Protein AF-A0A934IJ90-F1 (afdb_monomer)

pLDDT: mean 84.53, std 14.36, range [36.56, 98.12]

Secondary structure (DSSP, 8-state):
-HHHHHHHHHHHHHHTTSS-GGGTTHHHHHHHHHHHHHHH-GGGGTTPPP-EEEEEEEE-SSS-SS-HHHHHHHHHHHHHHHHHH-SSEEEE-SS-EE---SSS---HHHHHHHHHHHHHHTT-SEEEEEEEEEEETTEEEEEEEEEEE-TTS---EEE--EEEEEEE-S-THHHHHHHHHTTS-HHHHHHHHHH-TTSTHHHHHHHHHHHHHHHHHHHHHHHHHHHHHHH-SHHHHHHHHHH-TT-TTHHHHHHHHHHHHHHHHHHHHHHHHHHHHHHH-SHHHHHHHHHH-TTSTTHHHHHHHHHHHHHHHHHHHHHHHHHHHHHHHHHHHHHHHHHHHHHHHHHHHHHHHHHHHHHHHHHHHHHHHHHHTT-PPEEEEE----TT--EEEEESSS-TTTS-EEEEEETT-EEEEEEEEETTEEEEEETTS-EEEEE-SSGGGEE-

Foldseek 3Di:
DVVVVVVVVVVVVPPPPPDDCVVQCVVLVVVLVVVVVVQVPCQQAVNDGFAAEEEAEEEADPDDPADFVLQQVVQVSNQVSNVVSDNHHYDYDNGHQYDHPPDDDDDPVSVVVVVVSVVVQQQGQKYWYWYFDDDDPQWTKTKIWIFGDHPPDDSDGRDIDIDIDIHGRADPVLVVQCVVPVPHDLVSLVVSCVVCVPHPCSVVSVVSSVVVVVVVLQVVLVVLVVVLVVVLALVSLVVSCVVNVPHPCNVVSVVSSVVRVVVVVLLVCLVVLVVVLVVVQELVSLVVSLVVNVPHPCSVVSNVSSVVRVVVVVVVVVVVVVVVVVVVVVVVVVVVVVVVVVVVVVVVVVVVVVVVVVVVVVVVVVVVVVVVVPDDWDKKWFADQDPPQQWWFFFADQDPVPTDGPDTGHGGFIWTFPVDDDVQWTWTAGPVRDTGITGCVPVRRMGD

Nearest PDB structures (foldseek):
  4xi2-assembly1_A-2  TM=6.017E-01  e=7.907E-02  Mus musculus
  8gmb-assembly1_A-2  TM=5.822E-01  e=6.277E-02  Mus musculus
  2dvj-assembly1_A  TM=5.158E-01  e=1.774E-01  Homo sapiens
  3ff2-assembly1_A-2  TM=4.657E-01  e=1.191E+00  Novosphingobium aromaticivorans DSM 12444

InterPro domains:
  IPR003646 SH3-like domain, bacterial-type [PF08239] (392-440)

Solvent-accessible surface area (backbone atoms only — not comparable to full-atom values): 24423 Å² total; per-residue (Å²): 111,72,71,56,52,52,55,52,56,57,53,56,68,67,62,71,78,78,69,76,69,70,74,78,44,47,52,54,54,55,48,50,50,54,53,52,57,52,66,70,41,36,80,32,28,81,68,48,80,74,56,31,35,28,40,38,37,40,34,69,57,100,59,77,88,56,58,69,71,49,39,38,48,55,52,47,52,51,48,53,50,46,46,73,77,42,94,37,52,65,46,69,54,80,54,61,42,77,51,72,77,90,75,72,91,74,54,73,75,58,51,55,53,52,52,56,48,49,60,51,40,73,70,24,28,29,28,40,38,39,35,62,80,46,72,59,89,54,27,31,36,25,38,42,36,39,40,26,29,31,89,89,77,53,100,45,81,61,40,70,61,68,50,78,39,66,44,68,68,53,66,79,62,50,64,58,53,46,69,65,31,75,83,52,52,61,68,46,24,53,49,46,30,68,77,37,69,85,38,84,62,22,60,53,30,50,52,52,35,54,55,49,52,52,52,52,52,49,51,50,44,53,53,47,50,54,51,22,60,73,69,66,42,52,65,42,28,49,51,45,45,69,78,36,76,85,35,89,58,36,71,56,40,55,53,52,28,52,51,51,48,50,54,50,52,51,53,47,50,45,52,53,45,49,50,53,20,59,71,68,67,39,31,64,41,17,41,52,41,22,70,76,38,66,85,38,85,60,20,64,57,26,47,51,50,16,52,54,39,47,53,51,51,50,52,52,50,51,50,49,51,52,51,50,52,49,51,51,52,50,50,49,50,52,54,52,48,51,50,51,52,53,51,50,48,51,52,51,54,51,52,49,50,53,52,51,54,53,51,53,52,49,53,52,52,54,52,53,53,56,59,63,71,68,74,76,71,53,68,27,26,29,28,86,47,54,79,96,56,50,43,47,55,29,12,74,34,76,39,90,87,79,21,52,74,75,44,74,40,41,60,68,42,56,32,34,41,70,83,49,70,53,88,55,18,39,37,28,32,34,90,88,66,56,69,30,19,34,72,47,78,55,64,65,40,53,50,115

Sequence (448 aa):
MIAALRRFLGAMMAAALLVGPAQAEEWLDRTAEAVRDLQLQAACFGGARPESIHILGVTTDARPLVEEPNQIEILSKISGLLSSRTVMRVTKADTFQYVATASQSISPTRSDEISRLLARSDRADITLMIRPFRVSGETVDAEIILVARDNQGGSGVNCTPSFLVSIPIADPRCATYFGQVSGGTIADLEAFARFFPHCPQAEDAKRMVEDAKEREARAACDSAFDAALRENTVEAFDEFIAAHPDCRLRGTAERMRQGLRREADERRACSDGFAAAGIADTADAYTRFAERYPNCQEAAVASQMARLRREQEAAAEETRKQEEAARQREEQRRQDELRRQDEARRLAEEAARRRAEEEEARRKAEEEAAKAARRRTVVCYVADVRPPDAWLALRTEPSTRRGQQLRRLPSGTPIEMLGERSGTWHRVRISDGTVGWVSWQVSRWISC

Radius of gyration: 87.57 Å; Cα contacts (8 Å, |Δi|>4): 535; chains: 1; bounding box: 148×44×235 Å

Organism: NCBI:txid2796142

Structure (mmCIF, N/CA/C/O backbone):
data_AF-A0A934IJ90-F1
#
_entry.id   AF-A0A934IJ90-F1
#
loop_
_atom_site.group_PDB
_atom_site.id
_atom_site.type_symbol
_atom_site.label_atom_id
_atom_site.label_alt_id
_atom_site.label_comp_id
_atom_site.label_asym_id
_atom_site.label_entity_id
_atom_site.label_seq_id
_atom_site.pdbx_PDB_ins_code
_atom_site.Cartn_x
_atom_site.Cartn_y
_atom_site.Cartn_z
_atom_site.occupancy
_atom_site.B_iso_or_equiv
_atom_site.auth_seq_id
_atom_site.auth_comp_id
_atom_site.auth_asym_id
_atom_site.auth_atom_id
_atom_site.pdbx_PDB_model_num
ATOM 1 N N . MET A 1 1 ? -16.880 -21.329 37.771 1.00 43.03 1 MET A N 1
ATOM 2 C CA . MET A 1 1 ? -18.182 -20.914 38.345 1.00 43.03 1 MET A CA 1
ATOM 3 C C . MET A 1 1 ? -18.513 -21.621 39.671 1.00 43.03 1 MET A C 1
ATOM 5 O O . MET A 1 1 ? -18.585 -20.942 40.682 1.00 43.03 1 MET A O 1
ATOM 9 N N . ILE A 1 2 ? -18.609 -22.959 39.737 1.00 36.56 2 ILE A N 1
ATOM 10 C CA . ILE A 1 2 ? -18.974 -23.696 40.979 1.00 36.56 2 ILE A CA 1
ATOM 11 C C . ILE A 1 2 ? -17.909 -23.586 42.096 1.00 36.56 2 ILE A C 1
ATOM 13 O O . ILE A 1 2 ? -18.244 -23.463 43.272 1.00 36.56 2 ILE A O 1
ATOM 17 N N . ALA A 1 3 ? -16.620 -23.570 41.741 1.00 38.12 3 ALA A N 1
ATOM 18 C CA . ALA A 1 3 ? -15.528 -23.413 42.711 1.00 38.12 3 ALA A CA 1
ATOM 19 C C . ALA A 1 3 ? -15.440 -21.993 43.309 1.00 38.12 3 ALA A C 1
ATOM 21 O O . ALA A 1 3 ? -15.101 -21.844 44.482 1.00 38.12 3 ALA A O 1
ATOM 22 N N . ALA A 1 4 ? -15.800 -20.968 42.527 1.00 43.94 4 ALA A N 1
ATOM 23 C CA . ALA A 1 4 ? -15.901 -19.587 42.999 1.00 43.94 4 ALA A CA 1
ATOM 24 C C . ALA A 1 4 ? -17.080 -19.438 43.972 1.00 43.94 4 ALA A C 1
ATOM 26 O O . ALA A 1 4 ? -16.895 -18.926 45.070 1.00 43.94 4 ALA A O 1
ATOM 27 N N . LEU A 1 5 ? -18.238 -20.025 43.638 1.00 41.06 5 LEU A N 1
ATOM 28 C CA . LEU A 1 5 ? -19.422 -20.045 44.505 1.00 41.06 5 LEU A CA 1
ATOM 29 C C . LEU A 1 5 ? -19.151 -20.716 45.866 1.00 41.06 5 LEU A C 1
ATOM 31 O O . LEU A 1 5 ? -19.616 -20.241 46.897 1.00 41.06 5 LEU A O 1
ATOM 35 N N . ARG A 1 6 ? -18.364 -21.804 45.891 1.00 44.28 6 ARG A N 1
ATOM 36 C CA . ARG A 1 6 ? -17.995 -22.516 47.131 1.00 44.28 6 ARG A CA 1
ATOM 37 C C . ARG A 1 6 ? -17.059 -21.718 48.040 1.00 44.28 6 ARG A C 1
ATOM 39 O O . ARG A 1 6 ? -17.226 -21.773 49.255 1.00 44.28 6 ARG A O 1
ATOM 46 N N . ARG A 1 7 ? -16.098 -20.975 47.479 1.00 52.84 7 ARG A N 1
ATOM 47 C CA . ARG A 1 7 ? -15.249 -20.060 48.267 1.00 52.84 7 ARG A CA 1
ATOM 48 C C . ARG A 1 7 ? -16.055 -18.868 48.794 1.00 52.84 7 ARG A C 1
ATOM 50 O O . ARG A 1 7 ? -15.863 -18.485 49.943 1.00 52.84 7 ARG A O 1
ATOM 57 N N . PHE A 1 8 ? -17.012 -18.378 48.003 1.00 50.66 8 PHE A N 1
ATOM 58 C CA . PHE A 1 8 ? -17.964 -17.329 48.384 1.00 50.66 8 PHE A CA 1
ATOM 59 C C . PHE A 1 8 ? -18.843 -17.743 49.581 1.00 50.66 8 PHE A C 1
ATOM 61 O O . PHE A 1 8 ? -18.923 -17.027 50.575 1.00 50.66 8 PHE A O 1
ATOM 68 N N . LEU A 1 9 ? -19.434 -18.945 49.532 1.00 48.38 9 LEU A N 1
ATOM 69 C CA . LEU A 1 9 ? -20.270 -19.498 50.609 1.00 48.38 9 LEU A CA 1
ATOM 70 C C . LEU A 1 9 ? -19.481 -19.801 51.895 1.00 48.38 9 LEU A C 1
ATOM 72 O O . LEU A 1 9 ? -19.996 -19.598 52.992 1.00 48.38 9 LEU A O 1
ATOM 76 N N . GLY A 1 10 ? -18.232 -20.262 51.771 1.00 44.97 10 GLY A N 1
ATOM 77 C CA . GLY A 1 10 ? -17.374 -20.562 52.922 1.00 44.97 10 GLY A CA 1
ATOM 78 C C . GLY A 1 10 ? -16.936 -19.317 53.701 1.00 44.97 10 GLY A C 1
ATOM 79 O O . GLY A 1 10 ? -16.935 -19.335 54.930 1.00 44.97 10 GLY A O 1
ATOM 80 N N . ALA A 1 11 ? -16.621 -18.219 53.006 1.00 47.19 11 ALA A N 1
ATOM 81 C CA . ALA A 1 11 ? -16.279 -16.943 53.642 1.00 47.19 11 ALA A CA 1
ATOM 82 C C . ALA A 1 11 ? -17.508 -16.252 54.271 1.00 47.19 11 ALA A C 1
ATOM 84 O O . ALA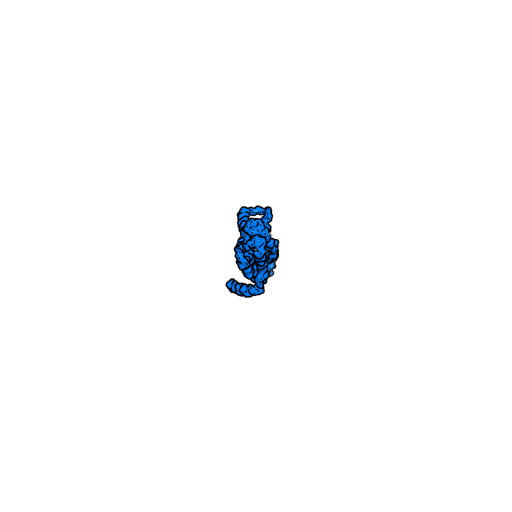 A 1 11 ? -17.394 -15.645 55.337 1.00 47.19 11 ALA A O 1
ATOM 85 N N . MET A 1 12 ? -18.694 -16.423 53.667 1.00 46.09 12 MET A N 1
ATOM 86 C CA . MET A 1 12 ? -19.972 -15.904 54.174 1.00 46.09 12 MET A CA 1
ATOM 87 C C . MET A 1 12 ? -20.316 -16.385 55.593 1.00 46.09 12 MET A C 1
ATOM 89 O O . MET A 1 12 ? -20.837 -15.605 56.387 1.00 46.09 12 MET A O 1
ATOM 93 N N . MET A 1 13 ? -20.045 -17.655 55.924 1.00 43.06 13 MET A N 1
ATOM 94 C CA . MET A 1 13 ? -20.390 -18.218 57.241 1.00 43.06 13 MET A CA 1
ATOM 95 C C . MET A 1 13 ? -19.442 -17.777 58.362 1.00 43.06 13 MET A C 1
ATOM 97 O O . MET A 1 13 ? -19.865 -17.687 59.510 1.00 43.06 13 MET A O 1
ATOM 101 N N . ALA A 1 14 ? -18.176 -17.491 58.051 1.00 42.56 14 ALA A N 1
ATOM 102 C CA . ALA A 1 14 ? -17.173 -17.168 59.067 1.00 42.56 14 ALA A CA 1
ATOM 103 C C . ALA A 1 14 ? -17.188 -15.684 59.484 1.00 42.56 14 ALA A C 1
ATOM 105 O O . ALA A 1 14 ? -16.903 -15.368 60.636 1.00 42.56 14 ALA A O 1
ATOM 106 N N . ALA A 1 15 ? -17.550 -14.771 58.576 1.00 42.47 15 ALA A N 1
ATOM 107 C CA . ALA A 1 15 ? -17.546 -13.328 58.844 1.00 42.47 15 ALA A CA 1
ATOM 108 C C . ALA A 1 15 ? -18.824 -12.810 59.538 1.00 42.47 15 ALA A C 1
ATOM 110 O O . ALA A 1 15 ? -18.819 -11.716 60.097 1.00 42.47 15 ALA A O 1
ATOM 111 N N . ALA A 1 16 ? -19.905 -13.596 59.561 1.00 42.28 16 ALA A N 1
ATOM 112 C CA . ALA A 1 16 ? -21.187 -13.209 60.159 1.00 42.28 16 ALA A CA 1
ATOM 113 C C . ALA A 1 16 ? -21.185 -13.130 61.704 1.00 42.28 16 ALA A C 1
ATOM 115 O O . ALA A 1 16 ? -22.205 -12.785 62.293 1.00 42.28 16 ALA A O 1
ATOM 116 N N . LEU A 1 17 ? -20.071 -13.449 62.373 1.00 45.03 17 LEU A N 1
ATOM 117 C CA . LEU A 1 17 ? -20.018 -13.616 63.832 1.00 45.03 17 LEU A CA 1
ATOM 118 C C . LEU A 1 17 ? -19.320 -12.480 64.605 1.00 45.03 17 LEU A C 1
ATOM 120 O O . LEU A 1 17 ? -19.251 -12.570 65.827 1.00 45.03 17 LEU A O 1
ATOM 124 N N . LEU A 1 18 ? -18.801 -11.424 63.956 1.00 41.94 18 LEU A N 1
ATOM 125 C CA . LEU A 1 18 ? -17.905 -10.462 64.637 1.00 41.94 18 LEU A CA 1
ATOM 126 C C . LEU A 1 18 ? -18.306 -8.976 64.607 1.00 41.94 18 LEU A C 1
ATOM 128 O O . LEU A 1 18 ? -17.606 -8.164 65.204 1.00 41.94 18 LEU A O 1
ATOM 132 N N . VAL A 1 19 ? -19.448 -8.605 64.023 1.00 45.22 19 VAL A N 1
ATOM 133 C CA . VAL A 1 19 ? -20.045 -7.269 64.221 1.00 45.22 19 VAL A CA 1
ATOM 134 C C . VAL A 1 19 ? -21.409 -7.471 64.863 1.00 45.22 19 VAL A C 1
ATOM 136 O O . VAL A 1 19 ? -22.297 -8.079 64.271 1.00 45.22 19 VAL A O 1
ATOM 139 N N . GLY A 1 20 ? -21.548 -7.052 66.121 1.00 38.88 20 GLY A N 1
ATOM 140 C CA . GLY A 1 20 ? -22.745 -7.320 66.910 1.00 38.88 20 GLY A CA 1
ATOM 141 C C . GLY A 1 20 ? -23.996 -6.693 66.273 1.00 38.88 20 GLY A C 1
ATOM 142 O O . GLY A 1 20 ? -23.991 -5.486 66.033 1.00 38.88 20 GLY A O 1
ATOM 143 N N . PRO A 1 21 ? -25.093 -7.449 66.067 1.00 52.09 21 PRO A N 1
ATOM 144 C CA . PRO A 1 21 ? -26.371 -6.912 65.575 1.00 52.09 21 PRO A CA 1
ATOM 145 C C . PRO A 1 21 ? -27.013 -5.878 66.521 1.00 52.09 21 PRO A C 1
ATOM 147 O O . PRO A 1 21 ? -27.986 -5.227 66.160 1.00 52.09 21 PRO A O 1
ATOM 150 N N . ALA A 1 22 ? -26.454 -5.694 67.721 1.00 52.19 22 ALA A N 1
ATOM 151 C CA . ALA A 1 22 ? -27.040 -4.906 68.798 1.00 52.19 22 ALA A CA 1
ATOM 152 C C . ALA A 1 22 ? -27.201 -3.402 68.499 1.00 52.19 22 ALA A C 1
ATOM 154 O O . ALA A 1 22 ? -28.102 -2.792 69.058 1.00 52.19 22 ALA A O 1
ATOM 155 N N . GLN A 1 23 ? -26.384 -2.792 67.626 1.00 53.53 23 GLN A N 1
ATOM 156 C CA . GLN A 1 23 ? -26.545 -1.363 67.287 1.00 53.53 23 GLN A CA 1
ATOM 157 C C . GLN A 1 23 ? -27.527 -1.115 66.131 1.00 53.53 23 GLN A C 1
ATOM 159 O O . GLN A 1 23 ? -28.108 -0.040 66.039 1.00 53.53 23 GLN A O 1
ATOM 164 N N . ALA A 1 24 ? -27.759 -2.103 65.260 1.00 60.31 24 ALA A N 1
ATOM 165 C CA . ALA A 1 24 ? -28.634 -1.937 64.095 1.00 60.31 24 ALA A CA 1
ATOM 166 C C . ALA A 1 24 ? -30.135 -1.965 64.453 1.00 60.31 24 ALA A C 1
ATOM 168 O O . ALA A 1 24 ? -30.977 -1.561 63.650 1.00 60.31 24 ALA A O 1
ATOM 169 N N . GLU A 1 25 ? -30.482 -2.418 65.661 1.00 79.31 25 GLU A N 1
ATOM 170 C CA . GLU A 1 25 ? -31.869 -2.583 66.110 1.00 79.31 25 GLU A CA 1
ATOM 171 C C . GLU A 1 25 ? -32.236 -1.724 67.333 1.00 79.31 25 GLU A C 1
ATOM 173 O O . GLU A 1 25 ? -33.325 -1.870 67.878 1.00 79.31 25 GLU A O 1
ATOM 178 N N . GLU A 1 26 ? -31.398 -0.764 67.740 1.00 86.62 26 GLU A N 1
ATOM 179 C CA . GLU A 1 26 ? -31.673 0.102 68.905 1.00 86.62 26 GLU A CA 1
ATOM 180 C C . GLU A 1 26 ? -33.032 0.824 68.798 1.00 86.62 26 GLU A C 1
ATOM 182 O O . GLU A 1 26 ? -33.788 0.948 69.765 1.00 86.62 26 GLU A O 1
ATOM 187 N N . TRP A 1 27 ? -33.395 1.256 67.590 1.00 90.25 27 TRP A N 1
ATOM 188 C CA . TRP A 1 27 ? -34.670 1.919 67.330 1.00 90.25 27 TRP A CA 1
ATOM 189 C C . TRP A 1 27 ? -35.886 0.996 67.540 1.00 90.25 27 TRP A C 1
ATOM 191 O O . TRP A 1 27 ? -36.953 1.473 67.940 1.00 90.25 27 TRP A O 1
ATOM 201 N N . LEU A 1 28 ? -35.736 -0.312 67.296 1.00 91.38 28 LEU A N 1
ATOM 202 C CA . LEU A 1 28 ? -36.769 -1.321 67.540 1.00 91.38 28 LEU A CA 1
ATOM 203 C C . LEU A 1 28 ? -36.997 -1.467 69.044 1.00 91.38 28 LEU A C 1
ATOM 205 O O . LEU A 1 28 ? -38.137 -1.382 69.503 1.00 91.38 28 LEU A O 1
ATOM 209 N N . ASP A 1 29 ? -35.918 -1.604 69.814 1.00 90.94 29 ASP A N 1
ATOM 210 C CA . ASP A 1 29 ? -35.980 -1.717 71.272 1.00 90.94 29 ASP A CA 1
ATOM 211 C C . ASP A 1 29 ? -36.637 -0.493 71.911 1.00 90.94 29 ASP A C 1
ATOM 213 O O . ASP A 1 29 ? -37.596 -0.640 72.674 1.00 90.94 29 ASP A O 1
ATOM 217 N N . ARG A 1 30 ? -36.210 0.709 71.510 1.00 92.94 30 ARG A N 1
ATOM 218 C CA . ARG A 1 30 ? -36.801 1.971 71.976 1.00 92.94 30 ARG A CA 1
ATOM 219 C C . ARG A 1 30 ? -38.290 2.074 71.644 1.00 92.94 30 ARG A C 1
ATOM 221 O O . ARG A 1 30 ? -39.076 2.587 72.437 1.00 92.94 30 ARG A O 1
ATOM 228 N N . THR A 1 31 ? -38.693 1.556 70.484 1.00 93.06 31 THR A N 1
ATOM 229 C CA . THR A 1 31 ? -40.101 1.521 70.074 1.00 93.06 31 THR A CA 1
ATOM 230 C C . THR A 1 31 ? -40.924 0.568 70.934 1.00 93.06 31 THR A C 1
ATOM 232 O O . THR A 1 31 ? -42.019 0.927 71.368 1.00 93.06 31 THR A O 1
ATOM 235 N N . ALA A 1 32 ? -40.406 -0.628 71.222 1.00 93.19 32 ALA A N 1
ATOM 236 C CA . ALA A 1 32 ? -41.075 -1.576 72.109 1.00 93.19 32 ALA A CA 1
ATOM 237 C C . ALA A 1 32 ? -41.212 -1.036 73.540 1.00 93.19 32 ALA A C 1
ATOM 239 O O . ALA A 1 32 ? -42.257 -1.227 74.161 1.00 93.19 32 ALA A O 1
ATOM 240 N N . GLU A 1 33 ? -40.185 -0.356 74.050 1.00 94.25 33 GLU A N 1
ATOM 241 C CA . GLU A 1 33 ? -40.206 0.274 75.372 1.00 94.25 33 GLU A CA 1
ATOM 242 C C . GLU A 1 33 ? -41.253 1.389 75.444 1.00 94.25 33 GLU A C 1
ATOM 244 O O . GLU A 1 33 ? -42.115 1.352 76.318 1.00 94.25 33 GLU A O 1
ATOM 249 N N . ALA A 1 34 ? -41.289 2.293 74.460 1.00 93.62 34 ALA A N 1
ATOM 250 C CA . ALA A 1 34 ? -42.287 3.361 74.410 1.00 93.62 34 ALA A CA 1
ATOM 251 C C . ALA A 1 34 ? -43.731 2.828 74.345 1.00 93.62 34 ALA A C 1
ATOM 253 O O . ALA A 1 34 ? -44.630 3.372 74.988 1.00 93.62 34 ALA A O 1
ATOM 254 N N . VAL A 1 35 ? -43.965 1.743 73.596 1.00 93.75 35 VAL A N 1
ATOM 255 C CA . VAL A 1 35 ? -45.273 1.069 73.565 1.00 93.75 35 VAL A CA 1
ATOM 256 C C . VAL A 1 35 ? -45.612 0.485 74.935 1.00 93.75 35 VAL A C 1
ATOM 258 O O . VAL A 1 35 ? -46.734 0.658 75.405 1.00 93.75 35 VAL A O 1
ATOM 261 N N . ARG A 1 36 ? -44.659 -0.183 75.591 1.00 93.56 36 ARG A N 1
ATOM 262 C CA . ARG A 1 36 ? -44.855 -0.774 76.919 1.00 93.56 36 ARG A CA 1
ATOM 263 C C . ARG A 1 36 ? -45.152 0.284 77.979 1.00 93.56 36 ARG A C 1
ATOM 265 O O . ARG A 1 36 ? -46.069 0.098 78.776 1.00 93.56 36 ARG A O 1
ATOM 272 N N . ASP A 1 37 ? -44.417 1.387 77.978 1.00 93.00 37 ASP A N 1
ATOM 273 C CA . ASP A 1 37 ? -44.641 2.495 78.904 1.00 93.00 37 ASP A CA 1
ATOM 274 C C . ASP A 1 37 ? -46.030 3.095 78.710 1.00 93.00 37 ASP A C 1
ATOM 276 O O . ASP A 1 37 ? -46.748 3.324 79.684 1.00 93.00 37 ASP A O 1
ATOM 280 N N . LEU A 1 38 ? -46.450 3.265 77.453 1.00 91.69 38 LEU A N 1
ATOM 281 C CA . LEU A 1 38 ? -47.792 3.727 77.130 1.00 91.69 38 LEU A CA 1
ATOM 282 C C . LEU A 1 38 ? -48.859 2.756 77.655 1.00 91.69 38 LEU A C 1
ATOM 284 O O . LEU A 1 38 ? -49.817 3.207 78.273 1.00 91.69 38 LEU A O 1
ATOM 288 N N . GLN A 1 39 ? -48.679 1.437 77.505 1.00 88.50 39 GLN A N 1
ATOM 289 C CA . GLN A 1 39 ? -49.609 0.431 78.048 1.00 88.50 39 GLN A CA 1
ATOM 290 C C . GLN A 1 39 ? -49.792 0.523 79.571 1.00 88.50 39 GLN A C 1
ATOM 292 O O . GLN A 1 39 ? -50.867 0.200 80.078 1.00 88.50 39 GLN A O 1
ATOM 297 N N . LEU A 1 40 ? -48.754 0.922 80.311 1.00 90.25 40 LEU A N 1
ATOM 298 C CA . LEU A 1 40 ? -48.809 1.049 81.771 1.00 90.25 40 LEU A CA 1
ATOM 299 C C . LEU A 1 40 ? -49.553 2.316 82.224 1.00 90.25 40 LEU A C 1
ATOM 301 O O . LEU A 1 40 ? -49.989 2.398 83.375 1.00 90.25 40 LEU A O 1
ATOM 305 N N . GLN A 1 41 ? -49.754 3.286 81.330 1.00 90.88 41 GLN A N 1
ATOM 306 C CA . GLN A 1 41 ? -50.480 4.522 81.606 1.00 90.88 41 GLN A CA 1
ATOM 307 C C . GLN A 1 41 ? -51.993 4.310 81.461 1.00 90.88 41 GLN A C 1
ATOM 309 O O . GLN A 1 41 ? -52.613 4.740 80.492 1.00 90.88 41 GLN A O 1
ATOM 314 N N . ALA A 1 42 ? -52.618 3.687 82.466 1.00 83.50 42 ALA A N 1
ATOM 315 C CA . ALA A 1 42 ? -54.059 3.393 82.471 1.00 83.50 42 ALA A CA 1
ATOM 316 C C . ALA A 1 42 ? -54.958 4.624 82.201 1.00 83.50 42 ALA A C 1
ATOM 318 O O . ALA A 1 42 ? -56.048 4.484 81.647 1.00 83.50 42 ALA A O 1
ATOM 319 N N . ALA A 1 43 ? -54.493 5.833 82.539 1.00 86.56 43 ALA A N 1
ATOM 320 C CA . ALA A 1 43 ? -55.191 7.087 82.249 1.00 86.56 43 ALA A CA 1
ATOM 321 C C . ALA A 1 43 ? -55.389 7.341 80.740 1.00 86.56 43 ALA A C 1
ATOM 323 O O . ALA A 1 43 ? -56.386 7.944 80.355 1.00 86.56 43 ALA A O 1
ATOM 324 N N . CYS A 1 44 ? -54.493 6.840 79.884 1.00 87.06 44 CYS A N 1
ATOM 325 C CA . CYS A 1 44 ? -54.589 6.986 78.430 1.00 87.06 44 CYS A CA 1
ATOM 326 C C . CYS A 1 44 ? -55.720 6.148 77.809 1.00 87.06 44 CYS A C 1
ATOM 328 O O . CYS A 1 44 ? -56.140 6.419 76.685 1.00 87.06 44 CYS A O 1
ATOM 330 N N . PHE A 1 45 ? -56.237 5.154 78.533 1.00 88.69 45 PHE A N 1
ATOM 331 C CA . PHE A 1 45 ? -57.221 4.190 78.031 1.00 88.69 45 PHE A CA 1
ATOM 332 C C . PHE A 1 45 ? -58.497 4.153 78.880 1.00 88.69 45 PHE A C 1
ATOM 334 O O . PHE A 1 45 ? -59.164 3.126 78.943 1.00 88.69 45 PHE A O 1
ATOM 341 N N . GLY A 1 46 ? -58.802 5.225 79.621 1.00 84.62 46 GLY A N 1
ATOM 342 C CA . GLY A 1 46 ? -60.003 5.266 80.468 1.00 84.62 46 GLY A CA 1
ATOM 343 C C . GLY A 1 46 ? -60.028 4.189 81.566 1.00 84.62 46 GLY A C 1
ATOM 344 O O . GLY A 1 46 ? -61.094 3.818 82.047 1.00 84.62 46 GLY A O 1
ATOM 345 N N . GLY A 1 47 ? -58.864 3.654 81.956 1.00 83.62 47 GLY A N 1
ATOM 346 C CA . GLY A 1 47 ? -58.739 2.537 82.898 1.00 83.62 47 GLY A CA 1
ATOM 347 C C . GLY A 1 47 ? -58.835 1.139 82.272 1.00 83.62 47 GLY A C 1
ATOM 348 O O . GLY A 1 47 ? -58.600 0.153 82.975 1.00 83.62 47 GLY A O 1
ATOM 349 N N . ALA A 1 48 ? -59.130 1.026 80.974 1.00 85.88 48 ALA A N 1
ATOM 350 C CA . ALA A 1 48 ? -59.102 -0.241 80.250 1.00 85.88 48 ALA A CA 1
ATOM 351 C C . ALA A 1 48 ? -57.663 -0.672 79.910 1.00 85.88 48 ALA A C 1
ATOM 353 O O . ALA A 1 48 ? -56.734 0.136 79.868 1.00 85.88 48 ALA A O 1
ATOM 354 N N . ARG A 1 49 ? -57.466 -1.972 79.664 1.00 88.25 49 ARG A N 1
ATOM 355 C CA . ARG A 1 49 ? -56.200 -2.490 79.125 1.00 88.25 49 ARG A CA 1
ATOM 356 C C . ARG A 1 49 ? -56.256 -2.443 77.596 1.00 88.25 49 ARG A C 1
ATOM 358 O O . ARG A 1 49 ? -57.223 -2.969 77.053 1.00 88.25 49 ARG A O 1
ATOM 365 N N . PRO A 1 50 ? -55.250 -1.877 76.906 1.00 92.19 50 PRO A N 1
ATOM 366 C CA . PRO A 1 50 ? -55.216 -1.893 75.448 1.00 92.19 50 PRO A CA 1
ATOM 367 C C . PRO A 1 50 ? -55.020 -3.325 74.932 1.00 92.19 50 PRO A C 1
ATOM 369 O O . PRO A 1 50 ? -54.193 -4.077 75.454 1.00 92.19 50 PRO A O 1
ATOM 372 N N . GLU A 1 51 ? -55.761 -3.699 73.893 1.00 91.62 51 GLU A N 1
ATOM 373 C CA . GLU A 1 51 ? -55.762 -5.043 73.308 1.00 91.62 51 GLU A CA 1
ATOM 374 C C . GLU A 1 51 ? -55.178 -5.078 71.891 1.00 91.62 51 GLU A C 1
ATOM 376 O O . GLU A 1 51 ? -54.833 -6.152 71.391 1.00 91.62 51 GLU A O 1
ATOM 381 N N . SER A 1 52 ? -55.055 -3.931 71.223 1.00 93.19 52 SER A N 1
ATOM 382 C CA . SER A 1 52 ? -54.721 -3.863 69.802 1.00 93.19 52 SER A CA 1
ATOM 383 C C . SER A 1 52 ? -53.730 -2.752 69.448 1.00 93.19 52 SER A C 1
ATOM 385 O O . SER A 1 52 ? -53.830 -1.619 69.919 1.00 93.19 52 SER A O 1
ATOM 387 N N . ILE A 1 53 ? -52.784 -3.089 68.562 1.00 92.94 53 ILE A N 1
ATOM 388 C CA . ILE A 1 53 ? -51.864 -2.138 67.927 1.00 92.94 53 ILE A CA 1
ATOM 389 C C . ILE A 1 53 ? -52.106 -2.133 66.422 1.00 92.94 53 ILE A C 1
ATOM 391 O O . ILE A 1 53 ? -52.147 -3.192 65.785 1.00 92.94 53 ILE A O 1
ATOM 395 N N . HIS A 1 54 ? -52.167 -0.943 65.836 1.00 91.56 54 HIS A N 1
ATOM 396 C CA . HIS A 1 54 ? -52.076 -0.761 64.393 1.00 91.56 54 HIS A CA 1
ATOM 397 C C . HIS A 1 54 ? -50.823 0.035 64.015 1.00 91.56 54 HIS A C 1
ATOM 399 O O . HIS A 1 54 ? -50.617 1.140 64.507 1.00 91.56 54 HIS A O 1
ATOM 405 N N . ILE A 1 55 ? -49.980 -0.532 63.151 1.00 90.44 55 ILE A N 1
ATOM 406 C CA . ILE A 1 55 ? -48.734 0.079 62.674 1.00 90.44 55 ILE A CA 1
ATOM 407 C C . ILE A 1 55 ? -48.977 0.700 61.298 1.00 90.44 55 ILE A C 1
ATOM 409 O O . ILE A 1 55 ? -49.337 0.004 60.346 1.00 90.44 55 ILE A O 1
ATOM 413 N N . LEU A 1 56 ? -48.710 1.997 61.189 1.00 86.00 56 LEU A N 1
ATOM 414 C CA . LEU A 1 56 ? -48.819 2.794 59.977 1.00 86.00 56 LEU A CA 1
ATOM 415 C C . LEU A 1 56 ? -47.466 3.426 59.638 1.00 86.00 56 LEU A C 1
ATOM 417 O O . LEU A 1 56 ? -46.900 4.176 60.428 1.00 86.00 56 LEU A O 1
ATOM 421 N N . GLY A 1 57 ? -46.960 3.191 58.431 1.00 81.56 57 GLY A N 1
ATOM 422 C CA . GLY A 1 57 ? -45.942 4.070 57.855 1.00 81.56 57 GLY A CA 1
ATOM 423 C C . GLY A 1 57 ? -46.632 5.285 57.246 1.00 81.56 57 GLY A C 1
ATOM 424 O O . GLY A 1 57 ? -47.631 5.107 56.556 1.00 81.56 57 GLY A O 1
ATOM 425 N N . VAL A 1 58 ? -46.146 6.500 57.490 1.00 76.81 58 VAL A N 1
ATOM 426 C CA . VAL A 1 58 ? -46.739 7.726 56.938 1.00 76.81 58 VAL A CA 1
ATOM 427 C C . VAL A 1 58 ? -45.663 8.605 56.336 1.00 76.81 58 VAL A C 1
ATOM 429 O O . VAL A 1 58 ? -44.739 9.014 57.025 1.00 76.81 58 VAL A O 1
ATOM 432 N N . THR A 1 59 ? -45.807 8.947 55.059 1.00 70.06 59 THR A N 1
ATOM 433 C CA . THR A 1 59 ? -44.951 9.932 54.394 1.00 70.06 59 THR A CA 1
ATOM 434 C C . THR A 1 59 ? -45.763 11.149 53.964 1.00 70.06 59 THR A C 1
ATOM 436 O O . THR A 1 59 ? -46.900 11.028 53.503 1.00 70.06 59 THR A O 1
ATOM 439 N N . THR A 1 60 ? -45.186 12.331 54.172 1.00 66.31 60 THR A N 1
ATOM 440 C CA . THR A 1 60 ? -45.783 13.629 53.825 1.00 66.31 60 THR A CA 1
ATOM 441 C C . THR A 1 60 ? -45.242 14.190 52.509 1.00 66.31 60 THR A C 1
ATOM 443 O O . THR A 1 60 ? -45.813 15.137 51.971 1.00 66.31 60 THR A O 1
ATOM 446 N N . ASP A 1 61 ? -44.179 13.595 51.959 1.00 62.38 61 ASP A N 1
ATOM 447 C CA . ASP A 1 61 ? -43.510 14.063 50.744 1.00 62.38 61 ASP A CA 1
ATOM 448 C C . ASP A 1 61 ? -43.999 13.316 49.504 1.00 62.38 61 ASP A C 1
ATOM 450 O O . ASP A 1 61 ? -44.175 12.100 49.515 1.00 62.38 61 ASP A O 1
ATOM 454 N N . ALA A 1 62 ? -44.195 14.041 48.396 1.00 54.66 62 ALA A N 1
ATOM 455 C CA . ALA A 1 62 ? -44.642 13.458 47.124 1.00 54.66 62 ALA A CA 1
ATOM 456 C C . ALA A 1 62 ? -43.649 12.435 46.536 1.00 54.66 62 ALA A C 1
ATOM 458 O O . ALA A 1 62 ? -43.977 11.729 45.583 1.00 54.66 62 ALA A O 1
ATOM 459 N N . ARG A 1 63 ? -42.429 12.366 47.087 1.00 63.44 63 ARG A N 1
ATOM 460 C CA . ARG A 1 63 ? -41.424 11.354 46.769 1.00 63.44 63 ARG A CA 1
ATOM 461 C C . ARG A 1 63 ? -41.135 10.534 48.027 1.00 63.44 63 ARG A C 1
ATOM 463 O O . ARG A 1 63 ? -40.867 11.133 49.067 1.00 63.44 63 ARG A O 1
ATOM 470 N N . PRO A 1 64 ? -41.152 9.196 47.946 1.00 68.44 64 PRO A N 1
ATOM 471 C CA . PRO A 1 64 ? -40.847 8.360 49.094 1.00 68.44 64 PRO A CA 1
ATOM 472 C C . PRO A 1 64 ? -39.384 8.558 49.515 1.00 68.44 64 PRO A C 1
ATOM 474 O O . PRO A 1 64 ? -38.473 8.383 48.711 1.00 68.44 64 PRO A O 1
ATOM 477 N N . LEU A 1 65 ? -39.163 8.914 50.784 1.00 78.25 65 LEU A N 1
ATOM 478 C CA . LEU A 1 65 ? -37.822 8.983 51.391 1.00 78.25 65 LEU A CA 1
ATOM 479 C C . LEU A 1 65 ? -37.207 7.592 51.618 1.00 78.25 65 LEU A C 1
ATOM 481 O O . LEU A 1 65 ? -36.011 7.467 51.847 1.00 78.25 65 LEU A O 1
ATOM 485 N N . VAL A 1 66 ? -38.037 6.551 51.577 1.00 76.94 66 VAL A N 1
ATOM 486 C CA . VAL A 1 66 ? -37.668 5.151 51.790 1.00 76.94 66 VAL A CA 1
ATOM 487 C C . VAL A 1 66 ? -38.195 4.356 50.603 1.00 76.94 66 VAL A C 1
ATOM 489 O O . VAL A 1 66 ? -39.381 4.457 50.302 1.00 76.94 66 VAL A O 1
ATOM 492 N N . GLU A 1 67 ? -37.363 3.561 49.935 1.00 76.69 67 GLU A N 1
ATOM 493 C CA . GLU A 1 67 ? -37.825 2.701 48.837 1.00 76.69 67 GLU A CA 1
ATOM 494 C C . GLU A 1 67 ? -38.805 1.618 49.323 1.00 76.69 67 GLU A C 1
ATOM 496 O O . GLU A 1 67 ? -38.740 1.175 50.468 1.00 76.69 67 GLU A O 1
ATOM 501 N N . GLU A 1 68 ? -39.717 1.174 48.456 1.00 75.25 68 GLU A N 1
ATOM 502 C CA . GLU A 1 68 ? -40.794 0.228 48.801 1.00 75.25 68 GLU A CA 1
ATOM 503 C C . GLU A 1 68 ? -40.311 -1.076 49.478 1.00 75.25 68 GLU A C 1
ATOM 505 O O . GLU A 1 68 ? -40.908 -1.461 50.487 1.00 75.25 68 GLU A O 1
ATOM 510 N N . PRO A 1 69 ? -39.208 -1.728 49.050 1.00 73.88 69 PRO A N 1
ATOM 511 C CA . PRO A 1 69 ? -38.688 -2.903 49.755 1.00 73.88 69 PRO A CA 1
ATOM 512 C C . PRO A 1 69 ? -38.291 -2.593 51.204 1.00 73.88 69 PRO A C 1
ATOM 514 O O . PRO A 1 69 ? -38.645 -3.331 52.125 1.00 73.88 69 PRO A O 1
ATOM 517 N N . ASN A 1 70 ? -37.638 -1.448 51.416 1.00 78.19 70 ASN A N 1
ATOM 518 C CA . ASN A 1 70 ? -37.209 -0.997 52.737 1.00 78.19 70 ASN A CA 1
ATOM 519 C C . ASN A 1 70 ? -38.416 -0.622 53.608 1.00 78.19 70 ASN A C 1
ATOM 521 O O . ASN A 1 70 ? -38.432 -0.908 54.801 1.00 78.19 70 ASN A O 1
ATOM 525 N N . GLN A 1 71 ? -39.469 -0.044 53.023 1.00 81.69 71 GLN A N 1
ATOM 526 C CA . GLN A 1 71 ? -40.723 0.227 53.731 1.00 81.69 71 GLN A CA 1
ATOM 527 C C . GLN A 1 71 ? -41.360 -1.058 54.278 1.00 81.69 71 GLN A C 1
ATOM 529 O O . GLN A 1 71 ? -41.724 -1.116 55.457 1.00 81.69 71 GLN A O 1
ATOM 534 N N . ILE A 1 72 ? -41.478 -2.090 53.435 1.00 79.69 72 ILE A N 1
ATOM 535 C CA . ILE A 1 72 ? -42.050 -3.389 53.813 1.00 79.69 72 ILE A CA 1
ATOM 536 C C . ILE A 1 72 ? -41.213 -4.026 54.924 1.00 79.69 72 ILE A C 1
ATOM 538 O O . ILE A 1 72 ? -41.772 -4.531 55.903 1.00 79.69 72 ILE A O 1
ATOM 542 N N . GLU A 1 73 ? -39.886 -3.974 54.800 1.00 82.94 73 GLU A N 1
ATOM 543 C CA . GLU A 1 73 ? -38.964 -4.521 55.792 1.00 82.94 73 GLU A CA 1
ATOM 544 C C . GLU A 1 73 ? -39.088 -3.811 57.147 1.00 82.94 73 GLU A C 1
ATOM 546 O O . GLU A 1 73 ? -39.248 -4.482 58.167 1.00 82.94 73 GLU A O 1
ATOM 551 N N . ILE A 1 74 ? -39.101 -2.473 57.170 1.00 85.94 74 ILE A N 1
ATOM 552 C CA . ILE A 1 74 ? -39.264 -1.668 58.392 1.00 85.94 74 ILE A CA 1
ATOM 553 C C . ILE A 1 74 ? -40.566 -2.036 59.112 1.00 85.94 74 ILE A C 1
ATOM 555 O O . ILE A 1 74 ? -40.551 -2.358 60.304 1.00 85.94 74 ILE A O 1
ATOM 559 N N . LEU A 1 75 ? -41.693 -2.046 58.389 1.00 87.75 75 LEU A N 1
ATOM 560 C CA . LEU A 1 75 ? -42.996 -2.397 58.963 1.00 87.75 75 LEU A CA 1
ATOM 561 C C . LEU A 1 75 ? -43.026 -3.851 59.445 1.00 87.75 75 LEU A C 1
ATOM 563 O O . LEU A 1 75 ? -43.628 -4.150 60.477 1.00 87.75 75 LEU A O 1
ATOM 567 N N . SER A 1 76 ? -42.370 -4.763 58.722 1.00 86.00 76 SER A N 1
ATOM 568 C CA . SER A 1 76 ? -42.274 -6.173 59.105 1.00 86.00 76 SER A CA 1
ATOM 569 C C . SER A 1 76 ? -41.448 -6.377 60.376 1.00 86.00 76 SER A C 1
ATOM 571 O O . SER A 1 76 ? -41.877 -7.128 61.251 1.00 86.00 76 SER A O 1
ATOM 573 N N . LYS A 1 77 ? -40.304 -5.695 60.514 1.00 89.12 77 LYS A N 1
ATOM 574 C CA . LYS A 1 77 ? -39.437 -5.782 61.700 1.00 89.12 77 LYS A CA 1
ATOM 575 C C . LYS A 1 77 ? -40.155 -5.303 62.959 1.00 89.12 77 LYS A C 1
ATOM 577 O O . LYS A 1 77 ? -40.205 -6.038 63.942 1.00 89.12 77 LYS A O 1
ATOM 582 N N . ILE A 1 78 ? -40.795 -4.132 62.913 1.00 91.06 78 ILE A N 1
ATOM 583 C CA . ILE A 1 78 ? -41.561 -3.603 64.059 1.00 91.06 78 ILE A CA 1
ATOM 584 C C . ILE A 1 78 ? -42.740 -4.509 64.379 1.00 91.06 78 ILE A C 1
ATOM 586 O O . ILE A 1 78 ? -42.986 -4.810 65.542 1.00 91.06 78 ILE A O 1
ATOM 590 N N . SER A 1 79 ? -43.479 -4.952 63.358 1.00 91.62 79 SER A N 1
ATOM 591 C CA . SER A 1 79 ? -44.633 -5.822 63.567 1.00 91.62 79 SER A CA 1
ATOM 592 C C . SER A 1 79 ? -44.225 -7.137 64.226 1.00 91.62 79 SER A C 1
ATOM 594 O O . SER A 1 79 ? -44.857 -7.531 65.206 1.00 91.62 79 SER A O 1
ATOM 596 N N . GLY A 1 80 ? -43.146 -7.775 63.762 1.00 90.75 80 GLY A N 1
ATOM 597 C CA . GLY A 1 80 ? -42.595 -8.981 64.381 1.00 90.75 80 GLY A CA 1
ATOM 598 C C . GLY A 1 80 ? -42.123 -8.737 65.816 1.00 90.75 80 GLY A C 1
ATOM 599 O O . GLY A 1 80 ? -42.470 -9.498 66.722 1.00 90.75 80 GLY A O 1
ATOM 600 N N . LEU A 1 81 ? -41.411 -7.632 66.050 1.00 93.31 81 LEU A N 1
ATOM 601 C CA . LEU A 1 81 ? -40.947 -7.248 67.379 1.00 93.31 81 LEU A CA 1
ATOM 602 C C . LEU A 1 81 ? -42.114 -7.042 68.354 1.00 93.31 81 LEU A C 1
ATOM 604 O O . LEU A 1 81 ? -42.152 -7.676 69.406 1.00 93.31 81 LEU A O 1
ATOM 608 N N . LEU A 1 82 ? -43.086 -6.197 68.011 1.00 92.56 82 LEU A N 1
ATOM 609 C CA . LEU A 1 82 ? -44.217 -5.892 68.889 1.00 92.56 82 LEU A CA 1
ATOM 610 C C . LEU A 1 82 ? -45.111 -7.116 69.106 1.00 92.56 82 LEU A C 1
ATOM 612 O O . LEU A 1 82 ? -45.598 -7.314 70.217 1.00 92.56 82 LEU A O 1
ATOM 616 N N . SER A 1 83 ? -45.273 -7.971 68.091 1.00 92.62 83 SER A N 1
ATOM 617 C CA . SER A 1 83 ? -46.016 -9.232 68.236 1.00 92.62 83 SER A CA 1
ATOM 618 C C . SER A 1 83 ? -45.325 -10.204 69.192 1.00 92.62 83 SER A C 1
ATOM 620 O O . SER A 1 83 ? -45.998 -10.977 69.862 1.00 92.62 83 SER A O 1
ATOM 622 N N . SER A 1 84 ? -43.990 -10.182 69.265 1.00 92.19 84 SER A N 1
ATOM 623 C CA . SER A 1 84 ? -43.233 -11.059 70.170 1.00 92.19 84 SER A CA 1
ATOM 624 C C . SER A 1 84 ? -43.106 -10.510 71.594 1.00 92.19 84 SER A C 1
ATOM 626 O O . SER A 1 84 ? -42.985 -11.288 72.538 1.00 92.19 84 SER A O 1
ATOM 628 N N . ARG A 1 85 ? -43.137 -9.182 71.767 1.00 91.94 85 ARG A N 1
ATOM 629 C CA . ARG A 1 85 ? -42.921 -8.518 73.066 1.00 91.94 85 ARG A CA 1
ATOM 630 C C . ARG A 1 85 ? -44.192 -8.055 73.768 1.00 91.94 85 ARG A C 1
ATOM 632 O O . ARG A 1 85 ? -44.125 -7.649 74.926 1.00 91.94 85 ARG A O 1
ATOM 639 N N . THR A 1 86 ? -45.337 -8.102 73.096 1.00 88.44 86 THR A N 1
ATOM 640 C CA . THR A 1 86 ? -46.624 -7.682 73.660 1.00 88.44 86 THR A CA 1
ATOM 641 C C . THR A 1 86 ? -47.666 -8.787 73.506 1.00 88.44 86 THR A C 1
ATOM 643 O O . THR A 1 86 ? -47.567 -9.633 72.625 1.00 88.44 86 THR A O 1
ATOM 646 N N . VAL A 1 87 ? -48.688 -8.772 74.364 1.00 90.25 87 VAL A N 1
ATOM 647 C CA . VAL A 1 87 ? -49.861 -9.661 74.254 1.00 90.25 87 VAL A CA 1
ATOM 648 C C . VAL A 1 87 ? -50.968 -9.074 73.366 1.00 90.25 87 VAL A C 1
ATOM 650 O O . VAL A 1 87 ? -52.030 -9.676 73.225 1.00 90.25 87 VAL A O 1
ATOM 653 N N . MET A 1 88 ? -50.745 -7.884 72.798 1.00 92.06 88 MET A N 1
ATOM 654 C CA . MET A 1 88 ? -51.729 -7.174 71.982 1.00 92.06 88 MET A CA 1
ATOM 655 C C . MET A 1 88 ? -51.799 -7.765 70.574 1.00 92.06 88 MET A C 1
ATOM 657 O O . MET A 1 88 ? -50.805 -8.235 70.019 1.00 92.06 88 MET A O 1
ATOM 661 N N . ARG A 1 89 ? -52.972 -7.682 69.945 1.00 92.62 89 ARG A N 1
ATOM 662 C CA . ARG A 1 89 ? -53.125 -8.010 68.528 1.00 92.62 89 ARG A CA 1
ATOM 663 C C . ARG A 1 89 ? -52.453 -6.923 67.692 1.00 92.62 89 ARG A C 1
ATOM 665 O O . ARG A 1 89 ? -52.973 -5.814 67.586 1.00 92.62 89 ARG A O 1
ATOM 672 N N . VAL A 1 90 ? -51.323 -7.255 67.074 1.00 93.12 90 VAL A N 1
ATOM 673 C CA . VAL A 1 90 ? -50.598 -6.345 66.182 1.00 93.12 90 VAL A CA 1
ATOM 674 C C . VAL A 1 90 ? -51.084 -6.521 64.749 1.00 93.12 90 VAL A C 1
ATOM 676 O O . VAL A 1 90 ? -51.118 -7.624 64.209 1.00 93.12 90 VAL A O 1
ATOM 679 N N . THR A 1 91 ? -51.440 -5.411 64.119 1.00 90.44 91 THR A N 1
ATOM 680 C CA . THR A 1 91 ? -51.726 -5.325 62.686 1.00 90.44 91 THR A CA 1
ATOM 681 C C . THR A 1 91 ? -50.832 -4.257 62.068 1.00 90.44 91 THR A C 1
ATOM 683 O O . THR A 1 91 ? -50.461 -3.297 62.742 1.00 90.44 91 THR A O 1
ATOM 686 N N . LYS A 1 92 ? -50.468 -4.408 60.795 1.00 89.50 92 LYS A N 1
ATOM 687 C CA . LYS A 1 92 ? -49.661 -3.425 60.063 1.00 89.50 92 LYS A CA 1
ATOM 688 C C . LYS A 1 92 ? -50.310 -3.070 58.730 1.00 89.50 92 LYS A C 1
ATOM 690 O O . LYS A 1 92 ? -51.069 -3.873 58.190 1.00 89.50 92 LYS A O 1
ATOM 695 N N . ALA A 1 93 ? -50.004 -1.884 58.218 1.00 81.38 93 ALA A N 1
ATOM 696 C CA . ALA A 1 93 ? -50.185 -1.571 56.807 1.00 81.38 93 ALA A CA 1
ATOM 697 C C . ALA A 1 93 ? -49.199 -2.376 55.938 1.00 81.38 93 ALA A C 1
ATOM 699 O O . ALA A 1 93 ? -48.142 -2.805 56.415 1.00 81.38 93 ALA A O 1
ATOM 700 N N . ASP A 1 94 ? -49.544 -2.563 54.664 1.00 71.38 94 ASP A N 1
ATOM 701 C CA . ASP A 1 94 ? -48.690 -3.274 53.706 1.00 71.38 94 ASP A CA 1
ATOM 702 C C . ASP A 1 94 ? -47.518 -2.398 53.227 1.00 71.38 94 ASP A C 1
ATOM 704 O O . ASP A 1 94 ? -46.408 -2.897 53.055 1.00 71.38 94 ASP A O 1
ATOM 708 N N . THR A 1 95 ? -47.735 -1.084 53.099 1.00 71.12 95 THR A N 1
ATOM 709 C CA . THR A 1 95 ? -46.746 -0.077 52.667 1.00 71.12 95 THR A CA 1
ATOM 710 C C . THR A 1 95 ? -46.920 1.246 53.426 1.00 71.12 95 THR A C 1
ATOM 712 O O . THR A 1 95 ? -47.905 1.433 54.157 1.00 71.12 95 THR A O 1
ATOM 715 N N . PHE A 1 96 ? -45.965 2.180 53.285 1.00 74.50 96 PHE A N 1
ATOM 716 C CA . PHE A 1 96 ? -46.116 3.520 53.860 1.00 74.50 96 PHE A CA 1
ATOM 717 C C . PHE A 1 96 ? -47.220 4.273 53.117 1.00 74.50 96 PHE A C 1
ATOM 719 O O . PHE A 1 96 ? -47.216 4.400 51.895 1.00 74.50 96 PHE A O 1
ATOM 726 N N . GLN A 1 97 ? -48.163 4.803 53.882 1.00 71.69 97 GLN A N 1
ATOM 727 C CA . GLN A 1 97 ? -49.284 5.573 53.385 1.00 71.69 97 GLN A CA 1
ATOM 728 C C . GLN A 1 97 ? -48.849 7.002 53.080 1.00 71.69 97 GLN A C 1
ATOM 730 O O . GLN A 1 97 ? -48.164 7.652 53.875 1.00 71.69 97 GLN A O 1
ATOM 735 N N . TYR A 1 98 ? -49.273 7.505 51.924 1.00 65.69 98 TYR A N 1
ATOM 736 C CA . TYR A 1 98 ? -49.046 8.891 51.549 1.00 65.69 98 TYR A CA 1
ATOM 737 C C . TYR A 1 98 ? -50.192 9.758 52.056 1.00 65.69 98 TYR A C 1
ATOM 739 O O . TYR A 1 98 ? -51.325 9.641 51.585 1.00 65.69 98 TYR A O 1
ATOM 747 N N . VAL A 1 99 ? -49.894 10.650 52.997 1.00 60.97 99 VAL A N 1
ATOM 748 C CA . VAL A 1 99 ? -50.846 11.670 53.436 1.00 60.97 99 VAL A CA 1
ATOM 749 C C . VAL A 1 99 ? -50.455 12.961 52.733 1.00 60.97 99 VAL A C 1
ATOM 751 O O . VAL A 1 99 ? -49.605 13.714 53.204 1.00 60.97 99 VAL A O 1
ATOM 754 N N . ALA A 1 100 ? -51.057 13.194 51.565 1.00 52.62 100 ALA A N 1
ATOM 755 C CA . ALA A 1 100 ? -50.909 14.458 50.859 1.00 52.62 100 ALA A CA 1
ATOM 756 C C . ALA A 1 100 ? -51.407 15.588 51.770 1.00 52.62 100 ALA A C 1
ATOM 758 O O . ALA A 1 100 ? -52.561 15.581 52.206 1.00 52.62 100 ALA A O 1
ATOM 759 N N . THR A 1 101 ? -50.560 16.575 52.048 1.00 49.84 101 THR A N 1
ATOM 760 C CA . THR A 1 101 ? -50.950 17.818 52.718 1.00 49.84 101 THR A CA 1
ATOM 761 C C . THR A 1 101 ? -51.912 18.597 51.819 1.00 49.84 101 THR A C 1
ATOM 763 O O . THR A 1 101 ? -51.498 19.409 51.001 1.00 49.84 101 THR A O 1
ATOM 766 N N . ALA A 1 102 ? -53.207 18.289 51.937 1.00 42.94 102 ALA A N 1
ATOM 767 C CA . ALA A 1 102 ? -54.395 19.061 51.547 1.00 42.94 102 ALA A CA 1
ATOM 768 C C . ALA A 1 102 ? -54.409 19.825 50.197 1.00 42.94 102 ALA A C 1
ATOM 770 O O . ALA A 1 102 ? -55.263 20.688 50.018 1.00 42.94 102 ALA A O 1
ATOM 771 N N . SER A 1 103 ? -53.526 19.546 49.233 1.00 41.44 103 SER A N 1
ATOM 772 C CA . SER A 1 103 ? -53.371 20.429 48.064 1.00 41.44 103 SER A CA 1
ATOM 773 C C . SER A 1 103 ? -53.285 19.753 46.698 1.00 41.44 103 SER A C 1
ATOM 775 O O . SER A 1 103 ? -53.287 20.471 45.701 1.00 41.44 103 SER A O 1
ATOM 777 N N . GLN A 1 104 ? -53.286 18.418 46.584 1.00 46.31 104 GLN A N 1
ATOM 778 C CA . GLN A 1 104 ? -53.306 17.769 45.264 1.00 46.31 104 GLN A CA 1
ATOM 779 C C . GLN A 1 104 ? -54.255 16.569 45.197 1.00 46.31 104 GLN A C 1
ATOM 781 O O . GLN A 1 104 ? -54.361 15.771 46.125 1.00 46.31 104 GLN A O 1
ATOM 786 N N . SER A 1 105 ? -54.973 16.496 44.074 1.00 44.44 105 SER A N 1
ATOM 787 C CA . SER A 1 105 ? -56.056 15.565 43.749 1.00 44.44 105 SER A CA 1
ATOM 788 C C . SER A 1 105 ? -55.663 14.100 43.958 1.00 44.44 105 SER A C 1
ATOM 790 O O . SER A 1 105 ? -54.913 13.526 43.166 1.00 44.44 105 SER A O 1
ATOM 792 N N . ILE A 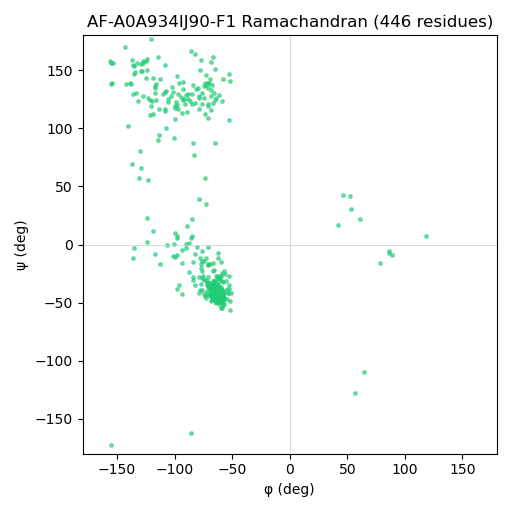1 106 ? -56.199 13.487 45.011 1.00 51.44 106 ILE A N 1
ATOM 793 C CA . ILE A 1 106 ? -56.071 12.056 45.292 1.00 51.44 106 ILE A CA 1
ATOM 794 C C . ILE A 1 106 ? -57.019 11.293 44.350 1.00 51.44 106 ILE A C 1
ATOM 796 O O . ILE A 1 106 ? -58.194 11.632 44.237 1.00 51.44 106 ILE A O 1
ATOM 800 N N . SER A 1 107 ? -56.510 10.266 43.663 1.00 53.16 107 SER A N 1
ATOM 801 C CA . SER A 1 107 ? -57.325 9.348 42.849 1.00 53.16 107 SER A CA 1
ATOM 802 C C . SER A 1 107 ? -58.423 8.671 43.701 1.00 53.16 107 SER A C 1
ATOM 804 O O . SER A 1 107 ? -58.121 8.270 44.829 1.00 53.16 107 SER A O 1
ATOM 806 N N . PRO A 1 108 ? -59.651 8.450 43.181 1.00 56.12 108 PRO A N 1
ATOM 807 C CA . PRO A 1 108 ? -60.757 7.836 43.930 1.00 56.12 108 PRO A CA 1
ATOM 808 C C . PRO A 1 108 ? -60.403 6.489 44.580 1.00 56.12 108 PRO A C 1
ATOM 810 O O . PRO A 1 108 ? -60.760 6.241 45.727 1.00 56.12 108 PRO A O 1
ATOM 813 N N . THR A 1 109 ? -59.622 5.644 43.899 1.00 58.34 109 THR A N 1
ATOM 814 C CA . THR A 1 109 ? -59.182 4.338 44.424 1.00 58.34 109 THR A CA 1
ATOM 815 C C . THR A 1 109 ? -58.232 4.455 45.614 1.00 58.34 109 THR A C 1
ATOM 817 O O . THR A 1 109 ? -58.293 3.634 46.524 1.00 58.34 109 THR A O 1
ATOM 820 N N . ARG A 1 110 ? -57.382 5.489 45.642 1.00 57.56 110 ARG A N 1
ATOM 821 C CA . ARG A 1 110 ? -56.486 5.756 46.780 1.00 57.56 110 ARG A CA 1
ATOM 822 C C . ARG A 1 110 ? -57.242 6.323 47.979 1.00 57.56 110 ARG A C 1
ATOM 824 O O . ARG A 1 110 ? -56.856 6.067 49.113 1.00 57.56 110 ARG A O 1
ATOM 831 N N . SER A 1 111 ? -58.329 7.057 47.738 1.00 54.62 111 SER A N 1
ATOM 832 C CA . SER A 1 111 ? -59.176 7.600 48.804 1.00 54.62 111 SER A CA 1
ATOM 833 C C . SER A 1 111 ? -59.842 6.488 49.620 1.00 54.62 111 SER A C 1
ATOM 835 O O . SER A 1 111 ? -59.810 6.537 50.845 1.00 54.62 111 SER A O 1
ATOM 837 N N . ASP A 1 112 ? -60.376 5.454 48.964 1.00 62.91 112 ASP A N 1
ATOM 838 C CA . ASP A 1 112 ? -61.036 4.332 49.648 1.00 62.91 112 ASP A CA 1
ATOM 839 C C . ASP A 1 112 ? -60.072 3.500 50.504 1.00 62.91 112 ASP A C 1
ATOM 841 O O . ASP A 1 112 ? -60.435 3.026 51.582 1.00 62.91 112 ASP A O 1
ATOM 845 N N . GLU A 1 113 ? -58.839 3.309 50.033 1.00 60.19 113 GLU A N 1
ATOM 846 C CA . GLU A 1 113 ? -57.799 2.583 50.763 1.00 60.19 113 GLU A CA 1
ATOM 847 C C . GLU A 1 113 ? -57.366 3.346 52.020 1.00 60.19 113 GLU A C 1
ATOM 849 O O . GLU A 1 113 ? -57.383 2.782 53.117 1.00 60.19 113 GLU A O 1
ATOM 854 N N . ILE A 1 114 ? -57.101 4.649 51.881 1.00 57.28 114 ILE A N 1
ATOM 855 C CA . ILE A 1 114 ? -56.785 5.543 53.000 1.00 57.28 114 ILE A CA 1
ATOM 856 C C . ILE A 1 114 ? -57.952 5.580 53.996 1.00 57.28 114 ILE A C 1
ATOM 858 O O . ILE A 1 114 ? -57.729 5.420 55.193 1.00 57.28 114 ILE A O 1
ATOM 862 N N . SER A 1 115 ? -59.205 5.699 53.540 1.00 64.25 115 SER A N 1
ATOM 863 C CA . SER A 1 115 ? -60.382 5.685 54.422 1.00 64.25 115 SER A CA 1
ATOM 864 C C . SER A 1 115 ? -60.550 4.361 55.172 1.00 64.25 115 SER A C 1
ATOM 866 O O . SER A 1 115 ? -60.878 4.370 56.357 1.00 64.25 115 SER A O 1
ATOM 868 N N . ARG A 1 116 ? -60.290 3.209 54.536 1.00 67.25 116 ARG A N 1
ATOM 869 C CA . ARG A 1 116 ? -60.325 1.898 55.215 1.00 67.25 116 ARG A CA 1
ATOM 870 C C . ARG A 1 116 ? -59.184 1.718 56.210 1.00 67.25 116 ARG A C 1
ATOM 872 O O . ARG A 1 116 ? -59.356 0.995 57.191 1.00 67.25 116 ARG A O 1
ATOM 879 N N . LEU A 1 117 ? -58.016 2.295 55.943 1.00 63.91 117 LEU A N 1
ATOM 880 C CA . LEU A 1 117 ? -56.869 2.240 56.849 1.00 63.91 117 LEU A CA 1
ATOM 881 C C . LEU A 1 117 ? -57.062 3.170 58.045 1.00 63.91 117 LEU A C 1
ATOM 883 O O . LEU A 1 117 ? -56.856 2.734 59.173 1.00 63.91 117 LEU A O 1
ATOM 887 N N . LEU A 1 118 ? -57.569 4.385 57.826 1.00 65.75 118 LEU A N 1
ATOM 888 C CA . LEU A 1 118 ? -57.977 5.297 58.896 1.00 65.75 118 LEU A CA 1
ATOM 889 C C . LEU A 1 118 ? -59.074 4.667 59.761 1.00 65.75 118 LEU A C 1
ATOM 891 O O . LEU A 1 118 ? -58.908 4.580 60.968 1.00 65.75 118 LEU A O 1
ATOM 895 N N . ALA A 1 119 ? -60.105 4.067 59.158 1.00 69.75 119 ALA A N 1
ATOM 896 C CA . ALA A 1 119 ? -61.152 3.367 59.905 1.00 69.75 119 ALA A CA 1
ATOM 897 C C . ALA A 1 119 ? -60.640 2.152 60.708 1.00 69.75 119 ALA A C 1
ATOM 899 O O . ALA A 1 119 ? -61.250 1.769 61.707 1.00 69.75 119 ALA A O 1
ATOM 900 N N . ARG A 1 120 ? -59.544 1.510 60.273 1.00 68.56 120 ARG A N 1
ATOM 901 C CA . ARG A 1 120 ? -58.883 0.428 61.024 1.00 68.56 120 ARG A CA 1
ATOM 902 C C . ARG A 1 120 ? -58.010 0.971 62.153 1.00 68.56 120 ARG A C 1
ATOM 904 O O . ARG A 1 120 ? -58.068 0.440 63.256 1.00 68.56 120 ARG A O 1
ATOM 911 N N . SER A 1 121 ? -57.267 2.040 61.889 1.00 71.50 121 SER A N 1
ATOM 912 C CA . SER A 1 121 ? -56.510 2.804 62.883 1.00 71.50 121 SER A CA 1
ATOM 913 C C . SER A 1 121 ? -57.410 3.349 63.993 1.00 71.50 121 SER A C 1
ATOM 915 O O . SER A 1 121 ? -57.058 3.268 65.164 1.00 71.50 121 SER A O 1
ATOM 917 N N . ASP A 1 122 ? -58.595 3.845 63.642 1.00 73.56 122 ASP A N 1
ATOM 918 C CA . ASP A 1 122 ? -59.563 4.417 64.583 1.00 73.56 122 ASP A CA 1
ATOM 919 C C . ASP A 1 122 ? -60.152 3.382 65.549 1.00 73.56 122 ASP A C 1
ATOM 921 O O . ASP A 1 122 ? -60.719 3.757 66.567 1.00 73.56 122 ASP A O 1
ATOM 925 N N . ARG A 1 123 ? -60.008 2.085 65.248 1.00 78.81 123 ARG A N 1
ATOM 926 C CA . ARG A 1 123 ? -60.441 0.979 66.116 1.00 78.81 123 ARG A CA 1
ATOM 927 C C . ARG A 1 123 ? -59.314 0.391 66.956 1.00 78.81 123 ARG A C 1
ATOM 929 O O . ARG A 1 123 ? -59.587 -0.462 67.794 1.00 78.81 123 ARG A O 1
ATOM 936 N N . ALA A 1 124 ? -58.064 0.773 66.707 1.00 84.69 124 ALA A N 1
ATOM 937 C CA . ALA A 1 124 ? -56.938 0.278 67.482 1.00 84.69 124 ALA A CA 1
ATOM 938 C C . ALA A 1 124 ? -56.773 1.100 68.762 1.00 84.69 124 ALA A C 1
ATOM 940 O O . ALA A 1 124 ? -56.838 2.330 68.718 1.00 84.69 124 ALA A O 1
ATOM 941 N N . ASP A 1 125 ? -56.506 0.425 69.880 1.00 89.19 125 ASP A N 1
ATOM 942 C CA . ASP A 1 125 ? -56.248 1.100 71.159 1.00 89.19 125 ASP A CA 1
ATOM 943 C C . ASP A 1 125 ? -54.968 1.939 71.063 1.00 89.19 125 ASP A C 1
ATOM 945 O O . ASP A 1 125 ? -54.911 3.063 7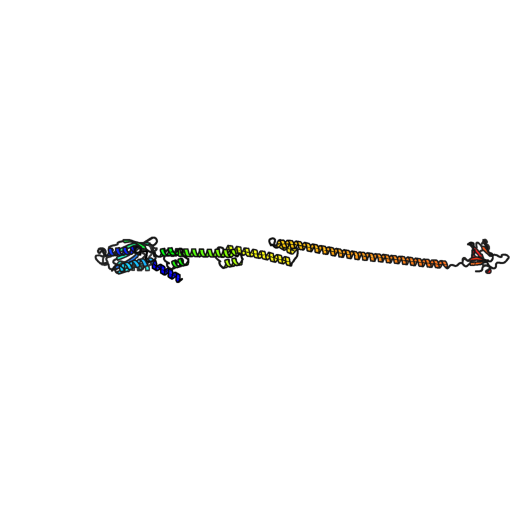1.560 1.00 89.19 125 ASP A O 1
ATOM 949 N N . ILE A 1 126 ? -53.956 1.416 70.359 1.00 91.12 126 ILE A N 1
ATOM 950 C CA . ILE A 1 126 ? -52.713 2.120 70.042 1.00 91.12 126 ILE A CA 1
ATOM 951 C C . ILE A 1 126 ? -52.503 2.147 68.527 1.00 91.12 126 ILE A C 1
ATOM 953 O O . ILE A 1 126 ? -52.456 1.111 67.864 1.00 91.12 126 ILE A O 1
ATOM 957 N N . THR A 1 127 ? -52.298 3.335 67.963 1.00 91.12 127 THR A N 1
ATOM 958 C CA . THR A 1 127 ? -51.771 3.497 66.600 1.00 91.12 127 THR A CA 1
ATOM 959 C C . THR A 1 127 ? -50.319 3.948 66.657 1.00 91.12 127 THR A C 1
ATOM 961 O O . THR A 1 127 ? -50.027 4.987 67.239 1.00 91.12 127 THR A O 1
ATOM 964 N N . LEU A 1 128 ? -49.414 3.191 66.043 1.00 93.12 128 LEU A N 1
ATOM 965 C CA . LEU A 1 128 ? -48.010 3.557 65.876 1.00 93.12 128 LEU A CA 1
ATOM 966 C C . LEU A 1 128 ? -47.814 4.103 64.466 1.00 93.12 128 LEU A C 1
ATOM 968 O O . LEU A 1 128 ? -48.005 3.376 63.496 1.00 93.12 128 LEU A O 1
ATOM 972 N N . MET A 1 129 ? -47.415 5.364 64.354 1.00 90.19 129 MET A N 1
ATOM 973 C CA . MET A 1 129 ? -47.095 6.018 63.091 1.00 90.19 129 MET A CA 1
ATOM 974 C C . MET A 1 129 ? -45.585 6.224 62.963 1.00 90.19 129 MET A C 1
ATOM 976 O O . MET A 1 129 ? -44.948 6.728 63.884 1.00 90.19 129 MET A O 1
ATOM 980 N N . ILE A 1 130 ? -45.022 5.862 61.811 1.00 91.94 130 ILE A N 1
ATOM 981 C CA . ILE A 1 130 ? -43.611 6.082 61.470 1.00 91.94 130 ILE A CA 1
ATOM 982 C C . ILE A 1 130 ? -43.554 7.183 60.424 1.00 91.94 130 ILE A C 1
ATOM 984 O O . ILE A 1 130 ? -44.031 6.983 59.305 1.00 91.94 130 ILE A O 1
ATOM 988 N N . ARG A 1 131 ? -42.961 8.325 60.766 1.00 89.19 131 ARG A N 1
ATOM 989 C CA . ARG A 1 131 ? -42.841 9.477 59.872 1.00 89.19 131 ARG A CA 1
ATOM 990 C C . ARG A 1 131 ? -41.377 9.734 59.506 1.00 89.19 131 ARG A C 1
ATOM 992 O O . ARG A 1 131 ? -40.690 10.417 60.265 1.00 89.19 131 ARG A O 1
ATOM 999 N N . PRO A 1 132 ? -40.880 9.210 58.372 1.00 89.75 132 PRO A N 1
ATOM 1000 C CA . PRO A 1 132 ? -39.539 9.514 57.901 1.00 89.75 132 PRO A CA 1
ATOM 1001 C C . PRO A 1 132 ? -39.494 10.973 57.436 1.00 89.75 132 PRO A C 1
ATOM 1003 O O . PRO A 1 132 ? -40.440 11.447 56.807 1.00 89.75 132 PRO A O 1
ATOM 1006 N N . PHE A 1 133 ? -38.409 11.680 57.748 1.00 87.94 133 PHE A N 1
ATOM 1007 C CA . PHE A 1 133 ? -38.252 13.095 57.378 1.00 87.94 133 PHE A CA 1
ATOM 1008 C C . PHE A 1 133 ? -36.867 13.442 56.819 1.00 87.94 133 PHE A C 1
ATOM 1010 O O . PHE A 1 133 ? -36.680 14.539 56.291 1.00 87.94 133 PHE A O 1
ATOM 1017 N N . ARG A 1 134 ? -35.879 12.543 56.925 1.00 86.81 134 ARG A N 1
ATOM 1018 C CA . ARG A 1 134 ? -34.539 12.759 56.365 1.00 86.81 134 ARG A CA 1
ATOM 1019 C C . ARG A 1 134 ? -33.848 11.438 56.054 1.00 86.81 134 ARG A C 1
ATOM 1021 O O . ARG A 1 134 ? -33.887 10.520 56.862 1.00 86.81 134 ARG A O 1
ATOM 1028 N N . VAL A 1 135 ? -33.166 11.374 54.914 1.00 85.56 135 VAL A N 1
ATOM 1029 C CA . VAL A 1 135 ? -32.220 10.296 54.591 1.00 85.56 135 VAL A CA 1
ATOM 1030 C C . VAL A 1 135 ? -30.810 10.781 54.923 1.00 85.56 135 VAL A C 1
ATOM 1032 O O . VAL A 1 135 ? -30.429 11.875 54.504 1.00 85.56 135 VAL A O 1
ATOM 1035 N N . SER A 1 136 ? -30.046 9.992 55.676 1.00 78.94 136 SER A N 1
ATOM 1036 C CA . SER A 1 136 ? -28.677 10.302 56.093 1.00 78.94 136 SER A CA 1
ATOM 1037 C C . SER A 1 136 ? -27.761 9.116 55.788 1.00 78.94 136 SER A C 1
ATOM 1039 O O . SER A 1 136 ? -27.459 8.287 56.645 1.00 78.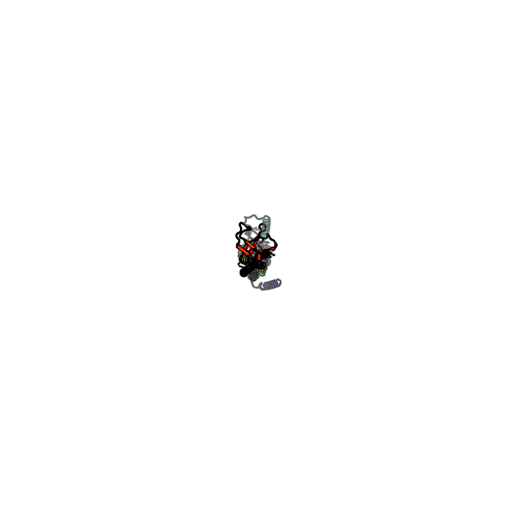94 136 SER A O 1
ATOM 1041 N N . GLY A 1 137 ? -27.335 9.008 54.528 1.00 79.88 137 GLY A N 1
ATOM 1042 C CA . GLY A 1 137 ? -26.513 7.890 54.063 1.00 79.88 137 GLY A CA 1
ATOM 1043 C C . GLY A 1 137 ? -27.266 6.561 54.143 1.00 79.88 137 GLY A C 1
ATOM 1044 O O . GLY A 1 137 ? -28.192 6.331 53.373 1.00 79.88 137 GLY A O 1
ATOM 1045 N N . GLU A 1 138 ? -26.855 5.694 55.068 1.00 80.50 138 GLU A N 1
ATOM 1046 C CA . GLU A 1 138 ? -27.398 4.339 55.251 1.00 80.50 138 GLU A CA 1
ATOM 1047 C C . GLU A 1 138 ? -28.579 4.273 56.236 1.00 80.50 138 GLU A C 1
ATOM 1049 O O . GLU A 1 138 ? -29.132 3.196 56.474 1.00 80.50 138 GLU A O 1
ATOM 1054 N N . THR A 1 139 ? -28.990 5.410 56.807 1.00 83.94 139 THR A N 1
ATOM 1055 C CA . THR A 1 139 ? -30.122 5.506 57.735 1.00 83.94 139 THR A CA 1
ATOM 1056 C C . THR A 1 139 ? -31.173 6.506 57.261 1.00 83.94 139 THR A C 1
ATOM 1058 O O . THR A 1 139 ? -30.919 7.404 56.456 1.00 83.94 139 THR A O 1
ATOM 1061 N N . VAL A 1 140 ? -32.385 6.349 57.785 1.00 88.75 140 VAL A N 1
ATOM 1062 C CA . VAL A 1 140 ? -33.491 7.291 57.651 1.00 88.75 140 VAL A CA 1
ATOM 1063 C C . VAL A 1 140 ? -33.905 7.751 59.029 1.00 88.75 140 VAL A C 1
ATOM 1065 O O . VAL A 1 140 ? -34.339 6.950 59.857 1.00 88.75 140 VAL A O 1
ATOM 1068 N N . ASP A 1 141 ? -33.792 9.051 59.264 1.00 90.75 141 ASP A N 1
ATOM 1069 C CA . ASP A 1 141 ? -34.316 9.660 60.472 1.00 90.75 141 ASP A CA 1
ATOM 1070 C C . ASP A 1 141 ? -35.840 9.733 60.362 1.00 90.75 141 ASP A C 1
ATOM 1072 O O . ASP A 1 141 ? -36.407 10.251 59.386 1.00 90.75 141 ASP A O 1
ATOM 1076 N N . ALA A 1 142 ? -36.502 9.185 61.373 1.00 92.25 142 ALA A N 1
ATOM 1077 C CA . ALA A 1 142 ? -37.945 9.108 61.460 1.00 92.25 142 ALA A CA 1
ATOM 1078 C C . ALA A 1 142 ? -38.430 9.515 62.850 1.00 92.25 142 ALA A C 1
ATOM 1080 O O . ALA A 1 142 ? -37.764 9.306 63.862 1.00 92.25 142 ALA A O 1
ATOM 1081 N N . GLU A 1 143 ? -39.621 10.095 62.900 1.00 93.19 143 GLU A N 1
ATOM 1082 C CA . GLU A 1 143 ? -40.355 10.268 64.143 1.00 93.19 143 GLU A CA 1
ATOM 1083 C C . GLU A 1 143 ? -41.323 9.099 64.318 1.00 93.19 143 GLU A C 1
ATOM 1085 O O . GLU A 1 143 ? -42.124 8.809 63.425 1.00 93.19 143 GLU A O 1
ATOM 1090 N N . ILE A 1 144 ? -41.258 8.440 65.471 1.00 93.06 144 ILE A N 1
ATOM 1091 C CA . ILE A 1 144 ? -42.277 7.491 65.907 1.00 93.06 144 ILE A CA 1
ATOM 1092 C C . ILE A 1 144 ? -43.297 8.252 66.737 1.00 93.06 144 ILE A C 1
ATOM 1094 O O . ILE A 1 144 ? -42.940 8.906 67.714 1.00 93.06 144 ILE A O 1
ATOM 1098 N N . ILE A 1 145 ? -44.565 8.150 66.357 1.00 91.56 145 ILE A N 1
ATOM 1099 C CA . ILE A 1 145 ? -45.691 8.770 67.052 1.00 91.56 145 ILE A CA 1
ATOM 1100 C C . ILE A 1 145 ? -46.621 7.646 67.496 1.00 91.56 145 ILE A C 1
ATOM 1102 O O . ILE A 1 145 ? -47.081 6.861 66.669 1.00 91.56 145 ILE A O 1
ATOM 1106 N N . LEU A 1 146 ? -46.911 7.559 68.789 1.00 92.19 146 LEU A N 1
ATOM 1107 C CA . LEU A 1 146 ? -47.911 6.635 69.315 1.00 92.19 146 LEU A CA 1
ATOM 1108 C C . LEU A 1 146 ? -49.179 7.423 69.616 1.00 92.19 146 LEU A C 1
ATOM 1110 O O . LEU A 1 146 ? -49.104 8.494 70.198 1.00 92.19 146 LEU A O 1
ATOM 1114 N N . VAL A 1 147 ? -50.341 6.904 69.240 1.00 90.19 147 VAL A N 1
ATOM 1115 C CA . VAL A 1 147 ? -51.644 7.520 69.507 1.00 90.19 147 VAL A CA 1
ATOM 1116 C C . VAL A 1 147 ? -52.476 6.528 70.303 1.00 90.19 147 VAL A C 1
ATOM 1118 O O . VAL A 1 147 ? -52.860 5.491 69.765 1.00 90.19 147 VAL A O 1
ATOM 1121 N N . ALA A 1 148 ? -52.738 6.839 71.571 1.00 90.50 148 ALA A N 1
ATOM 1122 C CA . ALA A 1 148 ? -53.620 6.059 72.435 1.00 90.50 148 ALA A CA 1
ATOM 1123 C C . ALA A 1 148 ? -55.050 6.608 72.393 1.00 90.50 148 ALA A C 1
ATOM 1125 O O . ALA A 1 148 ? -55.264 7.823 72.519 1.00 90.50 148 ALA A O 1
ATOM 1126 N N . ARG A 1 149 ? -56.026 5.710 72.247 1.00 86.88 149 ARG A N 1
ATOM 1127 C CA . ARG A 1 149 ? -57.458 6.029 72.224 1.00 86.88 149 ARG A CA 1
ATOM 1128 C C . ARG A 1 149 ? -58.219 5.153 73.210 1.00 86.88 149 ARG A C 1
ATOM 1130 O O . ARG A 1 149 ? -57.852 4.005 73.442 1.00 86.88 149 ARG A O 1
ATOM 1137 N N . ASP A 1 150 ? -59.299 5.700 73.755 1.00 82.94 150 ASP A N 1
ATOM 1138 C CA . ASP A 1 150 ? -60.278 4.925 74.511 1.00 82.94 150 ASP A CA 1
ATOM 1139 C C . ASP A 1 150 ? -61.411 4.472 73.579 1.00 82.94 150 ASP A C 1
ATOM 1141 O O . ASP A 1 150 ? -62.190 5.277 73.070 1.00 82.94 150 ASP A O 1
ATOM 1145 N N . ASN A 1 151 ? -61.502 3.163 73.357 1.00 70.31 151 ASN A N 1
ATOM 1146 C CA . ASN A 1 151 ? -62.519 2.558 72.504 1.00 70.31 151 ASN A CA 1
ATOM 1147 C C . ASN A 1 151 ? -63.887 2.386 73.202 1.00 70.31 151 ASN A C 1
ATOM 1149 O O . ASN A 1 151 ? -64.841 1.947 72.558 1.00 70.31 151 ASN A O 1
ATOM 1153 N N . GLN A 1 152 ? -64.027 2.739 74.489 1.00 68.50 152 GLN A N 1
ATOM 1154 C CA . GLN A 1 152 ? -65.266 2.556 75.262 1.00 68.50 152 GLN A CA 1
ATOM 1155 C C . GLN A 1 152 ? -66.265 3.728 75.191 1.00 68.50 152 GLN A C 1
ATOM 1157 O O . GLN A 1 152 ? -67.224 3.769 75.961 1.00 68.50 152 GLN A O 1
ATOM 1162 N N . GLY A 1 153 ? -66.118 4.639 74.223 1.00 58.50 153 GLY A N 1
ATOM 1163 C CA . GLY A 1 153 ? -67.173 5.604 73.872 1.00 58.50 153 GLY A CA 1
ATOM 1164 C C . GLY A 1 153 ? -66.828 7.082 74.058 1.00 58.50 153 GLY A C 1
ATOM 1165 O O . GLY A 1 153 ? -67.702 7.926 73.864 1.00 58.50 153 GLY A O 1
ATOM 1166 N N . GLY A 1 154 ? -65.576 7.420 74.375 1.00 57.28 154 GLY A N 1
ATOM 1167 C CA . GLY A 1 154 ? -65.054 8.781 74.252 1.00 57.28 154 GLY A CA 1
ATOM 1168 C C . GLY A 1 154 ? -64.302 8.938 72.933 1.00 57.28 154 GLY A C 1
ATOM 1169 O O . GLY A 1 154 ? -63.279 8.300 72.731 1.00 57.28 154 GLY A O 1
ATOM 1170 N N . SER A 1 155 ? -64.757 9.798 72.022 1.00 54.62 155 SER A N 1
ATOM 1171 C CA . SER A 1 155 ? -64.097 10.054 70.727 1.00 54.62 155 SER A CA 1
ATOM 1172 C C . SER A 1 155 ? -62.796 10.874 70.847 1.00 54.62 155 SER A C 1
ATOM 1174 O O . SER A 1 155 ? -62.515 11.728 70.007 1.00 54.62 155 SER A O 1
ATOM 1176 N N . GLY A 1 156 ? -62.031 10.678 71.922 1.00 64.25 156 GLY A N 1
ATOM 1177 C CA . GLY A 1 156 ? -60.861 11.470 72.277 1.00 64.25 156 GLY A CA 1
ATOM 1178 C C . GLY A 1 156 ? -59.560 10.701 72.086 1.00 64.25 156 GLY A C 1
ATOM 1179 O O . GLY A 1 156 ? -59.402 9.575 72.552 1.00 64.25 156 GLY A O 1
ATOM 1180 N N . VAL A 1 157 ? -58.600 11.336 71.419 1.00 74.81 157 VAL A N 1
ATOM 1181 C CA . VAL A 1 157 ? -57.190 10.964 71.542 1.00 74.81 157 VAL A CA 1
ATOM 1182 C C . VAL A 1 157 ? -56.732 11.386 72.937 1.00 74.81 157 VAL A C 1
ATOM 1184 O O . VAL A 1 157 ? -56.815 12.568 73.268 1.00 74.81 157 VAL A O 1
ATOM 1187 N N . ASN A 1 158 ? -56.265 10.434 73.744 1.00 78.50 158 ASN A N 1
ATOM 1188 C CA . ASN A 1 158 ? -55.962 10.686 75.156 1.00 78.50 158 ASN A CA 1
ATOM 1189 C C . ASN A 1 158 ? -54.472 10.948 75.400 1.00 78.50 158 ASN A C 1
ATOM 1191 O O . ASN A 1 158 ? -54.124 11.810 76.203 1.00 78.50 158 ASN A O 1
ATOM 1195 N N . CYS A 1 159 ? -53.590 10.228 74.700 1.00 87.44 159 CYS A N 1
ATOM 1196 C CA . CYS A 1 159 ? -52.141 10.369 74.839 1.00 87.44 159 CYS A CA 1
ATOM 1197 C C . CYS A 1 159 ? -51.445 10.221 73.485 1.00 87.44 159 CYS A C 1
ATOM 1199 O O . CYS A 1 159 ? -51.783 9.326 72.706 1.00 87.44 159 CYS A O 1
ATOM 1201 N N . THR A 1 160 ? -50.453 11.078 73.225 1.00 89.31 160 THR A N 1
ATOM 1202 C CA . THR A 1 160 ? -49.677 11.068 71.974 1.00 89.31 160 THR A CA 1
ATOM 1203 C C . THR A 1 160 ? -48.174 11.263 72.192 1.00 89.31 160 THR A C 1
ATOM 1205 O O . THR A 1 160 ? -47.651 12.331 71.859 1.00 89.31 160 THR A O 1
ATOM 1208 N N . PRO A 1 161 ? -47.448 10.300 72.789 1.00 92.38 161 PRO A N 1
ATOM 1209 C CA . PRO A 1 161 ? -46.001 10.427 72.888 1.00 92.38 161 PRO A CA 1
ATOM 1210 C C . PRO A 1 161 ? -45.348 10.283 71.505 1.00 92.38 161 PRO A C 1
ATOM 1212 O O . PRO A 1 161 ? -45.768 9.459 70.686 1.00 92.38 161 PRO A O 1
ATOM 1215 N N . SER A 1 162 ? -44.295 11.064 71.259 1.00 92.62 162 SER A N 1
ATOM 1216 C CA . SER A 1 162 ? -43.448 10.922 70.076 1.00 92.62 162 SER A CA 1
ATOM 1217 C C . SER A 1 162 ? -41.961 10.995 70.414 1.00 92.62 162 SER A C 1
ATOM 1219 O O . SER A 1 162 ? -41.561 11.570 71.429 1.00 92.62 162 SER A O 1
ATOM 1221 N N . PHE A 1 163 ? -41.132 10.359 69.585 1.00 95.31 163 PHE A N 1
ATOM 1222 C CA . PHE A 1 163 ? -39.677 10.363 69.725 1.00 95.31 163 PHE A CA 1
ATOM 1223 C C . PHE A 1 163 ? -38.984 10.138 68.378 1.00 95.31 163 PHE A C 1
ATOM 1225 O O . PHE A 1 163 ? -39.552 9.564 67.450 1.00 95.31 163 PHE A O 1
ATOM 1232 N N . LEU A 1 164 ? -37.735 10.595 68.274 1.00 94.38 164 LEU A N 1
ATOM 1233 C CA . LEU A 1 164 ? -36.924 10.473 67.062 1.00 94.38 164 LEU A CA 1
ATOM 1234 C C . LEU A 1 164 ? -36.071 9.204 67.090 1.00 94.38 164 LEU A C 1
ATOM 1236 O O . LEU A 1 164 ? -35.483 8.869 68.122 1.00 94.38 164 LEU A O 1
ATOM 1240 N N . VAL A 1 165 ? -35.970 8.542 65.942 1.00 93.19 165 VAL A N 1
ATOM 1241 C CA . VAL A 1 165 ? -35.135 7.361 65.709 1.00 93.19 165 VAL A CA 1
ATOM 1242 C C . VAL A 1 165 ? -34.399 7.475 64.377 1.00 93.19 165 VAL A C 1
ATOM 1244 O O . VAL A 1 165 ? -34.887 8.124 63.455 1.00 93.19 165 VAL A O 1
ATOM 1247 N N . SER A 1 166 ? -33.262 6.794 64.258 1.00 90.50 166 SER A N 1
ATOM 1248 C CA . SER A 1 166 ? -32.576 6.582 62.981 1.00 90.50 166 SER A CA 1
ATOM 1249 C C . SER A 1 166 ? -32.733 5.114 62.588 1.00 90.50 166 SER A C 1
ATOM 1251 O O . SER A 1 166 ? -32.285 4.219 63.302 1.00 90.50 166 SER A O 1
ATOM 1253 N N . ILE A 1 167 ? -33.414 4.865 61.472 1.00 88.44 167 ILE A N 1
ATOM 1254 C CA . ILE A 1 167 ? -33.752 3.528 60.979 1.00 88.44 167 ILE A CA 1
ATOM 1255 C C . ILE A 1 167 ? -32.746 3.145 59.887 1.00 88.44 167 ILE A C 1
ATOM 1257 O O . ILE A 1 167 ? -32.689 3.839 58.874 1.00 88.44 167 ILE A O 1
ATOM 1261 N N . PRO A 1 168 ? -31.953 2.072 60.032 1.00 82.69 168 PRO A N 1
ATOM 1262 C CA . PRO A 1 168 ? -31.068 1.622 58.962 1.00 82.69 168 PRO A CA 1
ATOM 1263 C C . PRO A 1 168 ? -31.885 1.131 57.761 1.00 82.69 168 PRO A C 1
ATOM 1265 O O . PRO A 1 168 ? -32.806 0.327 57.914 1.00 82.69 168 PRO A O 1
ATOM 1268 N N . ILE A 1 169 ? -31.540 1.628 56.573 1.00 78.44 169 ILE A N 1
ATOM 1269 C CA . ILE A 1 169 ? -32.187 1.292 55.293 1.00 78.44 169 ILE A CA 1
ATOM 1270 C C . ILE A 1 169 ? -31.248 0.597 54.299 1.00 78.44 169 ILE A C 1
ATOM 1272 O O . ILE A 1 169 ? -31.705 0.137 53.258 1.00 78.44 169 ILE A O 1
ATOM 1276 N N . ALA A 1 170 ? -29.949 0.519 54.596 1.00 66.56 170 ALA A N 1
ATOM 1277 C CA . ALA A 1 170 ? -29.000 -0.289 53.835 1.00 66.56 170 ALA A CA 1
ATOM 1278 C C . ALA A 1 170 ? -28.773 -1.639 54.528 1.00 66.56 170 ALA A C 1
ATOM 1280 O O . ALA A 1 170 ? -28.731 -1.705 55.758 1.00 66.56 170 ALA A O 1
ATOM 1281 N N . ASP A 1 171 ? -28.571 -2.712 53.754 1.00 68.44 171 ASP A N 1
ATOM 1282 C CA . ASP A 1 171 ? -27.999 -3.942 54.307 1.00 68.44 171 ASP A CA 1
ATOM 1283 C C . ASP A 1 171 ? -26.527 -3.640 54.660 1.00 68.44 171 ASP A C 1
ATOM 1285 O O . ASP A 1 171 ? -25.739 -3.367 53.751 1.00 68.44 171 ASP A O 1
ATOM 1289 N N . PRO A 1 172 ? -26.109 -3.688 55.939 1.00 64.44 172 PRO A N 1
ATOM 1290 C CA . PRO A 1 172 ? -24.735 -3.358 56.341 1.00 64.44 172 PRO A CA 1
ATOM 1291 C C . PRO A 1 172 ? -23.678 -4.257 55.675 1.00 64.44 172 PRO A C 1
ATOM 1293 O O . PRO A 1 172 ? -22.484 -3.942 55.645 1.00 64.44 172 PRO A O 1
ATOM 1296 N N . ARG A 1 173 ? -24.102 -5.379 55.083 1.00 74.69 173 ARG A N 1
ATOM 1297 C CA . ARG A 1 173 ? -23.246 -6.251 54.280 1.00 74.69 173 ARG A CA 1
ATOM 1298 C C . ARG A 1 173 ? -22.859 -5.619 52.936 1.00 74.69 173 ARG A C 1
ATOM 1300 O O . ARG A 1 173 ? -21.768 -5.919 52.455 1.00 74.69 173 ARG A O 1
ATOM 1307 N N . CYS A 1 174 ? -23.675 -4.723 52.364 1.00 79.00 174 CYS A N 1
ATOM 1308 C CA . CYS A 1 174 ? -23.423 -4.045 51.081 1.00 79.00 174 CYS A CA 1
ATOM 1309 C C . CYS A 1 174 ? -22.033 -3.392 51.044 1.00 79.00 174 CYS A C 1
ATOM 1311 O O . CYS A 1 174 ? -21.216 -3.706 50.177 1.00 79.00 174 CYS A O 1
ATOM 1313 N N . ALA A 1 175 ? -21.752 -2.509 52.007 1.00 78.19 175 ALA A N 1
ATOM 1314 C CA . ALA A 1 175 ? -20.522 -1.723 52.043 1.00 78.19 175 ALA A CA 1
ATOM 1315 C C . ALA A 1 175 ? -19.280 -2.603 52.248 1.00 78.19 175 ALA A C 1
ATOM 1317 O O . ALA A 1 175 ? -18.250 -2.406 51.602 1.00 78.19 175 ALA A O 1
ATOM 1318 N N . THR A 1 176 ? -19.399 -3.622 53.103 1.00 82.50 176 THR A N 1
ATOM 1319 C CA . THR A 1 176 ? -18.296 -4.540 53.408 1.00 82.50 176 THR A CA 1
ATOM 1320 C C . THR A 1 176 ? -17.937 -5.392 52.192 1.00 82.50 176 THR A C 1
ATOM 1322 O O . THR A 1 176 ? -16.760 -5.504 51.849 1.00 82.50 176 THR A O 1
ATOM 1325 N N . TYR A 1 177 ? -18.932 -5.961 51.503 1.00 85.31 177 TYR A N 1
ATOM 1326 C CA . TYR A 1 177 ? -18.679 -6.758 50.301 1.00 85.31 177 TYR A CA 1
ATOM 1327 C C . TYR A 1 177 ? -18.183 -5.904 49.141 1.00 85.31 177 TYR A C 1
ATOM 1329 O O . TYR A 1 177 ? -17.236 -6.308 48.468 1.00 85.31 177 TYR A O 1
ATOM 1337 N N . PHE A 1 178 ? -18.746 -4.710 48.939 1.00 88.94 178 PHE A N 1
ATOM 1338 C CA . PHE A 1 178 ? -18.258 -3.795 47.910 1.00 88.94 178 PHE A CA 1
ATOM 1339 C C . PHE A 1 178 ? -16.779 -3.440 48.119 1.00 88.94 178 PHE A C 1
ATOM 1341 O O . PHE A 1 178 ? -15.994 -3.491 47.174 1.00 88.94 178 PHE A O 1
ATOM 1348 N N . GLY A 1 179 ? -16.364 -3.173 49.364 1.00 87.38 179 GLY A N 1
ATOM 1349 C CA . GLY A 1 179 ? -14.962 -2.917 49.706 1.00 87.38 179 GLY A CA 1
ATOM 1350 C C . GLY A 1 179 ? -14.010 -4.074 49.375 1.00 87.38 179 GLY A C 1
ATOM 1351 O O . GLY A 1 179 ? -12.840 -3.832 49.095 1.00 87.38 179 GLY A O 1
ATOM 1352 N N . GLN A 1 180 ? -14.498 -5.318 49.358 1.00 88.38 180 GLN A N 1
ATOM 1353 C CA . GLN A 1 180 ? -13.704 -6.493 48.980 1.00 88.38 180 GLN A CA 1
ATOM 1354 C C . GLN A 1 180 ? -13.610 -6.683 47.461 1.00 88.38 180 GLN A C 1
ATOM 1356 O O . GLN A 1 180 ? -12.577 -7.138 46.973 1.00 88.38 180 GLN A O 1
ATOM 1361 N N . VAL A 1 181 ? -14.671 -6.357 46.713 1.00 91.56 181 VAL A N 1
ATOM 1362 C CA . VAL A 1 181 ? -14.728 -6.590 45.256 1.00 91.56 181 VAL A CA 1
ATOM 1363 C C . VAL A 1 181 ? -14.295 -5.391 44.415 1.00 91.56 181 VAL A C 1
ATOM 1365 O O . VAL A 1 181 ? -14.009 -5.564 43.235 1.00 91.56 181 VAL A O 1
ATOM 1368 N N . SER A 1 182 ? -14.214 -4.187 44.987 1.00 87.06 182 SER A N 1
ATOM 1369 C CA . SER A 1 182 ? -13.871 -2.955 44.258 1.00 87.06 182 SER A CA 1
ATOM 1370 C C . SER A 1 182 ? -12.481 -2.988 43.603 1.00 87.06 182 SER A C 1
ATOM 1372 O O . SER A 1 182 ? -12.275 -2.359 42.569 1.00 87.06 182 SER A O 1
ATOM 1374 N N . GLY A 1 183 ? -11.537 -3.758 44.153 1.00 85.88 183 GLY A N 1
ATOM 1375 C CA . GLY A 1 183 ? -10.225 -4.031 43.545 1.00 85.88 183 GLY A CA 1
ATOM 1376 C C . GLY A 1 183 ? -10.131 -5.363 42.788 1.00 85.88 183 GLY A C 1
ATOM 1377 O O . GLY A 1 183 ? -9.030 -5.777 42.430 1.00 85.88 183 GLY A O 1
ATOM 1378 N N . GLY A 1 184 ? -11.251 -6.069 42.622 1.00 87.81 184 GLY A N 1
ATOM 1379 C CA . GLY A 1 184 ? -11.322 -7.403 42.028 1.00 87.81 184 GLY A CA 1
ATOM 1380 C C . GLY A 1 184 ? -11.429 -7.403 40.503 1.00 87.81 184 GLY A C 1
ATOM 1381 O O . GLY A 1 184 ? -11.123 -6.427 39.819 1.00 87.81 184 GLY A O 1
ATOM 1382 N N . THR A 1 185 ? -11.865 -8.537 39.955 1.00 92.62 185 THR A N 1
ATOM 1383 C CA . THR A 1 185 ? -12.084 -8.710 38.513 1.00 92.62 185 THR A CA 1
ATOM 1384 C C . THR A 1 185 ? -13.442 -8.157 38.075 1.00 92.62 185 THR A C 1
ATOM 1386 O O . THR A 1 185 ? -14.352 -7.986 38.888 1.00 92.62 185 THR A O 1
ATOM 1389 N N . ILE A 1 186 ? -13.628 -7.957 36.764 1.00 92.50 186 ILE A N 1
ATOM 1390 C CA . ILE A 1 186 ? -14.939 -7.618 36.178 1.00 92.50 186 ILE A CA 1
ATOM 1391 C C . ILE A 1 186 ? -16.023 -8.603 36.645 1.00 92.50 186 ILE A C 1
ATOM 1393 O O . ILE A 1 186 ? -17.120 -8.189 37.012 1.00 92.50 186 ILE A O 1
ATOM 1397 N N . ALA A 1 187 ? -15.701 -9.899 36.701 1.00 92.75 187 ALA A N 1
ATOM 1398 C CA . ALA A 1 187 ? -16.637 -10.931 37.139 1.00 92.75 187 ALA A CA 1
ATOM 1399 C C . ALA A 1 187 ? -17.066 -10.768 38.609 1.00 92.75 187 ALA A C 1
ATOM 1401 O O . ALA A 1 187 ? -18.215 -11.066 38.937 1.00 92.75 187 ALA A O 1
ATOM 1402 N N . ASP A 1 188 ? -16.175 -10.286 39.481 1.00 91.81 188 ASP A N 1
ATOM 1403 C CA . ASP A 1 188 ? -16.479 -10.055 40.898 1.00 91.81 188 ASP A CA 1
ATOM 1404 C C . ASP A 1 188 ? -17.438 -8.868 41.069 1.00 91.81 188 ASP A C 1
ATOM 1406 O O . ASP A 1 188 ? -18.427 -8.961 41.801 1.00 91.81 188 ASP A O 1
ATOM 1410 N N . LEU A 1 189 ? -17.199 -7.778 40.334 1.00 92.81 189 LEU A N 1
ATOM 1411 C CA . LEU A 1 189 ? -18.067 -6.597 40.317 1.00 92.81 189 LEU A CA 1
ATOM 1412 C C . LEU A 1 189 ? -19.447 -6.901 39.711 1.00 92.81 189 LEU A C 1
ATOM 1414 O O . LEU A 1 189 ? -20.471 -6.496 40.264 1.00 92.81 189 LEU A O 1
ATOM 1418 N N . GLU A 1 190 ? -19.501 -7.663 38.613 1.00 92.94 190 GLU A N 1
ATOM 1419 C CA . GLU A 1 190 ? -20.763 -8.111 38.010 1.00 92.94 190 GLU A CA 1
ATOM 1420 C C . GLU A 1 190 ? -21.549 -9.037 38.948 1.00 92.94 190 GLU A C 1
ATOM 1422 O O . GLU A 1 190 ? -22.778 -8.941 39.038 1.00 92.94 190 GLU A O 1
ATOM 1427 N N . ALA A 1 191 ? -20.860 -9.934 39.662 1.00 91.56 191 ALA A N 1
ATOM 1428 C CA . ALA A 1 191 ? -21.485 -10.797 40.658 1.00 91.56 191 ALA A CA 1
ATOM 1429 C C . ALA A 1 191 ? -22.065 -9.981 41.820 1.00 91.56 191 ALA A C 1
ATOM 1431 O O . ALA A 1 191 ? -23.199 -10.243 42.225 1.00 91.56 191 ALA A O 1
ATOM 1432 N N . PHE A 1 192 ? -21.337 -8.968 42.306 1.00 92.25 192 PHE A N 1
ATOM 1433 C CA . PHE A 1 192 ? -21.828 -8.045 43.327 1.00 92.25 192 PHE A CA 1
ATOM 1434 C C . PHE A 1 192 ? -23.089 -7.316 42.859 1.00 92.25 192 PHE A C 1
ATOM 1436 O O . PHE A 1 192 ? -24.124 -7.431 43.511 1.00 92.25 192 PHE A O 1
ATOM 1443 N N . ALA A 1 193 ? -23.052 -6.655 41.699 1.00 90.69 193 ALA A N 1
ATOM 1444 C CA . ALA A 1 193 ? -24.198 -5.904 41.181 1.00 90.69 193 ALA A CA 1
ATOM 1445 C C . ALA A 1 193 ? -25.446 -6.785 40.975 1.00 90.69 193 ALA A C 1
ATOM 1447 O O . ALA A 1 193 ? -26.573 -6.316 41.127 1.00 90.69 193 ALA A O 1
ATOM 1448 N N . ARG A 1 194 ? -25.256 -8.070 40.646 1.00 89.06 194 ARG A N 1
ATOM 1449 C CA . ARG A 1 194 ? -26.349 -9.038 40.479 1.00 89.06 194 ARG A CA 1
ATOM 1450 C C . ARG A 1 194 ? -26.908 -9.547 41.808 1.00 89.06 194 ARG A C 1
ATOM 1452 O O . ARG A 1 194 ? -28.110 -9.765 41.906 1.00 89.06 194 ARG A O 1
ATOM 1459 N N . PHE A 1 195 ? -26.048 -9.785 42.797 1.00 87.94 195 PHE A N 1
ATOM 1460 C CA . PHE A 1 195 ? -26.448 -10.306 44.108 1.00 87.94 195 PHE A CA 1
ATOM 1461 C C . PHE A 1 195 ? -27.046 -9.217 45.008 1.00 87.94 195 PHE A C 1
ATOM 1463 O O . PHE A 1 195 ? -27.903 -9.496 45.841 1.00 87.94 195 PHE A O 1
ATOM 1470 N N . PHE A 1 196 ? -26.624 -7.972 44.797 1.00 86.12 196 PHE A N 1
ATOM 1471 C CA . PHE A 1 196 ? -26.972 -6.808 45.599 1.00 86.12 196 PHE A CA 1
ATOM 1472 C C . PHE A 1 196 ? -27.625 -5.693 44.755 1.00 86.12 196 PHE A C 1
ATOM 1474 O O . PHE A 1 196 ? -27.146 -4.561 44.763 1.00 86.12 196 PHE A O 1
ATOM 1481 N N . PRO A 1 197 ? -28.722 -5.963 44.020 1.00 78.94 197 PRO A N 1
ATOM 1482 C CA . PRO A 1 197 ? -29.275 -5.021 43.041 1.00 78.94 197 PRO A CA 1
ATOM 1483 C C . PRO A 1 197 ? -29.827 -3.724 43.655 1.00 78.94 197 PRO A C 1
ATOM 1485 O O . PRO A 1 197 ? -29.931 -2.727 42.949 1.00 78.94 197 PRO A O 1
ATOM 1488 N N . HIS A 1 198 ? -30.166 -3.738 44.948 1.00 75.69 198 HIS A N 1
ATOM 1489 C CA . HIS A 1 198 ? -30.699 -2.590 45.691 1.00 75.69 198 HIS A CA 1
ATOM 1490 C C . HIS A 1 198 ? -29.647 -1.883 46.560 1.00 75.69 198 HIS A C 1
ATOM 1492 O O . HIS A 1 198 ? -29.973 -0.925 47.256 1.00 75.69 198 HIS A O 1
ATOM 1498 N N . CYS A 1 199 ? -28.389 -2.340 46.559 1.00 80.12 199 CYS A N 1
ATOM 1499 C CA . CYS A 1 199 ? -27.345 -1.626 47.290 1.00 80.12 199 CYS A CA 1
ATOM 1500 C C . CYS A 1 199 ? -26.977 -0.336 46.534 1.00 80.12 199 CYS A C 1
ATOM 1502 O O . CYS A 1 199 ? -26.796 -0.387 45.314 1.00 80.12 199 CYS A O 1
ATOM 1504 N N . PRO A 1 200 ? -26.762 0.793 47.232 1.00 77.75 200 PRO A N 1
ATOM 1505 C CA . PRO A 1 200 ? -26.324 2.043 46.605 1.00 77.75 200 PRO A CA 1
ATOM 1506 C C . PRO A 1 200 ? -25.064 1.883 45.734 1.00 77.75 200 PRO A C 1
ATOM 1508 O O . PRO A 1 200 ? -24.956 2.485 44.669 1.00 77.75 200 PRO A O 1
ATOM 1511 N N . GLN A 1 201 ? -24.142 1.008 46.147 1.00 85.50 201 GLN A N 1
ATOM 1512 C CA . GLN A 1 201 ? -22.879 0.727 45.458 1.00 85.50 201 GLN A CA 1
ATOM 1513 C C . GLN A 1 201 ? -23.035 -0.165 44.210 1.00 85.50 201 GLN A C 1
ATOM 1515 O O . GLN A 1 201 ? -22.064 -0.403 43.493 1.00 85.50 201 GLN A O 1
ATOM 1520 N N . ALA A 1 202 ? -24.228 -0.697 43.922 1.00 86.06 202 ALA A N 1
ATOM 1521 C CA . ALA A 1 202 ? -24.445 -1.536 42.742 1.00 86.06 202 ALA A CA 1
ATOM 1522 C C . ALA A 1 202 ? -24.265 -0.746 41.437 1.00 86.06 202 ALA A C 1
ATOM 1524 O O . ALA A 1 202 ? -23.718 -1.271 40.468 1.00 86.06 202 ALA A O 1
ATOM 1525 N N . GLU A 1 203 ? -24.671 0.525 41.421 1.00 84.50 203 GLU A N 1
ATOM 1526 C CA . GLU A 1 203 ? -24.445 1.418 40.279 1.00 84.50 203 GLU A CA 1
ATOM 1527 C C . GLU A 1 203 ? -22.966 1.795 40.125 1.00 84.50 203 GLU A C 1
ATOM 1529 O O . GLU A 1 203 ? -22.467 1.867 39.002 1.00 84.50 203 GLU A O 1
ATOM 1534 N N . ASP A 1 204 ? -22.235 1.959 41.233 1.00 88.75 204 ASP A N 1
ATOM 1535 C CA . ASP A 1 204 ? -20.778 2.126 41.196 1.00 88.75 204 ASP A CA 1
ATOM 1536 C C . ASP A 1 204 ? -20.099 0.896 40.586 1.00 88.75 204 ASP A C 1
ATOM 1538 O O . ASP A 1 204 ? -19.287 1.034 39.672 1.00 88.75 204 ASP A O 1
ATOM 1542 N N . ALA A 1 205 ? -20.480 -0.309 41.021 1.00 91.88 205 ALA A N 1
ATOM 1543 C CA . ALA A 1 205 ? -19.940 -1.554 40.481 1.00 91.88 205 ALA A CA 1
ATOM 1544 C C . ALA A 1 205 ? -20.182 -1.681 38.968 1.00 91.88 205 ALA A C 1
ATOM 1546 O O . ALA A 1 205 ? -19.264 -2.040 38.232 1.00 91.88 205 ALA A O 1
ATOM 1547 N N . LYS A 1 206 ? -21.384 -1.339 38.482 1.00 90.88 206 LYS A N 1
ATOM 1548 C CA . LYS A 1 206 ? -21.698 -1.342 37.041 1.00 90.88 206 LYS A CA 1
ATOM 1549 C C . LYS A 1 206 ? -20.828 -0.355 36.263 1.00 90.88 206 LYS A C 1
ATOM 1551 O O . LYS A 1 206 ? -20.275 -0.730 35.234 1.00 90.88 206 LYS A O 1
ATOM 1556 N N . ARG A 1 207 ? -20.652 0.875 36.763 1.00 92.38 207 ARG A N 1
ATOM 1557 C CA . ARG A 1 207 ? -19.747 1.858 36.139 1.00 92.38 207 ARG A CA 1
ATOM 1558 C C . ARG A 1 207 ? -18.311 1.347 36.078 1.00 92.38 207 ARG A C 1
ATOM 1560 O O . ARG A 1 207 ? -17.683 1.411 35.029 1.00 92.38 207 ARG A O 1
ATOM 1567 N N . MET A 1 208 ? -17.814 0.776 37.176 1.00 93.62 208 MET A N 1
ATOM 1568 C CA . MET A 1 208 ? -16.463 0.211 37.234 1.00 93.62 208 MET A CA 1
ATOM 1569 C C . MET A 1 208 ? -16.269 -0.949 36.251 1.00 93.62 208 MET A C 1
ATOM 1571 O O . MET A 1 208 ? -15.181 -1.088 35.695 1.00 93.62 208 MET A O 1
ATOM 1575 N N . VAL A 1 209 ? -17.306 -1.765 36.026 1.00 93.31 209 VAL A N 1
ATOM 1576 C CA . VAL A 1 209 ? -17.303 -2.837 35.021 1.00 93.31 209 VAL A CA 1
ATOM 1577 C C . VAL A 1 209 ? -17.166 -2.272 33.613 1.00 93.31 209 VAL A C 1
ATOM 1579 O O . VAL A 1 209 ? -16.301 -2.733 32.874 1.00 93.31 209 VAL A O 1
ATOM 1582 N N . GLU A 1 210 ? -17.978 -1.283 33.246 1.00 93.00 210 GLU A N 1
ATOM 1583 C CA . GLU A 1 210 ? -17.907 -0.672 31.914 1.00 93.00 210 GLU A CA 1
ATOM 1584 C C . GLU A 1 210 ? -16.547 0.004 31.687 1.00 93.00 210 GLU A C 1
ATOM 1586 O O . GLU A 1 210 ? -15.880 -0.277 30.692 1.00 93.00 210 GLU A O 1
ATOM 1591 N N . ASP A 1 211 ? -16.050 0.765 32.667 1.00 92.88 211 ASP A N 1
ATOM 1592 C CA . ASP A 1 211 ? -14.714 1.367 32.613 1.00 92.88 211 ASP A CA 1
ATOM 1593 C C . ASP A 1 211 ? -13.604 0.312 32.473 1.00 92.88 211 ASP A C 1
ATOM 1595 O O . ASP A 1 211 ? -12.615 0.513 31.762 1.00 92.88 211 ASP A O 1
ATOM 1599 N N . ALA A 1 212 ? -13.723 -0.819 33.175 1.00 91.56 212 ALA A N 1
ATOM 1600 C CA . ALA A 1 212 ? -12.758 -1.909 33.089 1.00 91.56 212 ALA A CA 1
ATOM 1601 C C . ALA A 1 212 ? -12.797 -2.597 31.718 1.00 91.56 212 ALA A C 1
ATOM 1603 O O . ALA A 1 212 ? -11.736 -2.801 31.129 1.00 91.56 212 ALA A O 1
ATOM 1604 N N . LYS A 1 213 ? -13.990 -2.873 31.178 1.00 91.94 213 LYS A N 1
ATOM 1605 C CA . LYS A 1 213 ? -14.169 -3.425 29.826 1.00 91.94 213 LYS A CA 1
ATOM 1606 C C . LYS A 1 213 ? -13.597 -2.494 28.765 1.00 91.94 213 LYS A C 1
ATOM 1608 O O . LYS A 1 213 ? -12.893 -2.953 27.869 1.00 91.94 213 LYS A O 1
ATOM 1613 N N . GLU A 1 214 ? -13.826 -1.187 28.883 1.00 91.50 214 GLU A N 1
ATOM 1614 C CA . GLU A 1 214 ? -13.219 -0.205 27.985 1.00 91.50 214 GLU A CA 1
ATOM 1615 C C . GLU A 1 214 ? -11.689 -0.216 28.068 1.00 91.50 214 GLU A C 1
ATOM 1617 O O . GLU A 1 214 ? -11.018 -0.168 27.036 1.00 91.50 214 GLU A O 1
ATOM 1622 N N . ARG A 1 215 ? -11.114 -0.285 29.276 1.00 91.56 215 ARG A N 1
ATOM 1623 C CA . ARG A 1 215 ? -9.655 -0.374 29.455 1.00 91.56 215 ARG A CA 1
ATOM 1624 C C . ARG A 1 215 ? -9.082 -1.649 28.836 1.00 91.56 215 ARG A C 1
ATOM 1626 O O . ARG A 1 215 ? -8.071 -1.562 28.143 1.00 91.56 215 ARG A O 1
ATOM 1633 N N . GLU A 1 216 ? -9.722 -2.798 29.044 1.00 91.62 216 GLU A N 1
ATOM 1634 C CA . GLU A 1 216 ? -9.314 -4.073 28.439 1.00 91.62 216 GLU A CA 1
ATOM 1635 C C . GLU A 1 216 ? -9.413 -4.031 26.909 1.00 91.62 216 GLU A C 1
ATOM 1637 O O . GLU A 1 216 ? -8.461 -4.404 26.223 1.00 91.62 216 GLU A O 1
ATOM 1642 N N . ALA A 1 217 ? -10.509 -3.497 26.361 1.00 90.56 217 ALA A N 1
ATOM 1643 C CA . ALA A 1 217 ? -10.683 -3.335 24.919 1.00 90.56 217 ALA A CA 1
ATOM 1644 C C . ALA A 1 217 ? -9.627 -2.397 24.309 1.00 90.56 217 ALA A C 1
ATOM 1646 O O . ALA A 1 217 ? -9.072 -2.697 23.248 1.00 90.56 217 ALA A O 1
ATOM 1647 N N . ARG A 1 218 ? -9.295 -1.288 24.988 1.00 92.25 218 ARG A N 1
ATOM 1648 C CA . ARG A 1 218 ? -8.215 -0.373 24.574 1.00 92.25 218 ARG A CA 1
ATOM 1649 C C . ARG A 1 218 ? -6.853 -1.064 24.596 1.00 92.25 218 ARG A C 1
ATOM 1651 O O . ARG A 1 218 ? -6.121 -0.955 23.620 1.00 92.25 218 ARG A O 1
ATOM 1658 N N . ALA A 1 219 ? -6.539 -1.808 25.656 1.00 94.12 219 ALA A N 1
ATOM 1659 C CA . ALA A 1 219 ? -5.279 -2.541 25.762 1.00 94.12 219 ALA A CA 1
ATOM 1660 C C . ALA A 1 219 ? -5.147 -3.632 24.684 1.00 94.12 219 ALA A C 1
ATOM 1662 O O . ALA A 1 219 ? -4.078 -3.784 24.094 1.00 94.12 219 ALA A O 1
ATOM 1663 N N . ALA A 1 220 ? -6.231 -4.352 24.380 1.00 93.38 220 ALA A N 1
ATOM 1664 C CA . ALA A 1 220 ? -6.259 -5.337 23.300 1.00 93.38 220 ALA A CA 1
ATOM 1665 C C . ALA A 1 220 ? -6.048 -4.684 21.921 1.00 93.38 220 ALA A C 1
ATOM 1667 O O . ALA A 1 220 ? -5.237 -5.164 21.134 1.00 93.38 220 ALA A O 1
ATOM 1668 N N . CYS A 1 221 ? -6.727 -3.563 21.657 1.00 95.75 221 CYS A N 1
ATOM 1669 C CA . CYS A 1 221 ? -6.568 -2.746 20.447 1.00 95.75 221 CYS A CA 1
ATOM 1670 C C . CYS A 1 221 ? -5.119 -2.257 20.274 1.00 95.75 221 CYS A C 1
ATOM 1672 O O . CYS A 1 221 ? -4.538 -2.442 19.206 1.00 95.75 221 CYS A O 1
ATOM 1674 N N . ASP A 1 222 ? -4.509 -1.700 21.323 1.00 96.44 222 ASP A N 1
ATOM 1675 C CA . ASP A 1 222 ? -3.122 -1.224 21.277 1.00 96.44 222 ASP A CA 1
ATOM 1676 C C . ASP A 1 222 ? -2.135 -2.394 21.064 1.00 96.44 222 ASP A C 1
ATOM 1678 O O . ASP A 1 222 ? -1.268 -2.326 20.196 1.00 96.44 222 ASP A O 1
ATOM 1682 N N . SER A 1 223 ? -2.311 -3.516 21.773 1.00 96.94 223 SER A N 1
ATOM 1683 C CA . SER A 1 223 ? -1.442 -4.696 21.640 1.00 96.94 223 SER A CA 1
ATOM 1684 C C . SER A 1 223 ? -1.511 -5.350 20.253 1.00 96.94 223 SER A C 1
ATOM 1686 O O . SER A 1 223 ? -0.477 -5.746 19.706 1.00 96.94 223 SER A O 1
ATOM 1688 N N . ALA A 1 224 ? -2.709 -5.445 19.667 1.00 97.06 224 ALA A N 1
ATOM 1689 C CA . ALA A 1 224 ? -2.903 -5.971 18.319 1.00 97.06 224 ALA A CA 1
ATOM 1690 C C . ALA A 1 224 ? -2.301 -5.040 17.256 1.00 97.06 224 ALA A C 1
ATOM 1692 O O . ALA A 1 224 ? -1.671 -5.505 16.306 1.00 97.06 224 ALA A O 1
ATOM 1693 N N . PHE A 1 225 ? -2.428 -3.723 17.440 1.00 98.12 225 PHE A N 1
ATOM 1694 C CA . PHE A 1 225 ? -1.782 -2.752 16.561 1.00 98.12 225 PHE A CA 1
ATOM 1695 C C . PHE A 1 225 ? -0.252 -2.850 16.633 1.00 98.12 225 PHE A C 1
ATOM 1697 O O . PHE A 1 225 ? 0.411 -2.854 15.598 1.00 98.12 225 PHE A O 1
ATOM 1704 N N . ASP A 1 226 ? 0.315 -3.006 17.832 1.00 98.00 226 ASP A N 1
ATOM 1705 C CA . ASP A 1 226 ? 1.755 -3.216 18.013 1.00 98.00 226 ASP A CA 1
ATOM 1706 C C . ASP A 1 226 ? 2.242 -4.516 17.355 1.00 98.00 226 ASP A C 1
ATOM 1708 O O . ASP A 1 226 ? 3.370 -4.579 16.864 1.00 98.00 226 ASP A O 1
ATOM 1712 N N . ALA A 1 227 ? 1.415 -5.565 17.332 1.00 97.81 227 ALA A N 1
ATOM 1713 C CA . ALA A 1 227 ? 1.719 -6.787 16.590 1.00 97.81 227 ALA A CA 1
ATOM 1714 C C . ALA A 1 227 ? 1.766 -6.527 15.079 1.00 97.81 227 ALA A C 1
ATOM 1716 O O . ALA A 1 227 ? 2.765 -6.867 14.444 1.00 97.81 227 ALA A O 1
ATOM 1717 N N . ALA A 1 228 ? 0.764 -5.830 14.534 1.00 98.00 228 ALA A N 1
ATOM 1718 C CA . ALA A 1 228 ? 0.744 -5.450 13.124 1.00 98.00 228 ALA A CA 1
ATOM 1719 C C . ALA A 1 228 ? 1.936 -4.555 12.740 1.00 98.00 228 ALA A C 1
ATOM 1721 O O . ALA A 1 228 ? 2.532 -4.738 11.681 1.00 98.00 228 ALA A O 1
ATOM 1722 N N . LEU A 1 229 ? 2.348 -3.637 13.624 1.00 97.94 229 LEU A N 1
ATOM 1723 C CA . LEU A 1 229 ? 3.548 -2.816 13.437 1.00 97.94 229 LEU A CA 1
ATOM 1724 C C . LEU A 1 229 ? 4.843 -3.634 13.400 1.00 97.94 229 LEU A C 1
ATOM 1726 O O . LEU A 1 229 ? 5.751 -3.282 12.651 1.00 97.94 229 LEU A O 1
ATOM 1730 N N . ARG A 1 230 ? 4.962 -4.690 14.215 1.00 97.88 230 ARG A N 1
ATOM 1731 C CA . ARG A 1 230 ? 6.159 -5.549 14.220 1.00 97.88 230 ARG A CA 1
ATOM 1732 C C . ARG A 1 230 ? 6.308 -6.331 12.921 1.00 97.88 230 ARG A C 1
ATOM 1734 O O . ARG A 1 230 ? 7.430 -6.511 12.461 1.00 97.88 230 ARG A O 1
ATOM 1741 N N . GLU A 1 231 ? 5.199 -6.792 12.354 1.00 97.19 231 GLU A N 1
ATOM 1742 C CA . GLU A 1 231 ? 5.205 -7.490 11.067 1.00 97.19 231 GLU A CA 1
ATOM 1743 C C . GLU A 1 231 ? 5.368 -6.517 9.897 1.00 97.19 231 GLU A C 1
ATOM 1745 O O . GLU A 1 231 ? 6.115 -6.797 8.962 1.00 97.19 231 GLU A O 1
ATOM 1750 N N . ASN A 1 232 ? 4.718 -5.350 9.976 1.00 96.81 232 ASN A N 1
ATOM 1751 C CA . ASN A 1 232 ? 4.769 -4.278 8.984 1.00 96.81 232 ASN A CA 1
ATOM 1752 C C . ASN A 1 232 ? 4.458 -4.757 7.552 1.00 96.81 232 ASN A C 1
ATOM 1754 O O . ASN A 1 232 ? 5.107 -4.359 6.582 1.00 96.81 232 ASN A O 1
ATOM 1758 N N . THR A 1 233 ? 3.457 -5.627 7.423 1.00 97.50 233 THR A N 1
ATOM 1759 C CA . THR A 1 233 ? 2.967 -6.165 6.148 1.00 97.50 233 THR A CA 1
ATOM 1760 C C . THR A 1 233 ? 1.541 -5.698 5.871 1.00 97.50 233 THR A C 1
ATOM 1762 O O . THR A 1 233 ? 0.817 -5.259 6.767 1.00 97.50 233 THR A O 1
ATOM 1765 N N . VAL A 1 234 ? 1.118 -5.777 4.608 1.00 97.44 234 VAL A N 1
ATOM 1766 C CA . VAL A 1 234 ? -0.255 -5.426 4.214 1.00 97.44 234 VAL A CA 1
ATOM 1767 C C . VAL A 1 234 ? -1.254 -6.354 4.904 1.00 97.44 234 VAL A C 1
ATOM 1769 O O . VAL A 1 234 ? -2.272 -5.886 5.410 1.00 97.44 234 VAL A O 1
ATOM 1772 N N . GLU A 1 235 ? -0.921 -7.640 4.961 1.00 97.12 235 GLU A N 1
ATOM 1773 C CA . GLU A 1 235 ? -1.721 -8.713 5.539 1.00 97.12 235 GLU A CA 1
ATOM 1774 C C . GLU A 1 235 ? -1.936 -8.505 7.040 1.00 97.12 235 GLU A C 1
ATOM 1776 O O . GLU A 1 235 ? -3.075 -8.566 7.498 1.00 97.12 235 GLU A O 1
ATOM 1781 N N . ALA A 1 236 ? -0.881 -8.167 7.790 1.00 97.69 236 ALA A N 1
ATOM 1782 C CA . ALA A 1 236 ? -0.977 -7.942 9.232 1.00 97.69 236 ALA A CA 1
ATOM 1783 C C . ALA A 1 236 ? -1.888 -6.752 9.573 1.00 97.69 236 ALA A C 1
ATOM 1785 O O . ALA A 1 236 ? -2.702 -6.813 10.498 1.00 97.69 236 ALA A O 1
ATOM 1786 N N . PHE A 1 237 ? -1.806 -5.661 8.801 1.00 98.06 237 PHE A N 1
ATOM 1787 C CA . PHE A 1 237 ? -2.725 -4.536 8.981 1.00 98.06 237 PHE A CA 1
ATOM 1788 C C . PHE A 1 237 ? -4.152 -4.859 8.522 1.00 98.06 237 PHE A C 1
ATOM 1790 O O . PHE A 1 237 ? -5.096 -4.370 9.142 1.00 98.06 237 PHE A O 1
ATOM 1797 N N . ASP A 1 238 ? -4.340 -5.659 7.467 1.00 97.50 238 ASP A N 1
ATOM 1798 C CA . ASP A 1 238 ? -5.669 -6.115 7.038 1.00 97.50 238 ASP A CA 1
ATOM 1799 C C . ASP A 1 238 ? -6.339 -6.990 8.112 1.00 97.50 238 ASP A C 1
ATOM 1801 O O . ASP A 1 238 ? -7.512 -6.770 8.426 1.00 97.50 238 ASP A O 1
ATOM 1805 N N . GLU A 1 239 ? -5.595 -7.911 8.731 1.00 97.44 239 GLU A N 1
ATOM 1806 C CA . GLU A 1 239 ? -6.077 -8.735 9.844 1.00 97.44 239 GLU A CA 1
ATOM 1807 C C . GLU A 1 239 ? -6.459 -7.874 11.053 1.00 97.44 239 GLU A C 1
ATOM 1809 O O . GLU A 1 239 ? -7.566 -8.004 11.580 1.00 97.44 239 GLU A O 1
ATOM 1814 N N . PHE A 1 240 ? -5.603 -6.922 11.435 1.00 97.75 240 P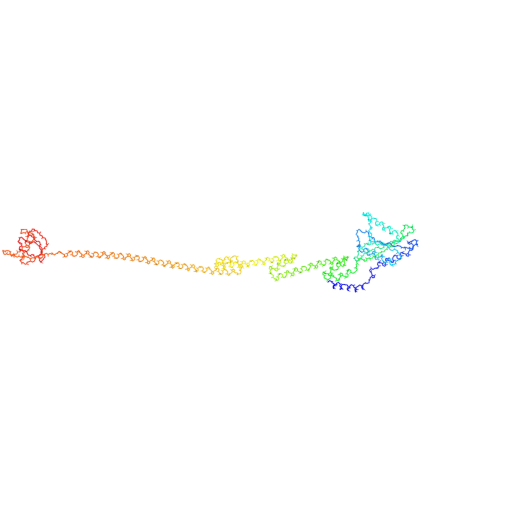HE A N 1
ATOM 1815 C CA . PHE A 1 240 ? -5.900 -5.977 12.511 1.00 97.75 240 PHE A CA 1
ATOM 1816 C C . PHE A 1 240 ? -7.185 -5.173 12.247 1.00 97.75 240 PHE A C 1
ATOM 1818 O O . PHE A 1 240 ? -8.041 -5.066 13.127 1.00 97.75 240 PHE A O 1
ATOM 1825 N N . ILE A 1 241 ? -7.349 -4.623 11.038 1.00 97.69 241 ILE A N 1
ATOM 1826 C CA . ILE A 1 241 ? -8.534 -3.831 10.669 1.00 97.69 241 ILE A CA 1
ATOM 1827 C C . ILE A 1 241 ? -9.804 -4.692 10.714 1.00 97.69 241 ILE A C 1
ATOM 1829 O O . ILE A 1 241 ? -10.856 -4.202 11.132 1.00 97.69 241 ILE A O 1
ATOM 1833 N N . ALA A 1 242 ? -9.720 -5.954 10.286 1.00 96.62 242 ALA A N 1
ATOM 1834 C CA . ALA A 1 242 ? -10.850 -6.877 10.288 1.00 96.62 242 ALA A CA 1
ATOM 1835 C C . ALA A 1 242 ? -11.237 -7.329 11.706 1.00 96.62 242 ALA A C 1
ATOM 1837 O O . ALA A 1 242 ? -12.424 -7.371 12.029 1.00 96.62 242 ALA A O 1
ATOM 1838 N N . ALA A 1 243 ? -10.252 -7.639 12.552 1.00 96.00 243 ALA A N 1
ATOM 1839 C CA . ALA A 1 243 ? -10.469 -8.106 13.920 1.00 96.00 243 ALA A CA 1
ATOM 1840 C C . ALA A 1 243 ? -10.898 -6.983 14.883 1.00 96.00 243 ALA A C 1
ATOM 1842 O O . ALA A 1 243 ? -11.587 -7.250 15.868 1.00 96.00 243 ALA A O 1
ATOM 1843 N N . HIS A 1 244 ? -10.522 -5.729 14.603 1.00 95.56 244 HIS A N 1
ATOM 1844 C CA . HIS A 1 244 ? -10.734 -4.592 15.505 1.00 95.56 244 HIS A CA 1
ATOM 1845 C C . HIS A 1 244 ? -11.415 -3.388 14.816 1.00 95.56 244 HIS A C 1
ATOM 1847 O O . HIS A 1 244 ? -10.817 -2.311 14.705 1.00 95.56 244 HIS A O 1
ATOM 1853 N N . PRO A 1 245 ? -12.685 -3.514 14.380 1.00 93.94 245 PRO A N 1
ATOM 1854 C CA . PRO A 1 245 ? -13.362 -2.490 13.580 1.00 93.94 245 PRO A CA 1
ATOM 1855 C C . PRO A 1 245 ? -13.579 -1.157 14.309 1.00 93.94 245 PRO A C 1
ATOM 1857 O O . PRO A 1 245 ? -13.531 -0.118 13.648 1.00 93.94 245 PRO A O 1
ATOM 1860 N N . ASP A 1 246 ? -13.766 -1.190 15.634 1.00 91.81 246 ASP A N 1
ATOM 1861 C CA . ASP A 1 246 ? -14.039 -0.021 16.489 1.00 91.81 246 ASP A CA 1
ATOM 1862 C C . ASP A 1 246 ? -12.783 0.518 17.200 1.00 91.81 246 ASP A C 1
ATOM 1864 O O . ASP A 1 246 ? -12.846 1.416 18.041 1.00 91.81 246 ASP A O 1
ATOM 1868 N N . CYS A 1 247 ? -11.605 -0.027 16.885 1.00 95.06 247 CYS A N 1
ATOM 1869 C CA . CYS A 1 247 ? -10.357 0.395 17.506 1.00 95.06 247 CYS A CA 1
ATOM 1870 C C . CYS A 1 247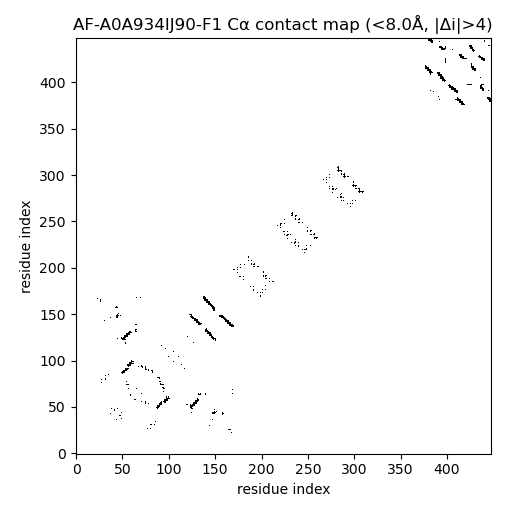 ? -9.938 1.792 17.027 1.00 95.06 247 CYS A C 1
ATOM 1872 O O . CYS A 1 247 ? -9.890 2.087 15.830 1.00 95.06 247 CYS A O 1
ATOM 1874 N N . ARG A 1 248 ? -9.534 2.649 17.974 1.00 95.12 248 ARG A N 1
ATOM 1875 C CA . ARG A 1 248 ? -9.103 4.039 17.717 1.00 95.12 248 ARG A CA 1
ATOM 1876 C C . ARG A 1 248 ? -7.952 4.160 16.708 1.00 95.12 248 ARG A C 1
ATOM 1878 O O . ARG A 1 248 ? -7.796 5.196 16.068 1.00 95.12 248 ARG A O 1
ATOM 1885 N N . LEU A 1 249 ? -7.135 3.112 16.576 1.00 96.88 249 LEU A N 1
ATOM 1886 C CA . LEU A 1 249 ? -5.955 3.079 15.708 1.00 96.88 249 LEU A CA 1
ATOM 1887 C C . LEU A 1 249 ? -6.260 2.587 14.288 1.00 96.88 249 LEU A C 1
ATOM 1889 O O . LEU A 1 249 ? -5.376 2.630 13.433 1.00 96.88 249 LEU A O 1
ATOM 1893 N N . ARG A 1 250 ? -7.505 2.193 13.992 1.00 96.81 250 ARG A N 1
ATOM 1894 C CA . ARG A 1 250 ? -7.916 1.701 12.670 1.00 96.81 250 ARG A CA 1
ATOM 1895 C C . ARG A 1 250 ? -7.534 2.647 11.534 1.00 96.81 250 ARG A C 1
ATOM 1897 O O . ARG A 1 250 ? -6.912 2.223 10.566 1.00 96.81 250 ARG A O 1
ATOM 1904 N N . GLY A 1 251 ? -7.837 3.939 11.667 1.00 96.88 251 GLY A N 1
ATOM 1905 C CA . GLY A 1 251 ? -7.494 4.921 10.633 1.00 96.88 251 GLY A CA 1
ATOM 1906 C C . GLY A 1 251 ? -5.981 5.062 10.417 1.00 96.88 251 GLY A C 1
ATOM 1907 O O . GLY A 1 251 ? -5.534 5.367 9.313 1.00 96.88 251 GLY A O 1
ATOM 1908 N N . THR A 1 252 ? -5.173 4.821 11.452 1.00 97.50 252 THR A N 1
ATOM 1909 C CA . THR A 1 252 ? -3.709 4.786 11.335 1.00 97.50 252 THR A CA 1
ATOM 1910 C C . THR A 1 252 ? -3.247 3.522 10.613 1.00 97.50 252 THR A C 1
ATOM 1912 O O . THR A 1 252 ? -2.462 3.638 9.672 1.00 97.50 252 THR A O 1
ATOM 1915 N N . ALA A 1 253 ? -3.785 2.353 10.972 1.00 97.81 253 ALA A N 1
ATOM 1916 C CA . ALA A 1 253 ? -3.505 1.092 10.282 1.00 97.81 253 ALA A CA 1
ATOM 1917 C C . ALA A 1 253 ? -3.870 1.152 8.790 1.00 97.81 253 ALA A C 1
ATOM 1919 O O . ALA A 1 253 ? -3.084 0.742 7.941 1.00 97.81 253 ALA A O 1
ATOM 1920 N N . GLU A 1 254 ? -5.019 1.740 8.442 1.00 97.81 254 GLU A N 1
ATOM 1921 C CA . GLU A 1 254 ? -5.452 1.896 7.048 1.00 97.81 254 GLU A CA 1
ATOM 1922 C C . GLU A 1 254 ? -4.465 2.729 6.220 1.00 97.81 254 GLU A C 1
ATOM 1924 O O . GLU A 1 254 ? -4.170 2.365 5.077 1.00 97.81 254 GLU A O 1
ATOM 1929 N N . ARG A 1 255 ? -3.925 3.815 6.792 1.00 97.94 255 ARG A N 1
ATOM 1930 C CA . ARG A 1 255 ? -2.900 4.645 6.137 1.00 97.94 255 ARG A CA 1
ATOM 1931 C C . ARG A 1 255 ? -1.583 3.894 5.964 1.00 97.94 255 ARG A C 1
ATOM 1933 O O . ARG A 1 255 ? -1.009 3.951 4.880 1.00 97.94 255 ARG A O 1
ATOM 1940 N N . MET A 1 256 ? -1.126 3.182 6.995 1.00 97.81 256 MET A N 1
ATOM 1941 C CA . MET A 1 256 ? 0.107 2.385 6.934 1.00 97.81 256 MET A CA 1
ATOM 1942 C C . MET A 1 256 ? 0.003 1.287 5.874 1.00 97.81 256 MET A C 1
ATOM 1944 O O . MET A 1 256 ? 0.839 1.216 4.977 1.00 97.81 256 MET A O 1
ATOM 1948 N N . ARG A 1 257 ? -1.093 0.520 5.888 1.00 97.94 257 ARG A N 1
ATOM 1949 C CA . ARG A 1 257 ? -1.403 -0.484 4.865 1.00 97.94 257 ARG A CA 1
ATOM 1950 C C . ARG A 1 257 ? -1.397 0.103 3.453 1.00 97.94 257 ARG A C 1
ATOM 1952 O O . ARG A 1 257 ? -0.828 -0.488 2.541 1.00 97.94 257 ARG A O 1
ATOM 1959 N N . GLN A 1 258 ? -2.049 1.251 3.243 1.00 97.62 258 GLN A N 1
ATOM 1960 C CA . GLN A 1 258 ? -2.052 1.905 1.930 1.00 97.62 258 GLN A CA 1
ATOM 1961 C C . GLN A 1 258 ? -0.648 2.343 1.499 1.00 97.62 258 GLN A C 1
ATOM 1963 O O . GLN A 1 258 ? -0.322 2.210 0.322 1.00 97.62 258 GLN A O 1
ATOM 1968 N N . GLY A 1 259 ? 0.177 2.832 2.430 1.00 97.50 259 GLY A N 1
ATOM 1969 C CA . GLY A 1 259 ? 1.582 3.148 2.172 1.00 97.50 259 GLY A CA 1
ATOM 1970 C C . GLY A 1 259 ? 2.366 1.927 1.695 1.00 97.50 259 GLY A C 1
ATOM 1971 O O . GLY A 1 259 ? 2.982 1.979 0.635 1.00 97.50 259 GLY A O 1
ATOM 1972 N N . LEU A 1 260 ? 2.246 0.804 2.409 1.00 97.12 260 LEU A N 1
ATOM 1973 C CA . LEU A 1 260 ? 2.905 -0.455 2.049 1.00 97.12 260 LEU A CA 1
ATOM 1974 C C . LEU A 1 260 ? 2.461 -0.987 0.682 1.00 97.12 260 LEU A C 1
ATOM 1976 O O . LEU A 1 260 ? 3.295 -1.438 -0.100 1.00 97.12 260 LEU A O 1
ATOM 1980 N N . ARG A 1 261 ? 1.162 -0.899 0.358 1.00 96.62 261 ARG A N 1
ATOM 1981 C CA . ARG A 1 261 ? 0.652 -1.286 -0.970 1.00 96.62 261 ARG A CA 1
ATOM 1982 C C . ARG A 1 261 ? 1.265 -0.434 -2.078 1.00 96.62 261 ARG A C 1
ATOM 1984 O O . ARG A 1 261 ? 1.736 -0.988 -3.062 1.00 96.62 261 ARG A O 1
ATOM 1991 N N . ARG A 1 262 ? 1.328 0.890 -1.896 1.00 94.81 262 ARG A N 1
ATOM 1992 C CA . ARG A 1 262 ? 1.958 1.792 -2.876 1.00 94.81 262 ARG A CA 1
ATOM 1993 C C . ARG A 1 262 ? 3.435 1.477 -3.069 1.00 94.81 262 ARG A C 1
ATOM 1995 O O . ARG A 1 262 ? 3.879 1.393 -4.203 1.00 94.81 262 ARG A O 1
ATOM 2002 N N . GLU A 1 263 ? 4.173 1.241 -1.988 1.00 92.81 263 GLU A N 1
ATOM 2003 C CA . GLU A 1 263 ? 5.591 0.875 -2.070 1.00 92.81 263 GLU A CA 1
ATOM 2004 C C . GLU A 1 263 ? 5.791 -0.468 -2.797 1.00 92.81 263 GLU A C 1
ATOM 2006 O O . GLU A 1 263 ? 6.722 -0.632 -3.586 1.00 92.81 263 GLU A O 1
ATOM 2011 N N . ALA A 1 264 ? 4.913 -1.446 -2.557 1.00 93.06 264 ALA A N 1
ATOM 2012 C CA . ALA A 1 264 ? 4.932 -2.721 -3.269 1.00 93.06 264 ALA A CA 1
ATOM 2013 C C . ALA A 1 264 ? 4.616 -2.553 -4.766 1.00 93.06 264 ALA A C 1
ATOM 2015 O O . ALA A 1 264 ? 5.330 -3.110 -5.601 1.00 93.06 264 ALA A O 1
ATOM 2016 N N . ASP A 1 265 ? 3.603 -1.755 -5.106 1.00 92.69 265 ASP A N 1
ATOM 2017 C CA . ASP A 1 265 ? 3.217 -1.461 -6.489 1.00 92.69 265 ASP A CA 1
ATOM 2018 C C . ASP A 1 265 ? 4.316 -0.688 -7.233 1.00 92.69 265 ASP A C 1
ATOM 2020 O O . ASP A 1 265 ? 4.629 -1.008 -8.379 1.00 92.69 265 ASP A O 1
ATOM 2024 N N . GLU A 1 266 ? 4.953 0.288 -6.580 1.00 92.00 266 GLU A N 1
ATOM 2025 C CA . GLU A 1 266 ? 6.093 1.033 -7.122 1.00 92.00 266 GLU A CA 1
ATOM 2026 C C . GLU A 1 266 ? 7.284 0.108 -7.386 1.00 92.00 266 GLU A C 1
ATOM 2028 O O . GLU A 1 266 ? 7.828 0.115 -8.491 1.00 92.00 266 GLU A O 1
ATOM 2033 N N . ARG A 1 267 ? 7.647 -0.755 -6.423 1.00 92.06 267 ARG A N 1
ATOM 2034 C CA . ARG A 1 267 ? 8.700 -1.768 -6.614 1.00 92.06 267 ARG A CA 1
ATOM 2035 C C . ARG A 1 267 ? 8.384 -2.714 -7.766 1.00 92.06 267 ARG A C 1
ATOM 2037 O O . ARG A 1 267 ? 9.266 -3.033 -8.564 1.00 92.06 267 ARG A O 1
ATOM 2044 N N . ARG A 1 268 ? 7.131 -3.153 -7.877 1.00 93.94 268 ARG A N 1
ATOM 2045 C CA . ARG A 1 268 ? 6.693 -4.017 -8.974 1.00 93.94 268 ARG A CA 1
ATOM 2046 C C . ARG A 1 268 ? 6.797 -3.300 -10.317 1.00 93.94 268 ARG A C 1
ATOM 2048 O O . ARG A 1 268 ? 7.351 -3.862 -11.253 1.00 93.94 268 ARG A O 1
ATOM 2055 N N . ALA A 1 269 ? 6.354 -2.047 -10.393 1.00 93.62 269 ALA A N 1
ATOM 2056 C CA . ALA A 1 269 ? 6.475 -1.231 -11.596 1.00 93.62 269 ALA A CA 1
ATOM 2057 C C . ALA A 1 269 ? 7.942 -0.993 -12.002 1.00 93.62 269 ALA A C 1
ATOM 2059 O O . ALA A 1 269 ? 8.243 -1.035 -13.195 1.00 93.62 269 ALA A O 1
ATOM 2060 N N . CYS A 1 270 ? 8.855 -0.798 -11.038 1.00 94.94 270 CYS A N 1
ATOM 2061 C CA . CYS A 1 270 ? 10.299 -0.755 -11.298 1.00 94.94 270 CYS A CA 1
ATOM 2062 C C . CYS A 1 270 ? 10.777 -2.059 -11.957 1.00 94.94 270 CYS A C 1
ATOM 2064 O O . CYS A 1 270 ? 11.407 -2.028 -13.013 1.00 94.94 270 CYS A O 1
ATOM 2066 N N . SER A 1 271 ? 10.453 -3.205 -11.350 1.00 95.12 271 SER A N 1
ATOM 2067 C CA . SER A 1 271 ? 10.902 -4.519 -11.821 1.00 95.12 271 SER A CA 1
ATOM 2068 C C . SER A 1 271 ? 10.339 -4.861 -13.203 1.00 95.12 271 SER A C 1
ATOM 2070 O O . SER A 1 271 ? 11.101 -5.191 -14.113 1.00 95.12 271 SER A O 1
ATOM 2072 N N . ASP A 1 272 ? 9.028 -4.696 -13.396 1.00 95.75 272 ASP A N 1
ATOM 2073 C CA . ASP A 1 272 ? 8.345 -4.964 -14.664 1.00 95.75 272 ASP A CA 1
ATOM 2074 C C . ASP A 1 272 ? 8.838 -4.015 -15.770 1.00 95.75 272 ASP A C 1
ATOM 2076 O O . ASP A 1 272 ? 9.083 -4.437 -16.903 1.00 95.75 272 ASP A O 1
ATOM 2080 N N . GLY A 1 273 ? 9.041 -2.733 -15.442 1.00 96.19 273 GLY A N 1
ATOM 2081 C CA . GLY A 1 273 ? 9.586 -1.740 -16.366 1.00 96.19 273 GLY A CA 1
ATOM 2082 C C . GLY A 1 273 ? 11.013 -2.069 -16.808 1.00 96.19 273 GLY A C 1
ATOM 2083 O O . GLY A 1 273 ? 11.328 -1.969 -17.997 1.00 96.19 273 GLY A O 1
ATOM 2084 N N . PHE A 1 274 ? 11.865 -2.507 -15.878 1.00 97.31 274 PHE A N 1
ATOM 2085 C CA . PHE A 1 274 ? 13.235 -2.910 -16.188 1.00 97.31 274 PHE A CA 1
ATOM 2086 C C . PHE A 1 274 ? 13.265 -4.200 -17.013 1.00 97.31 274 PHE A C 1
ATOM 2088 O O . PHE A 1 274 ? 13.992 -4.282 -18.003 1.00 97.31 274 PHE A O 1
ATOM 2095 N N . ALA A 1 275 ? 12.429 -5.183 -16.669 1.00 97.00 275 ALA A N 1
ATOM 2096 C CA . ALA A 1 275 ? 12.285 -6.417 -17.435 1.00 97.00 275 ALA A CA 1
ATOM 2097 C C . ALA A 1 275 ? 11.817 -6.140 -18.873 1.00 97.00 275 ALA A C 1
ATOM 2099 O O . ALA A 1 275 ? 12.381 -6.687 -19.820 1.00 97.00 275 ALA A O 1
ATOM 2100 N N . ALA A 1 276 ? 10.849 -5.238 -19.063 1.00 97.06 276 ALA A N 1
ATOM 2101 C CA . ALA A 1 276 ? 10.398 -4.819 -20.389 1.00 97.06 276 ALA A CA 1
ATOM 2102 C C . ALA A 1 276 ? 11.514 -4.136 -21.200 1.00 97.06 276 ALA A C 1
ATOM 2104 O O . ALA A 1 276 ? 11.658 -4.405 -22.395 1.00 97.06 276 ALA A O 1
ATOM 2105 N N . ALA A 1 277 ? 12.336 -3.296 -20.559 1.00 97.19 277 ALA A N 1
ATOM 2106 C CA . ALA A 1 277 ? 13.517 -2.717 -21.198 1.00 97.19 277 ALA A CA 1
ATOM 2107 C C . ALA A 1 277 ? 14.541 -3.796 -21.588 1.00 97.19 277 ALA A C 1
ATOM 2109 O O . ALA A 1 277 ? 15.089 -3.737 -22.686 1.00 97.19 277 ALA A O 1
ATOM 2110 N N . GLY A 1 278 ? 14.726 -4.811 -20.739 1.00 96.88 278 GLY A N 1
ATOM 2111 C CA . GLY A 1 278 ? 15.564 -5.978 -21.010 1.00 96.88 278 GLY A CA 1
ATOM 2112 C C . GLY A 1 278 ? 15.086 -6.837 -22.182 1.00 96.88 278 GLY A C 1
ATOM 2113 O O . GLY A 1 278 ? 15.907 -7.335 -22.941 1.00 96.88 278 GLY A O 1
ATOM 2114 N N . ILE A 1 279 ? 13.770 -6.979 -22.370 1.00 97.44 279 ILE A N 1
ATOM 2115 C CA . ILE A 1 279 ? 13.190 -7.700 -23.518 1.00 97.44 279 ILE A CA 1
ATOM 2116 C C . ILE A 1 279 ? 13.427 -6.937 -24.825 1.00 97.44 279 ILE A C 1
ATOM 2118 O O . ILE A 1 279 ? 13.731 -7.548 -25.847 1.00 97.44 279 ILE A O 1
ATOM 2122 N N . ALA A 1 280 ? 13.265 -5.610 -24.810 1.00 96.75 280 ALA A N 1
ATOM 2123 C CA . ALA A 1 280 ? 13.524 -4.782 -25.985 1.00 96.75 280 ALA A CA 1
ATOM 2124 C C . ALA A 1 280 ? 15.026 -4.680 -26.299 1.00 96.75 280 ALA A C 1
ATOM 2126 O O . ALA A 1 280 ? 15.399 -4.633 -27.467 1.00 96.75 280 ALA A O 1
ATOM 2127 N N . ASP A 1 281 ? 15.862 -4.633 -25.257 1.00 95.88 281 ASP A N 1
ATOM 2128 C CA . ASP A 1 281 ? 17.328 -4.626 -25.300 1.00 95.88 281 ASP A CA 1
ATOM 2129 C C . ASP A 1 281 ? 17.953 -3.535 -26.192 1.00 95.88 281 ASP A C 1
ATOM 2131 O O . ASP A 1 281 ? 19.037 -3.696 -26.753 1.00 95.88 281 ASP A O 1
ATOM 2135 N N . THR A 1 282 ? 17.281 -2.389 -26.313 1.00 97.12 282 THR A N 1
ATOM 2136 C CA . THR A 1 282 ? 17.767 -1.227 -27.072 1.00 97.12 282 THR A CA 1
ATOM 2137 C C . THR A 1 282 ? 18.184 -0.085 -26.157 1.00 97.12 282 THR A C 1
ATOM 2139 O O . THR A 1 282 ? 17.660 0.076 -25.049 1.00 97.12 282 THR A O 1
ATOM 2142 N N . ALA A 1 283 ? 19.089 0.770 -26.641 1.00 96.94 283 ALA A N 1
ATOM 2143 C CA . ALA A 1 283 ? 19.524 1.954 -25.903 1.00 96.94 283 ALA A CA 1
ATOM 2144 C C . ALA A 1 283 ? 18.359 2.850 -25.446 1.00 96.94 283 ALA A C 1
ATOM 2146 O O . ALA A 1 283 ? 18.334 3.344 -24.313 1.00 96.94 283 ALA A O 1
ATOM 2147 N N . ASP A 1 284 ? 17.372 3.035 -26.319 1.00 97.00 284 ASP A N 1
ATOM 2148 C CA . ASP A 1 284 ? 16.214 3.881 -26.049 1.00 97.00 284 ASP A CA 1
ATOM 2149 C C . ASP A 1 284 ? 15.253 3.257 -25.037 1.00 97.00 284 ASP A C 1
ATOM 2151 O O . ASP A 1 284 ? 14.658 3.980 -24.238 1.00 97.00 284 ASP A O 1
ATOM 2155 N N . ALA A 1 285 ? 15.098 1.929 -25.036 1.00 97.44 285 ALA A N 1
ATOM 2156 C CA . ALA A 1 285 ? 14.259 1.251 -24.054 1.00 97.44 285 ALA A CA 1
ATOM 2157 C C . ALA A 1 285 ? 14.802 1.444 -22.633 1.00 97.44 285 ALA A C 1
ATOM 2159 O O . ALA A 1 285 ? 14.056 1.858 -21.743 1.00 97.44 285 ALA A O 1
ATOM 2160 N N . TYR A 1 286 ? 16.107 1.241 -22.440 1.00 97.50 286 TYR A N 1
ATOM 2161 C CA . TYR A 1 286 ? 16.751 1.476 -21.149 1.00 97.50 286 TYR A CA 1
ATOM 2162 C C . TYR A 1 286 ? 16.763 2.961 -20.748 1.00 97.50 286 TYR A C 1
ATOM 2164 O O . TYR A 1 286 ? 16.571 3.273 -19.573 1.00 97.50 286 TYR A O 1
ATOM 2172 N N . THR A 1 287 ? 16.922 3.884 -21.705 1.00 97.69 287 THR A N 1
ATOM 2173 C CA . THR A 1 287 ? 16.861 5.336 -21.433 1.00 97.69 287 THR A CA 1
ATOM 2174 C C . THR A 1 287 ? 15.477 5.749 -20.940 1.00 97.69 287 THR A C 1
ATOM 2176 O O . THR A 1 287 ? 15.363 6.367 -19.885 1.00 97.69 287 THR A O 1
ATOM 2179 N N . ARG A 1 288 ? 14.411 5.340 -21.644 1.00 97.38 288 ARG A N 1
ATOM 2180 C CA . ARG A 1 288 ? 13.032 5.640 -21.230 1.00 97.38 288 ARG A CA 1
ATOM 2181 C C . ARG A 1 288 ? 12.711 5.074 -19.854 1.00 97.38 288 ARG A C 1
ATOM 2183 O O . ARG A 1 288 ? 12.013 5.727 -19.085 1.00 97.38 288 ARG A O 1
ATOM 2190 N N . PHE A 1 289 ? 13.204 3.875 -19.541 1.00 97.56 289 PHE A N 1
ATOM 2191 C CA . PHE A 1 289 ? 13.051 3.312 -18.205 1.00 97.56 289 PHE A CA 1
ATOM 2192 C C . PHE A 1 289 ? 13.718 4.204 -17.148 1.00 97.56 289 PHE A C 1
ATOM 2194 O O . PHE A 1 289 ? 13.047 4.612 -16.204 1.00 97.56 289 PHE A O 1
ATOM 2201 N N . ALA A 1 290 ? 14.993 4.561 -17.331 1.00 96.81 290 ALA A N 1
ATOM 2202 C CA . ALA A 1 290 ? 15.732 5.381 -16.370 1.00 96.81 290 ALA A CA 1
ATOM 2203 C C . ALA A 1 290 ? 15.097 6.769 -16.153 1.00 96.81 290 ALA A C 1
ATOM 2205 O O . ALA A 1 290 ? 15.052 7.255 -15.026 1.00 96.81 290 ALA A O 1
ATOM 2206 N N . GLU A 1 291 ? 14.554 7.385 -17.207 1.00 96.19 291 GLU A N 1
ATOM 2207 C CA . GLU A 1 291 ? 13.847 8.672 -17.123 1.00 96.19 291 GLU A CA 1
ATOM 2208 C C . GLU A 1 291 ? 12.482 8.555 -16.441 1.00 96.19 291 GLU A C 1
ATOM 2210 O O . GLU A 1 291 ? 12.086 9.427 -15.666 1.00 96.19 291 GLU A O 1
ATOM 2215 N N . ARG A 1 292 ? 11.737 7.482 -16.732 1.00 96.44 292 ARG A N 1
ATOM 2216 C CA . ARG A 1 292 ? 10.404 7.262 -16.165 1.00 96.44 292 ARG A CA 1
ATOM 2217 C C . ARG A 1 292 ? 10.462 6.876 -14.689 1.00 96.44 292 ARG A C 1
ATOM 2219 O O . ARG A 1 292 ? 9.536 7.196 -13.946 1.00 96.44 292 ARG A O 1
ATOM 2226 N N . TYR A 1 293 ? 11.534 6.201 -14.290 1.00 95.31 293 TYR A N 1
ATOM 2227 C CA . TYR A 1 293 ? 11.691 5.557 -12.994 1.00 95.31 293 TYR A CA 1
ATOM 2228 C C . TYR A 1 293 ? 13.027 5.925 -12.316 1.00 95.31 293 TYR A C 1
ATOM 2230 O O . TYR A 1 293 ? 13.799 5.036 -11.959 1.00 95.31 293 TYR A O 1
ATOM 2238 N N . PRO A 1 294 ? 13.322 7.220 -12.088 1.00 94.44 294 PRO A N 1
ATOM 2239 C CA . PRO A 1 294 ? 14.652 7.674 -11.661 1.00 94.44 294 PRO A CA 1
ATOM 2240 C C . PRO A 1 294 ? 15.054 7.216 -10.252 1.00 94.44 294 PRO A C 1
ATOM 2242 O O . PRO A 1 294 ? 16.240 7.159 -9.940 1.00 94.44 294 PRO A O 1
ATOM 2245 N N . ASN A 1 295 ? 14.076 6.886 -9.403 1.00 90.94 295 ASN A N 1
ATOM 2246 C CA . ASN A 1 295 ? 14.300 6.461 -8.018 1.00 90.94 295 ASN A CA 1
ATOM 2247 C C . ASN A 1 295 ? 14.388 4.934 -7.856 1.00 90.94 295 ASN A C 1
ATOM 2249 O O . ASN A 1 295 ? 14.628 4.457 -6.748 1.00 90.94 295 ASN A O 1
ATOM 2253 N N . CYS A 1 296 ? 14.169 4.160 -8.922 1.00 94.25 296 CYS A N 1
ATOM 2254 C CA . CYS A 1 296 ? 14.328 2.710 -8.862 1.00 94.25 296 CYS A CA 1
ATOM 2255 C C . CYS A 1 296 ? 15.817 2.353 -8.786 1.00 94.25 296 CYS A C 1
ATOM 2257 O O . CYS A 1 296 ? 16.659 3.014 -9.400 1.00 94.25 296 CYS A O 1
ATOM 2259 N N . GLN A 1 297 ? 16.156 1.286 -8.060 1.00 91.00 297 GLN A N 1
ATOM 2260 C CA . GLN A 1 297 ? 17.552 0.863 -7.885 1.00 91.00 297 GLN A CA 1
ATOM 2261 C C . GLN A 1 297 ? 18.206 0.497 -9.228 1.00 91.00 297 GLN A C 1
ATOM 2263 O O . GLN A 1 297 ? 19.398 0.718 -9.441 1.00 91.00 297 GLN A O 1
ATOM 2268 N N . GLU A 1 298 ? 17.407 0.006 -10.171 1.00 94.06 298 GLU A N 1
ATOM 2269 C CA . GLU A 1 298 ? 17.817 -0.423 -11.502 1.00 94.06 298 GLU A CA 1
ATOM 2270 C C . GLU A 1 298 ? 18.043 0.745 -12.476 1.00 94.06 298 GLU A C 1
ATOM 2272 O O . GLU A 1 298 ? 18.619 0.543 -13.545 1.00 94.06 298 GLU A O 1
ATOM 2277 N N . ALA A 1 299 ? 17.634 1.976 -12.143 1.00 95.00 299 ALA A N 1
ATOM 2278 C CA . ALA A 1 299 ? 17.728 3.126 -13.050 1.00 95.00 299 ALA A CA 1
ATOM 2279 C C . ALA A 1 299 ? 19.179 3.451 -13.447 1.00 95.00 299 ALA A C 1
ATOM 2281 O O . ALA A 1 299 ? 19.472 3.759 -14.608 1.00 95.00 299 ALA A O 1
ATOM 2282 N N . ALA A 1 300 ? 20.110 3.318 -12.498 1.00 94.44 300 ALA A N 1
ATOM 2283 C CA . ALA A 1 300 ? 21.538 3.494 -12.749 1.00 94.44 300 ALA A CA 1
ATOM 2284 C C . ALA A 1 300 ? 22.086 2.410 -13.696 1.00 94.44 300 ALA A C 1
ATOM 2286 O O . ALA A 1 300 ? 22.824 2.714 -14.635 1.00 94.44 300 ALA A O 1
ATOM 2287 N N . VAL A 1 301 ? 21.669 1.157 -13.491 1.00 95.94 301 VAL A N 1
ATOM 2288 C CA . VAL A 1 301 ? 22.056 0.018 -14.338 1.00 95.94 301 VAL A CA 1
ATOM 2289 C C . VAL A 1 301 ? 21.503 0.190 -15.751 1.00 95.94 301 VAL A C 1
ATOM 2291 O O . VAL A 1 301 ? 22.239 0.035 -16.724 1.00 95.94 301 VAL A O 1
ATOM 2294 N N . ALA A 1 302 ? 20.237 0.586 -15.884 1.00 97.00 302 ALA A N 1
ATOM 2295 C CA . ALA A 1 302 ? 19.623 0.879 -17.173 1.00 97.00 302 ALA A CA 1
ATOM 2296 C C . ALA A 1 302 ? 20.359 2.006 -17.910 1.00 97.00 302 ALA A C 1
ATOM 2298 O O . ALA A 1 302 ? 20.654 1.881 -19.095 1.00 97.00 302 ALA A O 1
ATOM 2299 N N . SER A 1 303 ? 20.746 3.073 -17.208 1.00 96.19 303 SER A N 1
ATOM 2300 C CA . SER A 1 303 ? 21.524 4.169 -17.802 1.00 96.19 303 SER A CA 1
ATOM 2301 C C . SER A 1 303 ? 22.874 3.688 -18.353 1.00 96.19 303 SER A C 1
ATOM 2303 O O . SER A 1 303 ? 23.289 4.089 -19.443 1.00 96.19 303 SER A O 1
ATOM 2305 N N . GLN A 1 304 ? 23.550 2.784 -17.638 1.00 96.44 304 GLN A N 1
ATOM 2306 C CA . GLN A 1 304 ? 24.794 2.171 -18.104 1.00 96.44 304 GLN A CA 1
ATOM 2307 C C . GLN A 1 304 ? 24.570 1.261 -19.321 1.00 96.44 304 GLN A C 1
ATOM 2309 O O . GLN A 1 304 ? 25.319 1.353 -20.296 1.00 96.44 304 GLN A O 1
ATOM 2314 N N . MET A 1 305 ? 23.533 0.419 -19.288 1.00 97.12 305 MET A N 1
ATOM 2315 C CA . MET A 1 305 ? 23.146 -0.455 -20.403 1.00 97.12 305 MET A CA 1
ATOM 2316 C C . MET A 1 305 ? 22.820 0.361 -21.656 1.00 97.12 305 MET A C 1
ATOM 2318 O O . MET A 1 305 ? 23.304 0.042 -22.740 1.00 97.12 305 MET A O 1
ATOM 2322 N N . ALA A 1 306 ? 22.082 1.464 -21.504 1.00 97.50 306 ALA A N 1
ATOM 2323 C CA . ALA A 1 306 ? 21.764 2.373 -22.596 1.00 97.50 306 ALA A CA 1
ATOM 2324 C C . ALA A 1 306 ? 23.030 2.909 -23.275 1.00 97.50 306 ALA A C 1
ATOM 2326 O O . ALA A 1 306 ? 23.126 2.891 -24.501 1.00 97.50 306 ALA A O 1
ATOM 2327 N N . ARG A 1 307 ? 24.024 3.344 -22.489 1.00 97.12 307 ARG A N 1
ATOM 2328 C CA . ARG A 1 307 ? 25.305 3.824 -23.023 1.00 97.12 307 ARG A CA 1
ATOM 2329 C C . ARG A 1 307 ? 26.034 2.734 -23.809 1.00 97.12 307 ARG A C 1
ATOM 2331 O O . ARG A 1 307 ? 26.424 2.977 -24.946 1.00 97.12 307 ARG A O 1
ATOM 2338 N N . LEU A 1 308 ? 26.163 1.540 -23.232 1.00 97.00 308 LEU A N 1
ATOM 2339 C CA . LEU A 1 308 ? 26.831 0.409 -23.883 1.00 97.00 308 LEU A CA 1
ATOM 2340 C C . LEU A 1 308 ? 26.138 0.010 -25.194 1.00 97.00 308 LEU A C 1
ATOM 2342 O O . LEU A 1 308 ? 26.812 -0.243 -26.190 1.00 97.00 308 LEU A O 1
ATOM 2346 N N . ARG A 1 309 ? 24.800 -0.008 -25.225 1.00 96.75 309 ARG A N 1
ATOM 2347 C CA . ARG A 1 309 ? 24.040 -0.305 -26.448 1.00 96.75 309 ARG A CA 1
ATOM 2348 C C . ARG A 1 309 ? 24.251 0.754 -27.529 1.00 96.75 309 ARG A C 1
ATOM 2350 O O . ARG A 1 309 ? 24.498 0.375 -28.668 1.00 96.75 309 ARG A O 1
ATOM 2357 N N . ARG A 1 310 ? 24.284 2.050 -27.186 1.00 96.38 310 ARG A N 1
ATOM 2358 C CA . ARG A 1 310 ? 24.616 3.116 -28.157 1.00 96.38 310 ARG A CA 1
ATOM 2359 C C . ARG A 1 310 ? 26.021 2.966 -28.729 1.00 96.38 310 ARG A C 1
ATOM 2361 O O . ARG A 1 310 ? 26.212 3.158 -29.923 1.00 96.38 310 ARG A O 1
ATOM 2368 N N . GLU A 1 311 ? 27.000 2.623 -27.893 1.00 95.50 311 GLU A N 1
ATOM 2369 C CA . GLU A 1 311 ? 28.378 2.381 -28.342 1.00 95.50 311 GLU A CA 1
ATOM 2370 C C . GLU A 1 311 ? 28.446 1.195 -29.319 1.00 95.50 311 GLU A C 1
ATOM 2372 O O . GLU A 1 311 ? 29.106 1.287 -30.354 1.00 95.50 311 GLU A O 1
ATOM 2377 N N . GLN A 1 312 ? 27.720 0.108 -29.037 1.00 94.81 312 GLN A N 1
ATOM 2378 C CA . GLN A 1 312 ? 27.626 -1.054 -29.927 1.00 94.81 312 GLN A CA 1
ATOM 2379 C C . GLN A 1 312 ? 26.920 -0.729 -31.249 1.00 94.81 312 GLN A C 1
ATOM 2381 O O . GLN A 1 312 ? 27.402 -1.125 -32.308 1.00 94.81 312 GLN A O 1
ATOM 2386 N N . GLU A 1 313 ? 25.801 -0.004 -31.200 1.00 93.25 313 GLU A N 1
ATOM 2387 C CA . GLU A 1 313 ? 25.056 0.434 -32.385 1.00 93.25 313 GLU A CA 1
ATOM 2388 C C . GLU A 1 313 ? 25.908 1.358 -33.266 1.00 93.25 313 GLU A C 1
ATOM 2390 O O . GLU A 1 313 ? 26.005 1.130 -34.471 1.00 93.25 313 GLU A O 1
ATOM 2395 N N . ALA A 1 314 ? 26.599 2.335 -32.670 1.00 94.00 314 ALA A N 1
ATOM 2396 C CA . ALA A 1 314 ? 27.502 3.233 -33.387 1.00 94.00 314 ALA A CA 1
ATOM 2397 C C . ALA A 1 314 ? 28.685 2.481 -34.017 1.00 94.00 314 ALA A C 1
ATOM 2399 O O . ALA A 1 314 ? 29.034 2.732 -35.171 1.00 94.00 314 ALA A O 1
ATOM 2400 N N . ALA A 1 315 ? 29.280 1.522 -33.299 1.00 94.75 315 ALA A N 1
ATOM 2401 C CA . ALA A 1 315 ? 30.346 0.682 -33.842 1.00 94.75 315 ALA A CA 1
ATOM 2402 C C . ALA A 1 315 ? 29.852 -0.196 -35.006 1.00 94.75 315 ALA A C 1
ATOM 2404 O O . ALA A 1 315 ? 30.545 -0.344 -36.017 1.00 94.75 315 ALA A O 1
ATOM 2405 N N . ALA A 1 316 ? 28.645 -0.758 -34.899 1.00 93.56 316 ALA A N 1
ATOM 2406 C CA . ALA A 1 316 ? 28.029 -1.533 -35.972 1.00 93.56 316 ALA A CA 1
ATOM 2407 C C . ALA A 1 316 ? 27.698 -0.665 -37.197 1.00 93.56 316 ALA A C 1
ATOM 2409 O O . ALA A 1 316 ? 27.915 -1.098 -38.329 1.00 93.56 316 ALA A O 1
ATOM 2410 N N . GLU A 1 317 ? 27.206 0.560 -36.995 1.00 94.81 317 GLU A N 1
ATOM 2411 C CA . GLU A 1 317 ? 26.951 1.514 -38.076 1.00 94.81 317 GLU A CA 1
ATOM 2412 C C . GLU A 1 317 ? 28.248 1.915 -38.785 1.00 94.81 317 GLU A C 1
ATOM 2414 O O . GLU A 1 317 ? 28.306 1.901 -40.014 1.00 94.81 317 GLU A O 1
ATOM 2419 N N . GLU A 1 318 ? 29.306 2.210 -38.031 1.00 94.62 318 GLU A N 1
ATOM 2420 C CA . GLU A 1 318 ? 30.617 2.534 -38.592 1.00 94.62 318 GLU A CA 1
ATOM 2421 C C . GLU A 1 318 ? 31.187 1.357 -39.394 1.00 94.62 318 GLU A C 1
ATOM 2423 O O . GLU A 1 318 ? 31.654 1.538 -40.517 1.00 94.62 318 GLU A O 1
ATOM 2428 N N . THR A 1 319 ? 31.053 0.131 -38.882 1.00 95.50 319 THR A N 1
ATOM 2429 C CA . THR A 1 319 ? 31.448 -1.085 -39.610 1.00 95.50 319 THR A CA 1
ATOM 2430 C C . THR A 1 319 ? 30.673 -1.216 -40.924 1.00 95.50 319 THR A C 1
ATOM 2432 O O . THR A 1 319 ? 31.273 -1.449 -41.971 1.00 95.50 319 THR A O 1
ATOM 2435 N N . ARG A 1 320 ? 29.351 -0.983 -40.915 1.00 95.25 320 ARG A N 1
ATOM 2436 C CA . ARG A 1 320 ? 28.529 -0.997 -42.139 1.00 95.25 320 ARG A CA 1
ATOM 2437 C C . ARG A 1 320 ? 28.965 0.070 -43.139 1.00 95.25 320 ARG A C 1
ATOM 2439 O O . ARG A 1 320 ? 29.080 -0.236 -44.321 1.00 95.25 320 ARG A O 1
ATOM 2446 N N . LYS A 1 321 ? 29.249 1.296 -42.685 1.00 95.50 321 LYS A N 1
ATOM 2447 C CA . LYS A 1 321 ? 29.756 2.378 -43.548 1.00 95.50 321 LYS A CA 1
ATOM 2448 C C . LYS A 1 321 ? 31.106 2.022 -44.159 1.00 95.50 321 LYS A C 1
ATOM 2450 O O . LYS A 1 321 ? 31.328 2.285 -45.339 1.00 95.50 321 LYS A O 1
ATOM 2455 N N . GLN A 1 322 ? 31.996 1.405 -43.385 1.00 94.56 322 GLN A N 1
ATOM 2456 C CA . GLN A 1 322 ? 33.295 0.948 -43.872 1.00 94.56 322 GLN A CA 1
ATOM 2457 C C . GLN A 1 322 ? 33.154 -0.173 -44.904 1.00 94.56 322 GLN A C 1
ATOM 2459 O O . GLN A 1 322 ? 33.806 -0.118 -45.947 1.00 94.56 322 GLN A O 1
ATOM 2464 N N . GLU A 1 323 ? 32.281 -1.152 -44.660 1.00 94.44 323 GLU A N 1
ATOM 2465 C CA . GLU A 1 323 ? 31.976 -2.217 -45.618 1.00 94.44 323 GLU A CA 1
ATOM 2466 C C . GLU A 1 323 ? 31.347 -1.668 -46.903 1.00 94.44 323 GLU A C 1
ATOM 2468 O O . GLU A 1 323 ? 31.747 -2.060 -47.999 1.00 94.44 323 GLU A O 1
ATOM 2473 N N . GLU A 1 324 ? 30.395 -0.742 -46.798 1.00 95.12 324 GLU A N 1
ATOM 2474 C CA . GLU A 1 324 ? 29.761 -0.113 -47.956 1.00 95.12 324 GLU A CA 1
ATOM 2475 C C . GLU A 1 324 ? 30.767 0.721 -48.756 1.00 95.12 324 GLU A C 1
ATOM 2477 O O . GLU A 1 324 ? 30.865 0.570 -49.973 1.00 95.12 324 GLU A O 1
ATOM 2482 N N . ALA A 1 325 ? 31.593 1.525 -48.084 1.00 94.94 325 ALA A N 1
ATOM 2483 C CA . ALA A 1 325 ? 32.669 2.269 -48.727 1.00 94.94 325 ALA A CA 1
ATOM 2484 C C . ALA A 1 325 ? 33.694 1.334 -49.391 1.00 94.94 325 ALA A C 1
ATOM 2486 O O . ALA A 1 325 ? 34.200 1.640 -50.472 1.00 94.94 325 ALA A O 1
ATOM 2487 N N . ALA A 1 326 ? 34.003 0.184 -48.782 1.00 94.94 326 ALA A N 1
ATOM 2488 C CA . ALA A 1 326 ? 34.870 -0.826 -49.381 1.00 94.94 326 ALA A CA 1
ATOM 2489 C C . ALA A 1 326 ? 34.239 -1.436 -50.643 1.00 94.94 326 ALA A C 1
ATOM 2491 O O . ALA A 1 326 ? 34.915 -1.507 -51.671 1.00 94.94 326 ALA A O 1
ATOM 2492 N N . ARG A 1 327 ? 32.945 -1.787 -50.603 1.00 95.81 327 ARG A N 1
ATOM 2493 C CA . ARG A 1 327 ? 32.190 -2.280 -51.770 1.00 95.81 327 ARG A CA 1
ATOM 2494 C C . ARG A 1 327 ? 32.163 -1.251 -52.897 1.00 95.81 327 ARG A C 1
ATOM 2496 O O . ARG A 1 327 ? 32.477 -1.593 -54.032 1.00 95.81 327 ARG A O 1
ATOM 2503 N N . GLN A 1 328 ? 31.874 0.012 -52.585 1.00 95.06 328 GLN A N 1
ATOM 2504 C CA . GLN A 1 328 ? 31.872 1.101 -53.567 1.00 95.06 328 GLN A CA 1
ATOM 2505 C C . GLN A 1 328 ? 33.258 1.308 -54.192 1.00 95.06 328 GLN A C 1
ATOM 2507 O O . GLN A 1 328 ? 33.373 1.478 -55.404 1.00 95.06 328 GLN A O 1
ATOM 2512 N N . ARG A 1 329 ? 34.331 1.249 -53.391 1.00 95.38 329 ARG A N 1
ATOM 2513 C CA . ARG A 1 329 ? 35.712 1.330 -53.898 1.00 95.38 329 ARG A CA 1
ATOM 2514 C C . ARG A 1 329 ? 36.059 0.152 -54.801 1.00 95.38 329 ARG A C 1
ATOM 2516 O O . ARG A 1 329 ? 36.752 0.343 -55.797 1.00 95.38 329 ARG A O 1
ATOM 2523 N N . GLU A 1 330 ? 35.625 -1.058 -54.460 1.00 94.56 330 GLU A N 1
ATOM 2524 C CA . GLU A 1 330 ? 35.843 -2.235 -55.302 1.00 94.56 330 GLU A CA 1
ATOM 2525 C C . GLU A 1 330 ? 35.079 -2.122 -56.626 1.00 94.56 330 GLU A C 1
ATOM 2527 O O . GLU A 1 330 ? 35.651 -2.363 -57.689 1.00 94.56 330 GLU A O 1
ATOM 2532 N N . GLU A 1 331 ? 33.820 -1.687 -56.586 1.00 95.06 331 GLU A N 1
ATOM 2533 C CA . GLU A 1 331 ? 33.017 -1.455 -57.784 1.00 95.06 331 GLU A CA 1
ATOM 2534 C C . GLU A 1 331 ? 33.632 -0.372 -58.680 1.00 95.06 331 GLU A C 1
ATOM 2536 O O . GLU A 1 331 ? 33.779 -0.587 -59.884 1.00 95.06 331 GLU A O 1
ATOM 2541 N N . GLN A 1 332 ? 34.090 0.743 -58.103 1.00 94.69 332 GLN A N 1
ATOM 2542 C CA . GLN A 1 332 ? 34.822 1.775 -58.841 1.00 94.69 332 GLN A CA 1
ATOM 2543 C C . GLN A 1 332 ? 36.081 1.215 -59.504 1.00 94.69 332 GLN A C 1
ATOM 2545 O O . GLN A 1 332 ? 36.302 1.473 -60.685 1.00 94.69 332 GLN A O 1
ATOM 2550 N N . ARG A 1 333 ? 36.873 0.396 -58.796 1.00 95.75 333 ARG A N 1
ATOM 2551 C CA . ARG A 1 333 ? 38.054 -0.258 -59.384 1.00 95.75 333 ARG A CA 1
ATOM 2552 C C . ARG A 1 333 ? 37.681 -1.155 -60.560 1.00 95.75 333 ARG A C 1
ATOM 2554 O O . ARG A 1 333 ? 38.353 -1.089 -61.583 1.00 95.75 333 ARG A O 1
ATOM 2561 N N . ARG A 1 334 ? 36.609 -1.947 -60.446 1.00 95.62 334 ARG A N 1
ATOM 2562 C CA . ARG A 1 334 ? 36.117 -2.790 -61.550 1.00 95.62 334 ARG A CA 1
ATOM 2563 C C . ARG A 1 334 ? 35.674 -1.946 -62.744 1.00 95.62 334 ARG A C 1
ATOM 2565 O O . ARG A 1 334 ? 36.008 -2.272 -63.877 1.00 95.62 334 ARG A O 1
ATOM 2572 N N . GLN A 1 335 ? 34.961 -0.846 -62.509 1.00 94.25 335 GLN A N 1
ATOM 2573 C CA . GLN A 1 335 ? 34.546 0.068 -63.576 1.00 94.25 335 GLN A CA 1
ATOM 2574 C C . GLN A 1 335 ? 35.732 0.788 -64.230 1.00 94.25 335 GLN A C 1
ATOM 2576 O O . GLN A 1 335 ? 35.735 0.990 -65.443 1.00 94.25 335 GLN A O 1
ATOM 2581 N N . ASP A 1 336 ? 36.733 1.196 -63.451 1.00 94.56 336 ASP A N 1
ATOM 2582 C CA . ASP A 1 336 ? 37.969 1.789 -63.966 1.00 94.56 336 ASP A CA 1
ATOM 2583 C C . ASP A 1 336 ? 38.768 0.773 -64.789 1.00 94.56 336 ASP A C 1
ATOM 2585 O O . ASP A 1 336 ? 39.282 1.111 -65.853 1.00 94.56 336 ASP A O 1
ATOM 2589 N N . GLU A 1 337 ? 38.849 -0.478 -64.334 1.00 95.44 337 GLU A N 1
ATOM 2590 C CA . GLU A 1 337 ? 39.501 -1.560 -65.068 1.00 95.44 337 GLU A CA 1
ATOM 2591 C C . GLU A 1 337 ? 38.787 -1.855 -66.389 1.00 95.44 337 GLU A C 1
ATOM 2593 O O . GLU A 1 337 ? 39.441 -1.903 -67.428 1.00 95.44 337 GLU A O 1
ATOM 2598 N N . LEU A 1 338 ? 37.455 -1.957 -66.382 1.00 95.69 338 LEU A N 1
ATOM 2599 C CA . LEU A 1 338 ? 36.656 -2.106 -67.601 1.00 95.69 338 LEU A CA 1
ATOM 2600 C C . LEU A 1 338 ? 36.882 -0.940 -68.568 1.00 95.69 338 LEU A C 1
ATOM 2602 O O . LEU A 1 338 ? 37.109 -1.166 -69.753 1.00 95.69 338 LEU A O 1
ATOM 2606 N N . ARG A 1 339 ? 36.905 0.303 -68.068 1.00 95.25 339 ARG A N 1
ATOM 2607 C CA . ARG A 1 339 ? 37.215 1.484 -68.889 1.00 95.25 339 ARG A CA 1
ATOM 2608 C C . ARG A 1 339 ? 38.609 1.402 -69.506 1.00 95.25 339 ARG A C 1
ATOM 2610 O O . ARG A 1 339 ? 38.748 1.664 -70.698 1.00 95.25 339 ARG A O 1
ATOM 2617 N N . ARG A 1 340 ? 39.620 0.992 -68.734 1.00 94.56 340 ARG A N 1
ATOM 2618 C CA . ARG A 1 340 ? 40.988 0.783 -69.240 1.00 94.56 340 ARG A CA 1
ATOM 2619 C C . ARG A 1 340 ? 41.049 -0.329 -70.285 1.00 94.56 340 ARG A C 1
ATOM 2621 O O . ARG A 1 340 ? 41.751 -0.176 -71.278 1.00 94.56 340 ARG A O 1
ATOM 2628 N N . GLN A 1 341 ? 40.324 -1.429 -70.086 1.00 94.19 341 GLN A N 1
ATOM 2629 C CA . GLN A 1 341 ? 40.247 -2.526 -71.054 1.00 94.19 341 GLN A CA 1
ATOM 2630 C C . GLN A 1 341 ? 39.557 -2.085 -72.351 1.00 94.19 341 GLN A C 1
ATOM 2632 O O . GLN A 1 341 ? 40.055 -2.375 -73.437 1.00 94.19 341 GLN A O 1
ATOM 2637 N N . ASP A 1 342 ? 38.451 -1.344 -72.255 1.00 94.50 342 ASP A N 1
ATOM 2638 C CA . ASP A 1 342 ? 37.747 -0.794 -73.414 1.00 94.50 342 ASP A CA 1
ATOM 2639 C C . ASP A 1 342 ? 38.608 0.220 -74.177 1.00 94.50 342 ASP A C 1
ATOM 2641 O O . ASP A 1 342 ? 38.638 0.195 -75.407 1.00 94.50 342 ASP A O 1
ATOM 2645 N N . GLU A 1 343 ? 39.324 1.101 -73.473 1.00 94.62 343 GLU A N 1
ATOM 2646 C CA . GLU A 1 343 ? 40.259 2.051 -74.081 1.00 94.62 343 GLU A CA 1
ATOM 2647 C C . GLU A 1 343 ? 41.420 1.323 -74.770 1.00 94.62 343 GLU A C 1
ATOM 2649 O O . GLU A 1 343 ? 41.711 1.590 -75.937 1.00 94.62 343 GLU A O 1
ATOM 2654 N N . ALA A 1 344 ? 42.022 0.335 -74.103 1.00 93.50 344 ALA A N 1
ATOM 2655 C CA . ALA A 1 344 ? 43.066 -0.499 -74.688 1.00 93.50 344 ALA A CA 1
ATOM 2656 C C . ALA A 1 344 ? 42.571 -1.253 -75.933 1.00 93.50 344 ALA A C 1
ATOM 2658 O O . ALA A 1 344 ? 43.296 -1.323 -76.927 1.00 93.50 344 ALA A O 1
ATOM 2659 N N . ARG A 1 345 ? 41.329 -1.765 -75.924 1.00 94.81 345 ARG A N 1
ATOM 2660 C CA . ARG A 1 345 ? 40.710 -2.398 -77.098 1.00 94.81 345 ARG A CA 1
ATOM 2661 C C . ARG A 1 345 ? 40.584 -1.409 -78.255 1.00 94.81 345 ARG A C 1
ATOM 2663 O O . ARG A 1 345 ? 40.993 -1.742 -79.363 1.00 94.81 345 ARG A O 1
ATOM 2670 N N . ARG A 1 346 ? 40.088 -0.191 -78.008 1.00 94.50 346 ARG A N 1
ATOM 2671 C CA . ARG A 1 346 ? 39.973 0.853 -79.047 1.00 94.50 346 ARG A CA 1
ATOM 2672 C C . ARG A 1 346 ? 41.332 1.215 -79.643 1.00 94.50 346 ARG A C 1
ATOM 2674 O O . ARG A 1 346 ? 41.458 1.284 -80.861 1.00 94.50 346 ARG A O 1
ATOM 2681 N N . LEU A 1 347 ? 42.350 1.397 -78.802 1.00 94.62 347 LEU A N 1
ATOM 2682 C CA . LEU A 1 347 ? 43.709 1.697 -79.260 1.00 94.62 347 LEU A CA 1
ATOM 2683 C C . LEU A 1 347 ? 44.311 0.538 -80.067 1.00 94.62 347 LEU A C 1
ATOM 2685 O O . LEU A 1 347 ? 44.974 0.772 -81.076 1.00 94.62 347 LEU A O 1
ATOM 2689 N N . ALA A 1 348 ? 44.063 -0.711 -79.664 1.00 92.50 348 ALA A N 1
ATOM 2690 C CA . ALA A 1 348 ? 44.504 -1.888 -80.407 1.00 92.50 348 ALA A CA 1
ATOM 2691 C C . ALA A 1 348 ? 43.804 -2.008 -81.771 1.00 92.50 348 ALA A C 1
ATOM 2693 O O . ALA A 1 348 ? 44.462 -2.294 -82.771 1.00 92.50 348 ALA A O 1
ATOM 2694 N N . GLU A 1 349 ? 42.494 -1.748 -81.829 1.00 92.62 349 GLU A N 1
ATOM 2695 C CA . GLU A 1 349 ? 41.724 -1.699 -83.076 1.00 92.62 349 GLU A CA 1
ATOM 2696 C C . GLU A 1 349 ? 42.233 -0.592 -84.011 1.00 92.62 349 GLU A C 1
ATOM 2698 O O . GLU A 1 349 ? 42.415 -0.831 -85.206 1.00 92.62 349 GLU A O 1
ATOM 2703 N N . GLU A 1 350 ? 42.521 0.602 -83.486 1.00 93.06 350 GLU A N 1
ATOM 2704 C CA . GLU A 1 350 ? 43.087 1.701 -84.274 1.00 93.06 350 GLU A CA 1
ATOM 2705 C C . GLU A 1 350 ? 44.492 1.361 -84.794 1.00 93.06 350 GLU A C 1
ATOM 2707 O O . GLU A 1 350 ? 44.783 1.548 -85.977 1.00 93.06 350 GLU A O 1
ATOM 2712 N N . ALA A 1 351 ? 45.357 0.795 -83.948 1.00 91.88 351 ALA A N 1
ATOM 2713 C CA . ALA A 1 351 ? 46.690 0.358 -84.352 1.00 91.88 351 ALA A CA 1
ATOM 2714 C C . ALA A 1 351 ? 46.636 -0.744 -85.424 1.00 91.88 351 ALA A C 1
ATOM 2716 O O . ALA A 1 351 ? 47.440 -0.733 -86.358 1.00 91.88 351 ALA A O 1
ATOM 2717 N N . ALA A 1 352 ? 45.683 -1.676 -85.325 1.00 91.06 352 ALA A N 1
ATOM 2718 C CA . ALA A 1 352 ? 45.468 -2.706 -86.337 1.00 91.06 352 ALA A CA 1
ATOM 2719 C C . ALA A 1 352 ? 45.030 -2.105 -87.682 1.00 91.06 352 ALA A C 1
ATOM 2721 O O . ALA A 1 352 ? 45.554 -2.512 -88.719 1.00 91.06 352 ALA A O 1
ATOM 2722 N N . ARG A 1 353 ? 44.140 -1.099 -87.674 1.00 92.62 353 ARG A N 1
ATOM 2723 C CA . ARG A 1 353 ? 43.749 -0.366 -88.892 1.00 92.62 353 ARG A CA 1
ATOM 2724 C C . ARG A 1 353 ? 44.943 0.321 -89.550 1.00 92.62 353 ARG A C 1
ATOM 2726 O O . ARG A 1 353 ? 45.156 0.121 -90.739 1.00 92.62 353 ARG A O 1
ATOM 2733 N N . ARG A 1 354 ? 45.766 1.041 -88.778 1.00 91.50 354 ARG A N 1
ATOM 2734 C CA . ARG A 1 354 ? 46.971 1.706 -89.308 1.00 91.50 354 ARG A CA 1
ATOM 2735 C C . ARG A 1 354 ? 47.948 0.715 -89.938 1.00 91.50 354 ARG A C 1
ATOM 2737 O O . ARG A 1 354 ? 48.434 0.953 -91.036 1.00 91.50 354 ARG A O 1
ATOM 2744 N N . ARG A 1 355 ? 48.189 -0.429 -89.287 1.00 90.62 355 ARG A N 1
ATOM 2745 C CA . ARG A 1 355 ? 49.045 -1.492 -89.845 1.00 90.62 355 ARG A CA 1
ATOM 2746 C C . ARG A 1 355 ? 48.491 -2.053 -91.154 1.00 90.62 355 ARG A C 1
ATOM 2748 O O . ARG A 1 355 ? 49.262 -2.290 -92.077 1.00 90.62 355 ARG A O 1
ATOM 2755 N N . ALA A 1 356 ? 47.177 -2.258 -91.242 1.00 88.25 356 ALA A N 1
ATOM 2756 C CA . ALA A 1 356 ? 46.538 -2.734 -92.466 1.00 88.25 356 ALA A CA 1
ATOM 2757 C C . ALA A 1 356 ? 46.658 -1.710 -93.611 1.00 88.25 356 ALA A C 1
ATOM 2759 O O . ALA A 1 356 ? 46.975 -2.090 -94.736 1.00 88.25 356 ALA A O 1
ATOM 2760 N N . GLU A 1 357 ? 46.470 -0.418 -93.322 1.00 89.56 357 GLU A N 1
ATOM 2761 C CA . GLU A 1 357 ? 46.662 0.673 -94.290 1.00 89.56 357 GLU A CA 1
ATOM 2762 C C . GLU A 1 357 ? 48.119 0.765 -94.774 1.00 89.56 357 GLU A C 1
ATOM 2764 O O . GLU A 1 357 ? 48.369 0.884 -95.976 1.00 89.56 357 GLU A O 1
ATOM 2769 N N . GLU A 1 358 ? 49.091 0.655 -93.862 1.00 88.06 358 GLU A N 1
ATOM 2770 C CA . GLU A 1 358 ? 50.523 0.614 -94.190 1.00 88.06 358 GLU A CA 1
ATOM 2771 C C . GLU A 1 358 ? 50.879 -0.596 -95.068 1.00 88.06 358 GLU A C 1
ATOM 2773 O O . GLU A 1 358 ? 51.629 -0.470 -96.041 1.00 88.06 358 GLU A O 1
ATOM 2778 N N . GLU A 1 359 ? 50.328 -1.774 -94.762 1.00 88.81 359 GLU A N 1
ATOM 2779 C CA . GLU A 1 359 ? 50.541 -2.986 -95.553 1.00 88.81 359 GLU A CA 1
ATOM 2780 C C . GLU A 1 359 ? 49.926 -2.867 -96.957 1.00 88.81 359 GLU A C 1
ATOM 2782 O O . GLU A 1 359 ? 50.572 -3.224 -97.949 1.00 88.81 359 GLU A O 1
ATOM 2787 N N . GLU A 1 360 ? 48.718 -2.309 -97.075 1.00 89.25 360 GLU A N 1
ATOM 2788 C CA . GLU A 1 360 ? 48.086 -2.037 -98.369 1.00 89.25 360 GLU A CA 1
ATOM 2789 C C . GLU A 1 360 ? 48.905 -1.033 -99.198 1.00 89.25 360 GLU A C 1
ATOM 2791 O O . GLU A 1 360 ? 49.125 -1.246 -100.396 1.00 89.25 360 GLU A O 1
ATOM 2796 N N . ALA A 1 361 ? 49.412 0.031 -98.568 1.00 84.81 361 ALA A N 1
ATOM 2797 C CA . ALA A 1 361 ? 50.282 1.008 -99.216 1.00 84.81 361 ALA A CA 1
ATOM 2798 C C . ALA A 1 361 ? 51.579 0.363 -99.731 1.00 84.81 361 ALA A C 1
ATOM 2800 O O . ALA A 1 361 ? 51.990 0.628 -100.865 1.00 84.81 361 ALA A O 1
ATOM 2801 N N . ARG A 1 362 ? 52.189 -0.541 -98.949 1.00 88.06 362 ARG A N 1
ATOM 2802 C CA . ARG A 1 362 ? 53.385 -1.287 -99.371 1.00 88.06 362 ARG A CA 1
ATOM 2803 C C . ARG A 1 362 ? 53.103 -2.164 -100.591 1.00 88.06 362 ARG A C 1
ATOM 2805 O O . ARG A 1 362 ? 53.868 -2.121 -101.552 1.00 88.06 362 ARG A O 1
ATOM 2812 N N . ARG A 1 363 ? 51.983 -2.897 -100.598 1.00 87.19 363 ARG A N 1
ATOM 2813 C CA . ARG A 1 363 ? 51.584 -3.734 -101.746 1.00 87.19 363 ARG A CA 1
ATOM 2814 C C . ARG A 1 363 ? 51.384 -2.910 -103.018 1.00 87.19 363 ARG A C 1
ATOM 2816 O O . ARG A 1 363 ? 51.856 -3.313 -104.079 1.00 87.19 363 ARG A O 1
ATOM 2823 N N . LYS A 1 364 ? 50.735 -1.745 -102.918 1.00 84.56 364 LYS A N 1
ATOM 2824 C CA . LYS A 1 364 ? 50.562 -0.827 -104.058 1.00 84.56 364 LYS A CA 1
ATOM 2825 C C . LYS A 1 364 ? 51.905 -0.318 -104.593 1.00 84.56 364 LYS A C 1
ATOM 2827 O O . LYS A 1 364 ? 52.098 -0.274 -105.805 1.00 84.56 364 LYS A O 1
ATOM 2832 N N . ALA A 1 365 ? 52.846 0.021 -103.711 1.00 79.12 365 ALA A N 1
ATOM 2833 C CA . ALA A 1 365 ? 54.181 0.468 -104.110 1.00 79.12 365 ALA A CA 1
ATOM 2834 C C . ALA A 1 365 ? 54.992 -0.639 -104.812 1.00 79.12 365 ALA A C 1
ATOM 2836 O O . ALA A 1 365 ? 55.637 -0.381 -105.830 1.00 79.12 365 ALA A O 1
ATOM 2837 N N . GLU A 1 366 ? 54.930 -1.875 -104.308 1.00 80.56 366 GLU A N 1
ATOM 2838 C CA . GLU A 1 366 ? 55.564 -3.041 -104.938 1.00 80.56 366 GLU A CA 1
ATOM 2839 C C . GLU A 1 366 ? 54.979 -3.331 -106.335 1.00 80.56 366 GLU A C 1
ATOM 2841 O O . GLU A 1 366 ? 55.728 -3.619 -107.273 1.00 80.56 366 GLU A O 1
ATOM 2846 N N . GLU A 1 367 ? 53.660 -3.197 -106.512 1.00 80.31 367 GLU A N 1
ATOM 2847 C CA . GLU A 1 367 ? 53.001 -3.378 -107.813 1.00 80.31 367 GLU A CA 1
ATOM 2848 C C . GLU A 1 367 ? 53.440 -2.321 -108.845 1.00 80.31 367 GLU A C 1
ATOM 2850 O O . GLU A 1 367 ? 53.751 -2.653 -109.994 1.00 80.31 367 GLU A O 1
ATOM 2855 N N . GLU A 1 368 ? 53.517 -1.050 -108.443 1.00 77.44 368 GLU A N 1
ATOM 2856 C CA . GLU A 1 368 ? 53.978 0.039 -109.313 1.00 77.44 368 GLU A CA 1
ATOM 2857 C C . GLU A 1 368 ? 55.462 -0.112 -109.693 1.00 77.44 368 GLU A C 1
ATOM 2859 O O . GLU A 1 368 ? 55.831 0.066 -110.860 1.00 77.44 368 GLU A O 1
ATOM 2864 N N . ALA A 1 369 ? 56.311 -0.553 -108.759 1.00 72.81 369 ALA A N 1
ATOM 2865 C CA . ALA A 1 369 ? 57.710 -0.874 -109.048 1.00 72.81 369 ALA A CA 1
ATOM 2866 C C . ALA A 1 369 ? 57.843 -2.029 -110.063 1.00 72.81 369 ALA A C 1
ATOM 2868 O O . ALA A 1 369 ? 58.659 -1.964 -110.990 1.00 72.81 369 ALA A O 1
ATOM 2869 N N . ALA A 1 370 ? 57.001 -3.063 -109.954 1.00 70.88 370 ALA A N 1
ATOM 2870 C CA . ALA A 1 370 ? 56.983 -4.184 -110.892 1.00 70.88 370 ALA A CA 1
ATOM 2871 C C . ALA A 1 370 ? 56.523 -3.778 -112.308 1.00 70.88 370 ALA A C 1
ATOM 2873 O O . ALA A 1 370 ? 57.040 -4.304 -113.302 1.00 70.88 370 ALA A O 1
ATOM 2874 N N . LYS A 1 371 ? 55.592 -2.819 -112.435 1.00 71.25 371 LYS A N 1
ATOM 2875 C CA . LYS A 1 371 ? 55.183 -2.255 -113.736 1.00 71.25 371 LYS A CA 1
ATOM 2876 C C . LYS A 1 371 ? 56.315 -1.472 -114.403 1.00 71.25 371 LYS A C 1
ATOM 2878 O O . LYS A 1 371 ? 56.521 -1.625 -115.610 1.00 71.25 371 LYS A O 1
ATOM 2883 N N . ALA A 1 372 ? 57.072 -0.680 -113.643 1.00 64.31 372 ALA A N 1
ATOM 2884 C CA . ALA A 1 372 ? 58.185 0.111 -114.172 1.00 64.31 372 ALA A CA 1
ATOM 2885 C C . ALA A 1 372 ? 59.301 -0.764 -114.780 1.00 64.31 372 ALA A C 1
ATOM 2887 O O . ALA A 1 372 ? 59.840 -0.436 -115.838 1.00 64.31 372 ALA A O 1
ATOM 2888 N N . ALA A 1 373 ? 59.588 -1.923 -114.180 1.00 61.59 373 ALA A N 1
ATOM 2889 C CA . ALA A 1 373 ? 60.647 -2.832 -114.627 1.00 61.59 373 ALA A CA 1
ATOM 2890 C C . ALA A 1 373 ? 60.373 -3.548 -115.973 1.00 61.59 373 ALA A C 1
ATOM 2892 O O . ALA A 1 373 ? 61.297 -4.076 -116.591 1.00 61.59 373 ALA A O 1
ATOM 2893 N N . ARG A 1 374 ? 59.123 -3.583 -116.464 1.00 64.88 374 ARG A N 1
ATOM 2894 C CA . ARG A 1 374 ? 58.746 -4.330 -117.686 1.00 64.88 374 ARG A CA 1
ATOM 2895 C C . ARG A 1 374 ? 59.030 -3.611 -119.016 1.00 64.88 374 ARG A C 1
ATOM 2897 O O . ARG A 1 374 ? 58.909 -4.239 -120.066 1.00 64.88 374 ARG A O 1
ATOM 2904 N N . ARG A 1 375 ? 59.428 -2.334 -119.025 1.00 61.72 375 ARG A N 1
ATOM 2905 C CA . ARG A 1 375 ? 59.767 -1.600 -120.263 1.00 61.72 375 ARG A CA 1
ATOM 2906 C C . ARG A 1 375 ? 61.222 -1.878 -120.689 1.00 61.72 375 ARG A C 1
ATOM 2908 O O . ARG A 1 375 ? 62.118 -1.138 -120.309 1.00 61.72 375 ARG A O 1
ATOM 2915 N N . ARG A 1 376 ? 61.475 -2.939 -121.471 1.00 61.59 376 ARG A N 1
ATOM 2916 C CA . ARG A 1 376 ? 62.801 -3.221 -122.071 1.00 61.59 376 ARG A CA 1
ATOM 2917 C C . ARG A 1 376 ? 62.969 -2.497 -123.413 1.00 61.59 376 ARG A C 1
ATOM 2919 O O . ARG A 1 376 ? 62.171 -2.704 -124.323 1.00 61.59 376 ARG A O 1
ATOM 2926 N N . THR A 1 377 ? 64.010 -1.678 -123.539 1.00 65.31 377 THR A N 1
ATOM 2927 C CA . THR A 1 377 ? 64.476 -1.098 -124.806 1.00 65.31 377 THR A CA 1
ATOM 2928 C C . THR A 1 377 ? 65.193 -2.161 -125.647 1.00 65.31 377 THR A C 1
ATOM 2930 O O . THR A 1 377 ? 65.953 -2.976 -125.126 1.00 65.31 377 THR A O 1
ATOM 2933 N N . VAL A 1 378 ? 64.909 -2.201 -126.953 1.00 76.44 378 VAL A N 1
ATOM 2934 C CA . VAL A 1 378 ? 65.503 -3.177 -127.885 1.00 76.44 378 VAL A CA 1
ATOM 2935 C C . VAL A 1 378 ? 66.852 -2.637 -128.350 1.00 76.44 378 VAL A C 1
ATOM 2937 O O . VAL A 1 378 ? 66.907 -1.549 -128.920 1.00 76.44 378 VAL A O 1
ATOM 2940 N N . VAL A 1 379 ? 67.936 -3.374 -128.104 1.00 82.50 379 VAL A N 1
ATOM 2941 C CA . VAL A 1 379 ? 69.275 -3.033 -128.608 1.00 82.50 379 VAL A CA 1
ATOM 2942 C C . VAL A 1 379 ? 69.492 -3.750 -129.937 1.00 82.50 379 VAL A C 1
ATOM 2944 O O . VAL A 1 379 ? 69.359 -4.965 -130.012 1.00 82.50 379 VAL A O 1
ATOM 2947 N N . CYS A 1 380 ? 69.816 -2.984 -130.970 1.00 86.50 380 CYS A N 1
ATOM 2948 C CA . CYS A 1 380 ? 70.111 -3.434 -132.326 1.00 86.50 380 CYS A CA 1
ATOM 2949 C C . CYS A 1 380 ? 71.534 -3.012 -132.713 1.00 86.50 380 CYS A C 1
ATOM 2951 O O . CYS A 1 380 ? 72.207 -2.303 -131.966 1.00 86.50 380 CYS A O 1
ATOM 2953 N N . TYR A 1 381 ? 71.993 -3.389 -133.901 1.00 89.00 381 TYR A N 1
ATOM 2954 C CA . TYR A 1 381 ? 73.325 -3.060 -134.408 1.00 89.00 381 TYR A CA 1
ATOM 2955 C C . TYR A 1 381 ? 73.242 -2.593 -135.861 1.00 89.00 381 TYR A C 1
ATOM 2957 O O . TYR A 1 381 ? 72.411 -3.082 -136.625 1.00 89.00 381 TYR A O 1
ATOM 2965 N N . VAL A 1 382 ? 74.108 -1.670 -136.279 1.00 88.12 382 VAL A N 1
ATOM 2966 C CA . VAL A 1 382 ? 74.239 -1.306 -137.703 1.00 88.12 382 VAL A CA 1
ATOM 2967 C C . VAL A 1 382 ? 74.838 -2.491 -138.471 1.00 88.12 382 VAL A C 1
ATOM 2969 O O . VAL A 1 382 ? 75.826 -3.058 -138.022 1.00 88.12 382 VAL A O 1
ATOM 2972 N N . ALA A 1 383 ? 74.283 -2.882 -139.615 1.00 84.62 383 ALA A N 1
ATOM 2973 C CA . ALA A 1 383 ? 74.713 -4.058 -140.385 1.00 84.62 383 ALA A CA 1
ATOM 2974 C C . ALA A 1 383 ? 74.768 -3.767 -141.901 1.00 84.62 383 ALA A C 1
ATOM 2976 O O . ALA A 1 383 ? 74.161 -2.817 -142.366 1.00 84.62 383 ALA A O 1
ATOM 2977 N N . ASP A 1 384 ? 75.523 -4.549 -142.682 1.00 81.75 384 ASP A N 1
ATOM 2978 C CA . ASP A 1 384 ? 75.521 -4.564 -144.169 1.00 81.75 384 ASP A CA 1
ATOM 2979 C C . ASP A 1 384 ? 75.558 -3.184 -144.888 1.00 81.75 384 ASP A C 1
ATOM 2981 O O . ASP A 1 384 ? 74.872 -2.953 -145.891 1.00 81.75 384 ASP A O 1
ATOM 2985 N N . VAL A 1 385 ? 76.388 -2.252 -144.402 1.00 82.38 385 VAL A N 1
ATOM 2986 C CA . VAL A 1 385 ? 76.737 -0.991 -145.094 1.00 82.38 385 VAL A CA 1
ATOM 2987 C C . VAL A 1 385 ? 77.956 -1.213 -146.017 1.00 82.38 385 VAL A C 1
ATOM 2989 O O . VAL A 1 385 ? 78.983 -1.715 -145.566 1.00 82.38 385 VAL A O 1
ATOM 2992 N N . ARG A 1 386 ? 77.862 -0.887 -147.322 1.00 79.75 386 ARG A N 1
ATOM 2993 C CA . ARG A 1 386 ? 78.873 -1.202 -148.372 1.00 79.75 386 ARG A CA 1
ATOM 2994 C C . ARG A 1 386 ? 79.343 0.054 -149.136 1.00 79.75 386 ARG A C 1
ATOM 2996 O O . ARG A 1 386 ? 78.585 1.019 -149.179 1.00 79.75 386 ARG A O 1
ATOM 3003 N N . PRO A 1 387 ? 80.532 0.049 -149.784 1.00 68.94 387 PRO A N 1
ATOM 3004 C CA . PRO A 1 387 ? 81.009 1.175 -150.597 1.00 68.94 387 PRO A CA 1
ATOM 3005 C C . PRO A 1 387 ? 79.993 1.627 -151.672 1.00 68.94 387 PRO A C 1
ATOM 3007 O O . PRO A 1 387 ? 79.287 0.775 -152.216 1.00 68.94 387 PRO A O 1
ATOM 3010 N N . PRO A 1 388 ? 79.920 2.932 -152.011 1.00 64.00 388 PRO A N 1
ATOM 3011 C CA . PRO A 1 388 ? 80.881 3.984 -151.654 1.00 64.00 388 PRO A CA 1
ATOM 3012 C C . PRO A 1 388 ? 80.775 4.508 -150.209 1.00 64.00 388 PRO A C 1
ATOM 3014 O O . PRO A 1 388 ? 81.774 4.993 -149.689 1.00 64.00 388 PRO A O 1
ATOM 3017 N N . ASP A 1 389 ? 79.641 4.319 -149.521 1.00 76.69 389 ASP A N 1
ATOM 3018 C CA . ASP A 1 389 ? 79.435 4.743 -148.126 1.00 76.69 389 ASP A CA 1
ATOM 3019 C C . ASP A 1 389 ? 79.259 3.536 -147.184 1.00 76.69 389 ASP A C 1
ATOM 3021 O O . ASP A 1 389 ? 78.154 3.062 -146.929 1.00 76.69 389 ASP A O 1
ATOM 3025 N N . ALA A 1 390 ? 80.364 3.032 -146.626 1.00 80.94 390 ALA A N 1
ATOM 3026 C CA . ALA A 1 390 ? 80.371 1.889 -145.701 1.00 80.94 390 ALA A CA 1
ATOM 3027 C C . ALA A 1 390 ? 79.955 2.249 -144.248 1.00 80.94 390 ALA A C 1
ATOM 3029 O O . ALA A 1 390 ? 80.559 1.775 -143.284 1.00 80.94 390 ALA A O 1
ATOM 3030 N N . TRP A 1 391 ? 78.956 3.122 -144.068 1.00 86.19 391 TRP A N 1
ATOM 3031 C CA . TRP A 1 391 ? 78.475 3.602 -142.761 1.00 86.19 391 TRP A CA 1
ATOM 3032 C C . TRP A 1 391 ? 77.013 4.086 -142.819 1.00 86.19 391 TRP A C 1
ATOM 3034 O O . TRP A 1 391 ? 76.523 4.497 -143.867 1.00 86.19 391 TRP A O 1
ATOM 3044 N N . LEU A 1 392 ? 76.320 4.080 -141.674 1.00 89.19 392 LEU A N 1
ATOM 3045 C CA . LEU A 1 392 ? 74.964 4.613 -141.504 1.00 89.19 392 LEU A CA 1
ATOM 3046 C C . LEU A 1 392 ? 74.996 5.997 -140.840 1.00 89.19 392 LEU A C 1
ATOM 3048 O O . LEU A 1 392 ? 75.654 6.198 -139.822 1.00 89.19 392 LEU A O 1
ATOM 3052 N N . ALA A 1 393 ? 74.287 6.975 -141.401 1.00 89.75 393 ALA A N 1
ATOM 3053 C CA . ALA A 1 393 ? 74.236 8.329 -140.851 1.00 89.75 393 ALA A CA 1
ATOM 3054 C C . ALA A 1 393 ? 73.323 8.402 -139.617 1.00 89.75 393 ALA A C 1
ATOM 3056 O O . ALA A 1 393 ? 72.118 8.178 -139.737 1.00 89.75 393 ALA A O 1
ATOM 3057 N N . LEU A 1 394 ? 73.869 8.813 -138.473 1.00 91.75 394 LEU A N 1
ATOM 3058 C CA . LEU A 1 394 ? 73.080 9.326 -137.354 1.00 91.75 394 LEU A CA 1
ATOM 3059 C C . LEU A 1 394 ? 72.823 10.814 -137.583 1.00 91.75 394 LEU A C 1
ATOM 3061 O O . LEU A 1 394 ? 73.769 11.562 -137.841 1.00 91.75 394 LEU A O 1
ATOM 3065 N N . ARG A 1 395 ? 71.570 11.257 -137.489 1.00 93.81 395 ARG A N 1
ATOM 3066 C CA . ARG A 1 395 ? 71.168 12.639 -137.780 1.00 93.81 395 ARG A CA 1
ATOM 3067 C C . ARG A 1 395 ? 70.382 13.286 -136.651 1.00 93.81 395 ARG A C 1
ATOM 3069 O O . ARG A 1 395 ? 69.771 12.599 -135.840 1.00 93.81 395 ARG A O 1
ATOM 3076 N N . THR A 1 396 ? 70.372 14.613 -136.617 1.00 89.56 396 THR A N 1
ATOM 3077 C CA . THR A 1 396 ? 69.548 15.388 -135.674 1.00 89.56 396 THR A CA 1
ATOM 3078 C C . THR A 1 396 ? 68.051 15.246 -135.942 1.00 89.56 396 THR A C 1
ATOM 3080 O O . THR A 1 396 ? 67.256 15.261 -135.007 1.00 89.56 396 THR A O 1
ATOM 3083 N N . GLU A 1 397 ? 67.666 15.058 -137.205 1.00 89.00 397 GLU A N 1
ATOM 3084 C CA . GLU A 1 397 ? 66.275 14.954 -137.653 1.00 89.00 397 GLU A CA 1
ATOM 3085 C C . GLU A 1 397 ? 66.078 13.754 -138.591 1.00 89.00 397 GLU A C 1
ATOM 3087 O O . GLU A 1 397 ? 67.032 13.355 -139.272 1.00 89.00 397 GLU A O 1
ATOM 3092 N N . PRO A 1 398 ? 64.845 13.218 -138.705 1.00 89.31 398 PRO A N 1
ATOM 3093 C CA . PRO A 1 398 ? 64.499 12.131 -139.620 1.00 89.31 398 PRO A CA 1
ATOM 3094 C C . PRO A 1 398 ? 64.435 12.607 -141.088 1.00 89.31 398 PRO A C 1
ATOM 3096 O O . PRO A 1 398 ? 63.405 12.537 -141.757 1.00 89.31 398 PRO A O 1
ATOM 3099 N N . SER A 1 399 ? 65.529 13.174 -141.601 1.00 84.56 399 SER A N 1
ATOM 3100 C CA . SER A 1 399 ? 65.626 13.721 -142.955 1.00 84.56 399 SER A CA 1
ATOM 3101 C C . SER A 1 399 ? 67.068 13.730 -143.459 1.00 84.56 399 SER A C 1
ATOM 3103 O O . SER A 1 399 ? 67.980 14.150 -142.751 1.00 84.56 399 SER A O 1
ATOM 3105 N N . THR A 1 400 ? 67.279 13.360 -144.725 1.00 85.00 400 THR A N 1
ATOM 3106 C CA . THR A 1 400 ? 68.585 13.504 -145.392 1.00 85.00 400 THR A CA 1
ATOM 3107 C C . THR A 1 400 ? 68.900 14.944 -145.805 1.00 85.00 400 THR A C 1
ATOM 3109 O O . THR A 1 400 ? 70.075 15.267 -145.967 1.00 85.00 400 THR A O 1
ATOM 3112 N N . ARG A 1 401 ? 67.878 15.803 -145.970 1.00 85.12 401 ARG A N 1
ATOM 3113 C CA . ARG A 1 401 ? 68.023 17.201 -146.424 1.00 85.12 401 ARG A CA 1
ATOM 3114 C C . ARG A 1 401 ? 68.135 18.201 -145.273 1.00 85.12 401 ARG A C 1
ATOM 3116 O O . ARG A 1 401 ? 68.946 19.111 -145.360 1.00 85.12 401 ARG A O 1
ATOM 3123 N N . ARG A 1 402 ? 67.314 18.046 -144.224 1.00 86.62 402 ARG A N 1
ATOM 3124 C CA . ARG A 1 402 ? 67.290 18.955 -143.057 1.00 86.62 402 ARG A CA 1
ATOM 3125 C C . ARG A 1 402 ? 68.132 18.458 -141.883 1.00 86.62 402 ARG A C 1
ATOM 3127 O O . ARG A 1 402 ? 68.751 19.258 -141.193 1.00 86.62 402 ARG A O 1
ATOM 3134 N N . GLY A 1 403 ? 68.190 17.141 -141.680 1.00 84.56 403 GLY A N 1
ATOM 3135 C CA . GLY A 1 403 ? 68.929 16.554 -140.570 1.00 84.56 403 GLY A CA 1
ATOM 3136 C C . GLY A 1 403 ? 70.429 16.683 -140.784 1.00 84.56 403 GLY A C 1
ATOM 3137 O O . GLY A 1 403 ? 70.965 16.125 -141.743 1.00 84.56 403 GLY A O 1
ATOM 3138 N N . GLN A 1 404 ? 71.115 17.374 -139.877 1.00 86.44 404 GLN A N 1
ATOM 3139 C CA . GLN A 1 404 ? 72.573 17.405 -139.861 1.00 86.44 404 GLN A CA 1
ATOM 3140 C C . GLN A 1 404 ? 73.095 16.047 -139.407 1.00 86.44 404 GLN A C 1
ATOM 3142 O O . GLN A 1 404 ? 72.534 15.421 -138.507 1.00 86.44 404 GLN A O 1
ATOM 3147 N N . GLN A 1 405 ? 74.157 15.571 -140.050 1.00 91.50 405 GLN A N 1
ATOM 3148 C CA . GLN A 1 405 ? 74.792 14.322 -139.663 1.00 91.50 405 GLN A CA 1
ATOM 3149 C C . GLN A 1 405 ? 75.575 14.531 -138.367 1.00 91.50 405 GLN A C 1
ATOM 3151 O O . GLN A 1 405 ? 76.595 15.210 -138.359 1.00 91.50 405 GLN A O 1
ATOM 3156 N N . LEU A 1 406 ? 75.102 13.905 -137.294 1.00 88.94 406 LEU A N 1
ATOM 3157 C CA . LEU A 1 406 ? 75.768 13.870 -135.997 1.00 88.94 406 LEU A CA 1
ATOM 3158 C C . LEU A 1 406 ? 76.980 12.943 -136.032 1.00 88.94 406 LEU A C 1
ATOM 3160 O O . LEU A 1 406 ? 78.043 13.274 -135.515 1.00 88.94 406 LEU A O 1
ATOM 3164 N N . ARG A 1 407 ? 76.823 11.760 -136.638 1.00 89.69 407 ARG A N 1
ATOM 3165 C CA . ARG A 1 407 ? 77.884 10.752 -136.681 1.00 89.69 407 ARG A CA 1
ATOM 3166 C C . ARG A 1 407 ? 77.710 9.791 -137.851 1.00 89.69 407 ARG A C 1
ATOM 3168 O O . ARG A 1 407 ? 76.612 9.611 -138.376 1.00 89.69 407 ARG A O 1
ATOM 3175 N N . ARG A 1 408 ? 78.815 9.161 -138.239 1.00 91.94 408 ARG A N 1
ATOM 3176 C CA . ARG A 1 408 ? 78.842 7.994 -139.121 1.00 91.94 408 ARG A CA 1
ATOM 3177 C C . ARG A 1 408 ? 78.956 6.747 -138.258 1.00 91.94 408 ARG A C 1
ATOM 3179 O O . ARG A 1 408 ? 79.905 6.632 -137.489 1.00 91.94 408 ARG A O 1
ATOM 3186 N N . LEU A 1 409 ? 77.985 5.855 -138.355 1.00 91.00 409 LEU A N 1
ATOM 3187 C CA . LEU A 1 409 ? 77.941 4.615 -137.595 1.00 91.00 409 LEU A CA 1
ATOM 3188 C C . LEU A 1 409 ? 78.443 3.481 -138.498 1.00 91.00 409 LEU A C 1
ATOM 3190 O O . LEU A 1 409 ? 77.749 3.127 -139.454 1.00 91.00 409 LEU A O 1
ATOM 3194 N N . PRO A 1 410 ? 79.646 2.937 -138.271 1.00 88.88 410 PRO A N 1
ATOM 3195 C CA . PRO A 1 410 ? 80.103 1.770 -139.015 1.00 88.88 410 PRO A CA 1
ATOM 3196 C C . PRO A 1 410 ? 79.263 0.532 -138.667 1.00 88.88 410 PRO A C 1
ATOM 3198 O O . PRO A 1 410 ? 78.598 0.480 -137.626 1.00 88.88 410 PRO A O 1
ATOM 3201 N N . SER A 1 411 ? 79.321 -0.485 -139.529 1.00 88.44 411 SER A N 1
ATOM 3202 C CA . SER A 1 411 ? 78.749 -1.803 -139.233 1.00 88.44 411 SER A CA 1
ATOM 3203 C C . SER A 1 411 ? 79.254 -2.327 -137.879 1.00 88.44 411 SER A C 1
ATOM 3205 O O . SER A 1 411 ? 80.419 -2.153 -137.536 1.00 88.44 411 SER A O 1
ATOM 3207 N N . GLY A 1 412 ? 78.377 -2.964 -137.111 1.00 87.56 412 GLY A N 1
ATOM 3208 C CA . GLY A 1 412 ? 78.614 -3.450 -135.753 1.00 87.56 412 GLY A CA 1
ATOM 3209 C C . GLY A 1 412 ? 78.303 -2.438 -134.648 1.00 87.56 412 GLY A C 1
ATOM 3210 O O . GLY A 1 412 ? 78.286 -2.820 -133.482 1.00 87.56 412 GLY A O 1
ATOM 3211 N N . THR A 1 413 ? 78.024 -1.167 -134.970 1.00 89.50 413 THR A N 1
ATOM 3212 C CA . THR A 1 413 ? 77.731 -0.158 -133.936 1.00 89.50 413 THR A CA 1
ATOM 3213 C C . THR A 1 413 ? 76.417 -0.485 -133.216 1.00 89.50 413 THR A C 1
ATOM 3215 O O . THR A 1 413 ? 75.384 -0.529 -133.891 1.00 89.50 413 THR A O 1
ATOM 3218 N N . PRO A 1 414 ? 76.417 -0.675 -131.881 1.00 87.50 414 PRO A N 1
ATOM 3219 C CA . PRO A 1 414 ? 75.200 -0.920 -131.119 1.00 87.50 414 PRO A CA 1
ATOM 3220 C C . PRO A 1 414 ? 74.362 0.356 -130.996 1.00 87.50 414 PRO A C 1
ATOM 3222 O O . PRO A 1 414 ? 74.879 1.445 -130.727 1.00 87.50 414 PRO A O 1
ATOM 3225 N N . ILE A 1 415 ? 73.055 0.207 -131.178 1.00 88.81 415 ILE A N 1
ATOM 3226 C CA . ILE A 1 415 ? 72.052 1.263 -131.094 1.00 88.81 415 ILE A CA 1
ATOM 3227 C C . ILE A 1 415 ? 70.864 0.776 -130.263 1.00 88.81 415 ILE A C 1
ATOM 3229 O O . ILE A 1 415 ? 70.321 -0.298 -130.485 1.00 88.81 415 ILE A O 1
ATOM 3233 N N . GLU A 1 416 ? 70.443 1.565 -129.290 1.00 88.69 416 GLU A N 1
ATOM 3234 C CA . GLU A 1 416 ? 69.257 1.310 -128.483 1.00 88.69 416 GLU A CA 1
ATOM 3235 C C . GLU A 1 416 ? 68.048 1.988 -129.138 1.00 88.69 416 GLU A C 1
ATOM 3237 O O . GLU A 1 416 ? 68.027 3.205 -129.331 1.00 88.69 416 GLU A O 1
ATOM 3242 N N . MET A 1 417 ? 67.032 1.205 -129.490 1.00 86.81 417 MET A N 1
ATOM 3243 C CA . MET A 1 417 ? 65.803 1.692 -130.107 1.00 86.81 417 MET A CA 1
ATOM 3244 C C . MET A 1 417 ? 64.898 2.294 -129.032 1.00 86.81 417 MET A C 1
ATOM 3246 O O . MET A 1 417 ? 64.406 1.583 -128.156 1.00 86.81 417 MET A O 1
ATOM 3250 N N . LEU A 1 418 ? 64.616 3.595 -129.121 1.00 85.38 418 LEU A N 1
ATOM 3251 C CA . LEU A 1 418 ? 63.808 4.306 -128.119 1.00 85.38 418 LEU A CA 1
ATOM 3252 C C . LEU A 1 418 ? 62.292 4.189 -128.356 1.00 85.38 418 LEU A C 1
ATOM 3254 O O . LEU A 1 418 ? 61.504 4.852 -127.692 1.00 85.38 418 LEU A O 1
ATOM 3258 N N . GLY A 1 419 ? 61.866 3.369 -129.320 1.00 73.44 419 GLY A N 1
ATOM 3259 C CA . GLY A 1 419 ? 60.455 3.159 -129.666 1.00 73.44 419 GLY A CA 1
ATOM 3260 C C . GLY A 1 419 ? 59.821 4.266 -130.522 1.00 73.44 419 GLY A C 1
ATOM 3261 O O . GLY A 1 419 ? 58.801 4.018 -131.160 1.00 73.44 419 GLY A O 1
ATOM 3262 N N . GLU A 1 420 ? 60.432 5.451 -130.622 1.00 77.56 420 GLU A N 1
ATOM 3263 C CA . GLU A 1 420 ? 59.957 6.555 -131.471 1.00 77.56 420 GLU A CA 1
ATOM 3264 C C . GLU A 1 420 ? 60.329 6.338 -132.957 1.00 77.56 420 GLU A C 1
ATOM 3266 O O . GLU A 1 420 ? 61.500 6.145 -133.305 1.00 77.56 420 GLU A O 1
ATOM 3271 N N . ARG A 1 421 ? 59.334 6.390 -133.858 1.00 81.38 421 ARG A N 1
ATOM 3272 C CA . ARG A 1 421 ? 59.494 6.241 -135.321 1.00 81.38 421 ARG A CA 1
ATOM 3273 C C . ARG A 1 421 ? 58.904 7.444 -136.049 1.00 81.38 421 ARG A C 1
ATOM 3275 O O . ARG A 1 421 ? 57.854 7.946 -135.661 1.00 81.38 421 ARG A O 1
ATOM 3282 N N . SER A 1 422 ? 59.546 7.870 -137.133 1.00 82.44 422 SER A N 1
ATOM 3283 C CA . SER A 1 422 ? 59.039 8.925 -138.016 1.00 82.44 422 SER A CA 1
ATOM 3284 C C . SER A 1 422 ? 59.327 8.553 -139.469 1.00 82.44 422 SER A C 1
ATOM 3286 O O . SER A 1 422 ? 60.465 8.623 -139.934 1.00 82.44 422 SER A O 1
ATOM 3288 N N . GLY A 1 423 ? 58.305 8.064 -140.177 1.00 83.19 423 GLY A N 1
ATOM 3289 C CA . GLY A 1 423 ? 58.462 7.483 -141.514 1.00 83.19 423 GLY A CA 1
ATOM 3290 C C . GLY A 1 423 ? 59.460 6.320 -141.517 1.00 83.19 423 GLY A C 1
ATOM 3291 O O . GLY A 1 423 ? 59.369 5.404 -140.703 1.00 83.19 423 GLY A O 1
ATOM 3292 N N . THR A 1 424 ? 60.447 6.372 -142.410 1.00 86.38 424 THR A N 1
ATOM 3293 C CA . THR A 1 424 ? 61.533 5.382 -142.495 1.00 86.38 424 THR A CA 1
ATOM 3294 C C . THR A 1 424 ? 62.696 5.684 -141.547 1.00 86.38 424 THR A C 1
ATOM 3296 O O . THR A 1 424 ? 63.808 5.237 -141.805 1.00 86.38 424 THR A O 1
ATOM 3299 N N . TRP A 1 425 ? 62.491 6.460 -140.480 1.00 89.94 425 TRP A N 1
ATOM 3300 C CA . TRP A 1 425 ? 63.534 6.810 -139.515 1.00 89.94 425 TRP A CA 1
ATOM 3301 C C . TRP A 1 425 ? 63.197 6.318 -138.118 1.00 89.94 425 TRP A C 1
ATOM 3303 O O . TRP A 1 425 ? 62.048 6.376 -137.674 1.00 89.94 425 TRP A O 1
ATOM 3313 N N . HIS A 1 426 ? 64.230 5.884 -137.408 1.00 88.94 426 HIS A N 1
ATOM 3314 C CA . HIS A 1 426 ? 64.134 5.446 -136.023 1.00 88.94 426 HIS A CA 1
ATOM 3315 C C . HIS A 1 426 ? 64.956 6.350 -135.125 1.00 88.94 426 HIS A C 1
ATOM 3317 O O . HIS A 1 426 ? 66.099 6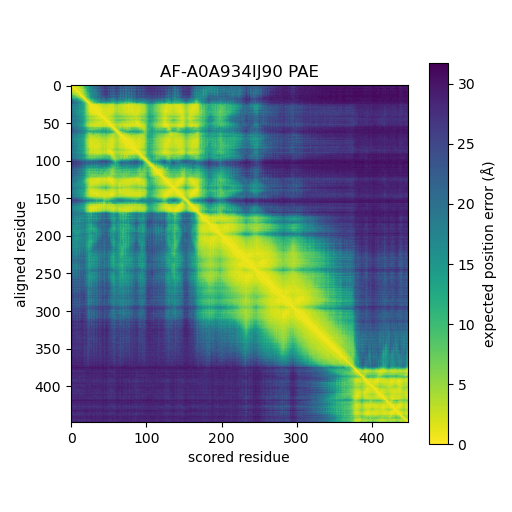.676 -135.462 1.00 88.94 426 HIS A O 1
ATOM 3323 N N . ARG A 1 427 ? 64.379 6.723 -133.979 1.00 90.12 427 ARG A N 1
ATOM 3324 C CA . ARG A 1 427 ? 65.118 7.418 -132.935 1.00 90.12 427 ARG A CA 1
ATOM 3325 C C . ARG A 1 427 ? 65.873 6.397 -132.104 1.00 90.12 427 ARG A C 1
ATOM 3327 O O . ARG A 1 427 ? 65.286 5.476 -131.531 1.00 90.12 427 ARG A O 1
ATOM 3334 N N . VAL A 1 428 ? 67.181 6.568 -132.063 1.00 90.56 428 VAL A N 1
ATOM 3335 C CA . VAL A 1 428 ? 68.092 5.637 -131.416 1.00 90.56 428 VAL A CA 1
ATOM 3336 C C . VAL A 1 428 ? 69.021 6.374 -130.474 1.00 90.56 428 VAL A C 1
ATOM 3338 O O . VAL A 1 428 ? 69.368 7.531 -130.716 1.00 90.56 428 VAL A O 1
ATOM 3341 N N . ARG A 1 429 ? 69.433 5.693 -129.409 1.00 90.75 429 ARG A N 1
ATOM 3342 C CA . ARG A 1 429 ? 70.526 6.113 -128.536 1.00 90.75 429 ARG A CA 1
ATOM 3343 C C . ARG A 1 429 ? 71.736 5.236 -128.825 1.00 90.75 429 ARG A C 1
ATOM 3345 O O . ARG A 1 429 ? 71.633 4.017 -128.793 1.00 90.75 429 ARG A O 1
ATOM 3352 N N . ILE A 1 430 ? 72.876 5.838 -129.133 1.00 90.31 430 ILE A N 1
ATOM 3353 C CA . ILE A 1 430 ? 74.143 5.099 -129.228 1.00 90.31 430 ILE A CA 1
ATOM 3354 C C . ILE A 1 430 ? 74.800 4.994 -127.844 1.00 90.31 430 ILE A C 1
ATOM 3356 O O . ILE A 1 430 ? 74.406 5.684 -126.906 1.00 90.31 430 ILE A O 1
ATOM 3360 N N . SER A 1 431 ? 75.809 4.135 -127.706 1.00 85.94 431 SER A N 1
ATOM 3361 C CA . SER A 1 431 ? 76.451 3.805 -126.422 1.00 85.94 431 SER A CA 1
ATOM 3362 C C . SER A 1 431 ? 77.029 4.994 -125.642 1.00 85.94 431 SER A C 1
ATOM 3364 O O . SER A 1 431 ? 77.188 4.893 -124.431 1.00 85.94 431 SER A O 1
ATOM 3366 N N . ASP A 1 432 ? 77.338 6.115 -126.300 1.00 85.19 432 ASP A N 1
ATOM 3367 C CA . ASP A 1 432 ? 77.816 7.339 -125.636 1.00 85.19 432 ASP A CA 1
ATOM 3368 C C . ASP A 1 432 ? 76.685 8.253 -125.129 1.00 85.19 432 ASP A C 1
ATOM 3370 O O . ASP A 1 432 ? 76.937 9.358 -124.658 1.00 85.19 432 ASP A O 1
ATOM 3374 N N . GLY A 1 433 ? 75.433 7.804 -125.239 1.00 87.62 433 GLY A N 1
ATOM 3375 C CA . GLY A 1 433 ? 74.249 8.546 -124.821 1.00 87.62 433 GLY A CA 1
ATOM 3376 C C . GLY A 1 433 ? 73.695 9.497 -125.881 1.00 87.62 433 GLY A C 1
ATOM 3377 O O . GLY A 1 433 ? 72.596 10.022 -125.687 1.00 87.62 433 GLY A O 1
ATOM 3378 N N . THR A 1 434 ? 74.377 9.695 -127.015 1.00 89.19 434 THR A N 1
ATOM 3379 C CA . THR A 1 434 ? 73.868 10.557 -128.089 1.00 89.19 434 THR A CA 1
ATOM 3380 C C . THR A 1 434 ? 72.588 9.964 -128.667 1.00 89.19 434 THR A C 1
ATOM 3382 O O . THR A 1 434 ? 72.558 8.812 -129.107 1.00 89.19 434 THR A O 1
ATOM 3385 N N . VAL A 1 435 ? 71.527 10.771 -128.699 1.00 91.12 435 VAL A N 1
ATOM 3386 C CA . VAL A 1 435 ? 70.242 10.399 -129.296 1.00 91.12 435 VAL A CA 1
ATOM 3387 C C . VAL A 1 435 ? 70.109 11.074 -130.653 1.00 91.12 435 VAL A C 1
ATOM 3389 O O . VAL A 1 435 ? 70.244 12.291 -130.766 1.00 91.12 435 VAL A O 1
ATOM 3392 N N . GLY A 1 436 ? 69.800 10.294 -131.680 1.00 91.06 436 GLY A N 1
ATOM 3393 C CA . GLY A 1 436 ? 69.570 10.811 -133.022 1.00 91.06 436 GLY A CA 1
ATOM 3394 C C . GLY A 1 436 ? 68.684 9.895 -133.848 1.00 91.06 436 GLY A C 1
ATOM 3395 O O . GLY A 1 436 ? 68.126 8.919 -133.3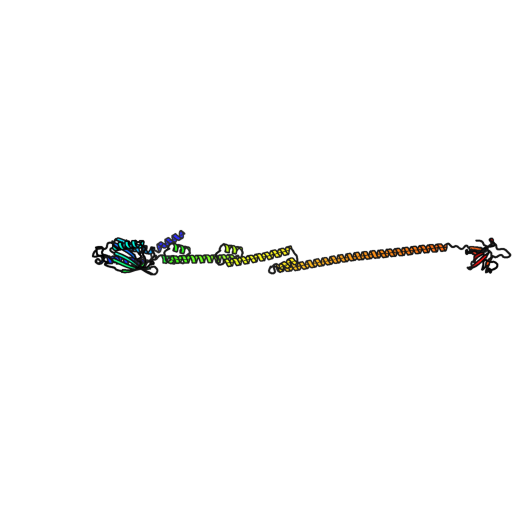52 1.00 91.06 436 GLY A O 1
ATOM 3396 N N . TRP A 1 437 ? 68.556 10.225 -135.124 1.00 92.25 437 TRP A N 1
ATOM 3397 C CA . TRP A 1 437 ? 67.734 9.516 -136.089 1.00 92.25 437 TRP A CA 1
ATOM 3398 C C . TRP A 1 437 ? 68.608 8.783 -137.096 1.00 92.25 437 TRP A C 1
ATOM 3400 O O . TRP A 1 437 ? 69.496 9.376 -137.707 1.00 92.25 437 TRP A O 1
ATOM 3410 N N . VAL A 1 438 ? 68.329 7.501 -137.296 1.00 90.94 438 VAL A N 1
ATOM 3411 C CA . VAL A 1 438 ? 68.954 6.682 -138.339 1.00 90.94 438 VAL A CA 1
ATOM 3412 C C . VAL A 1 438 ? 67.918 6.303 -139.384 1.00 90.94 438 VAL A C 1
ATOM 3414 O O . VAL A 1 438 ? 66.753 6.058 -139.060 1.00 90.94 438 VAL A O 1
ATOM 3417 N N . SER A 1 439 ? 68.334 6.286 -140.649 1.00 86.88 439 SER A N 1
ATOM 3418 C CA . SER A 1 439 ? 67.459 5.871 -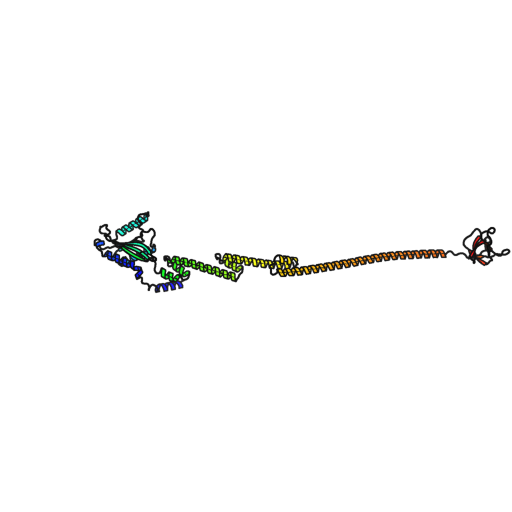141.743 1.00 86.88 439 SER A CA 1
ATOM 3419 C C . SER A 1 439 ? 67.379 4.349 -141.800 1.00 86.88 439 SER A C 1
ATOM 3421 O O . SER A 1 439 ? 68.395 3.667 -141.881 1.00 86.88 439 SER A O 1
ATOM 3423 N N . TRP A 1 440 ? 66.157 3.836 -141.816 1.00 83.38 440 TRP A N 1
ATOM 3424 C CA . TRP A 1 440 ? 65.798 2.440 -142.065 1.00 83.38 440 TRP A CA 1
ATOM 3425 C C . TRP A 1 440 ? 65.324 2.234 -143.513 1.00 83.38 440 TRP A C 1
ATOM 3427 O O . TRP A 1 440 ? 64.798 1.187 -143.863 1.00 83.38 440 TRP A O 1
ATOM 3437 N N . GLN A 1 441 ? 65.474 3.223 -144.402 1.00 80.06 441 GLN A N 1
ATOM 3438 C CA . GLN A 1 441 ? 64.983 3.095 -145.782 1.00 80.06 441 GLN A CA 1
ATOM 3439 C C . GLN A 1 441 ? 65.542 1.850 -146.495 1.00 80.06 441 GLN A C 1
ATOM 3441 O O . GLN A 1 441 ? 64.865 1.246 -147.323 1.00 80.06 441 GLN A O 1
ATOM 3446 N N . VAL A 1 442 ? 66.761 1.445 -146.142 1.00 78.19 442 VAL A N 1
ATOM 3447 C CA . VAL A 1 442 ? 67.369 0.189 -146.572 1.00 78.19 442 VAL A CA 1
ATOM 3448 C C . VAL A 1 442 ? 67.377 -0.745 -145.362 1.00 78.19 442 VAL A C 1
ATOM 3450 O O . VAL A 1 442 ? 68.207 -0.616 -144.467 1.00 78.19 442 VAL A O 1
ATOM 3453 N N . SER A 1 443 ? 66.418 -1.670 -145.318 1.00 73.19 443 SER A N 1
ATOM 3454 C CA . SER A 1 443 ? 66.108 -2.492 -144.136 1.00 73.19 443 SER A CA 1
ATOM 3455 C C . SER A 1 443 ? 67.264 -3.351 -143.621 1.00 73.19 443 SER A C 1
ATOM 3457 O O . SER A 1 443 ? 67.300 -3.671 -142.441 1.00 73.19 443 SER A O 1
ATOM 3459 N N . ARG A 1 444 ? 68.227 -3.699 -144.478 1.00 79.38 444 ARG A N 1
ATOM 3460 C CA . ARG A 1 444 ? 69.426 -4.463 -144.092 1.00 79.38 444 ARG A CA 1
ATOM 3461 C C . ARG A 1 444 ? 70.444 -3.662 -143.273 1.00 79.38 444 ARG A C 1
ATOM 3463 O O . ARG A 1 444 ? 71.378 -4.256 -142.753 1.00 79.38 444 ARG A O 1
ATOM 3470 N N . TRP A 1 445 ? 70.295 -2.335 -143.175 1.00 83.62 445 TRP A N 1
ATOM 3471 C CA . TRP A 1 445 ? 71.277 -1.483 -142.498 1.00 83.62 445 TRP A CA 1
ATOM 3472 C C . TRP A 1 445 ? 71.253 -1.563 -140.973 1.00 83.62 445 TRP A C 1
ATOM 3474 O O . TRP A 1 445 ? 72.190 -1.093 -140.328 1.00 83.62 445 TRP A O 1
ATOM 3484 N N . ILE A 1 446 ? 70.204 -2.135 -140.383 1.00 84.31 446 ILE A N 1
ATOM 3485 C CA . ILE A 1 446 ? 70.071 -2.296 -138.936 1.00 84.31 446 ILE A CA 1
ATOM 3486 C C . ILE A 1 446 ? 69.545 -3.704 -138.648 1.00 84.31 446 ILE A C 1
ATOM 3488 O O . ILE A 1 446 ? 68.538 -4.120 -139.216 1.00 84.31 446 ILE A O 1
ATOM 3492 N N . SER A 1 447 ? 70.220 -4.419 -137.749 1.00 84.94 447 SER A N 1
ATOM 3493 C CA . SER A 1 447 ? 69.838 -5.746 -137.270 1.00 84.94 447 SER A CA 1
ATOM 3494 C C . SER A 1 447 ? 69.468 -5.673 -135.795 1.00 84.94 447 SER A C 1
ATOM 3496 O O . SER A 1 447 ? 70.312 -5.355 -134.959 1.00 84.94 447 SER A O 1
ATOM 3498 N N . CYS A 1 448 ? 68.208 -5.976 -135.511 1.00 82.62 448 CYS A N 1
ATOM 3499 C CA . CYS A 1 448 ? 67.660 -6.288 -134.199 1.00 82.62 448 CYS A CA 1
ATOM 3500 C C . CYS A 1 448 ? 67.362 -7.799 -134.192 1.00 82.62 448 CYS A C 1
ATOM 3502 O O . CYS A 1 448 ? 67.508 -8.416 -133.127 1.00 82.62 448 CYS A O 1
#

Mean predicted aligned error: 18.15 Å